Protein AF-A0A2T3J5L9-F1 (afdb_monomer_lite)

Foldseek 3Di:
DDCVVLQVLCVPPPWDWDWDDAPNFTWIWTWDDAPNDIWIWIFTDDPDDPAQGWIWTAQVPVLPDFFQWDQDPVGHRTTTGDLDPRPDDDDDVVCNNVSNVVNVVSRCVRVNCRRVPVVSRQQRLLVCLQVLQCRLQVVQADDDFQEEAEADPDQAKFKWWKWAACCCPDPDDLNNHIYTATPPDGDVLVCVLSVVVSTDTDPQEIEIRAEFEDARSDQHNDFLSNLVRVLVRLVRGDPVRNVCCVPPAQAFFGQKYKYWYWYQHPNGIDTWIKMWGDPGTDGDDNDSVSSVRIGIHIHHYDYRYDVVPQVVLQADCVQQVFEEEEADQAQVRLVVLQVCLSNNHQEYEYEAQDADAPVRCVRHPADPVRHRPGRQQRSQVVSSNVRSRHHYHGYNDHPVVCLDPVSLVVGQAYEYDDPDVVSVVVSVVSCVVSVPDRYD

InterPro domains:
  IPR000594 THIF-type NAD/FAD binding fold [PF00899] (318-435)
  IPR035985 Ubiquitin-activating enzyme-like [SSF69572] (319-435)
  IPR045886 ThiF/MoeB/HesA family [PTHR43267] (316-419)

Secondary structure (DSSP, 8-state):
--HHHHHHHHTTSSSEEEEEEETTEEEEEEEEEETTEEEEEEEE--SS-SSSPP-EEESGGGG-S-TTEEE-SSSTTEEEE--S-TTS----TTSHHHHHHHHHHHHHHHHHHHHH-HHHHHHHHHHTHHHHHHHHHGGGSPSS---EEE--S--SSEEEEEE--SSTTSSS-GGGSEEEEESSS--HHHHHHTTGGGSPB-TTEEEEEEEESS--S---SSHHHHHHHHHHHHHT--HHHHHHHHHHTTT--EEEEEEEEEEEETTEEEEEEEEEEEEEEE----SHHHHHTSEEEEE-EEE--HHHHHHHTT--GGGTT-EEEEE--SHHHHHHHHHHHHHT-SEEEEE--PBP-GGGGGGSSS-GGGTTSBHHHHHHHHHHHH-TT-EEEEE---GGGG--HHHHHT-SEEEE--S-HHHHHHHHHHHHHHT---B-

Structure (mmCIF, N/CA/C/O backbone):
data_AF-A0A2T3J5L9-F1
#
_entry.id   AF-A0A2T3J5L9-F1
#
loop_
_atom_site.group_PDB
_atom_site.id
_atom_site.type_symbol
_atom_site.label_atom_id
_atom_site.label_alt_id
_atom_site.label_comp_id
_atom_site.label_asym_id
_atom_site.label_entity_id
_atom_site.label_seq_id
_atom_site.pdbx_PDB_ins_code
_atom_site.Cartn_x
_atom_site.Cartn_y
_atom_site.Cartn_z
_atom_site.occupancy
_atom_site.B_iso_or_equiv
_atom_site.auth_seq_id
_atom_site.auth_comp_id
_atom_site.auth_asym_id
_atom_site.auth_atom_id
_atom_site.pdbx_PDB_model_num
ATOM 1 N N . MET A 1 1 ? -20.685 32.626 5.256 1.00 83.88 1 MET A N 1
ATOM 2 C CA . MET A 1 1 ? -21.836 31.882 4.705 1.00 83.88 1 MET A CA 1
ATOM 3 C C . MET A 1 1 ? -23.095 32.426 5.365 1.00 83.88 1 MET A C 1
ATOM 5 O O . MET A 1 1 ? -23.019 32.784 6.533 1.00 83.88 1 MET A O 1
ATOM 9 N N . ASP A 1 2 ? -24.212 32.543 4.645 1.00 85.19 2 ASP A N 1
ATOM 10 C CA . ASP A 1 2 ? -25.480 33.000 5.225 1.00 85.19 2 ASP A CA 1
ATOM 11 C C . ASP A 1 2 ? -26.336 31.815 5.701 1.00 85.19 2 ASP A C 1
ATOM 13 O O . ASP A 1 2 ? -27.059 31.199 4.918 1.00 85.19 2 ASP A O 1
ATOM 17 N N . TYR A 1 3 ? -26.255 31.503 6.996 1.00 91.75 3 TYR A N 1
ATOM 18 C CA . TYR A 1 3 ? -27.060 30.448 7.619 1.00 91.75 3 TYR A CA 1
ATOM 19 C C . TYR A 1 3 ? -28.544 30.815 7.751 1.00 91.75 3 TYR A C 1
ATOM 21 O O . TYR A 1 3 ? -29.353 29.914 7.965 1.00 91.75 3 TYR A O 1
ATOM 29 N N . ALA A 1 4 ? -28.927 32.092 7.615 1.00 90.44 4 ALA A N 1
ATOM 30 C CA . ALA A 1 4 ? -30.329 32.490 7.702 1.00 90.44 4 ALA A CA 1
ATOM 31 C C . ALA A 1 4 ? -31.132 31.915 6.528 1.00 90.44 4 ALA A C 1
ATOM 33 O O . ALA A 1 4 ? -32.174 31.309 6.754 1.00 90.44 4 ALA A O 1
ATOM 34 N N . SER A 1 5 ? -30.593 32.001 5.305 1.00 89.75 5 SER A N 1
ATOM 35 C CA . SER A 1 5 ? -31.200 31.377 4.117 1.00 89.75 5 SER A CA 1
ATOM 36 C C . SER A 1 5 ? -31.343 29.853 4.240 1.00 89.75 5 SER A C 1
ATOM 38 O O . SER A 1 5 ? -32.357 29.285 3.837 1.00 89.75 5 SER A O 1
ATOM 40 N N . VAL A 1 6 ? -30.356 29.184 4.850 1.00 92.00 6 VAL A N 1
ATOM 41 C CA . VAL A 1 6 ? -30.406 27.738 5.110 1.00 92.00 6 VAL A CA 1
ATOM 42 C C . VAL A 1 6 ? -31.524 27.420 6.103 1.00 92.00 6 VAL A C 1
ATOM 44 O O . VAL A 1 6 ? -32.336 26.543 5.838 1.00 92.00 6 VAL A O 1
ATOM 47 N N . LEU A 1 7 ? -31.604 28.141 7.223 1.00 93.50 7 LEU A N 1
ATOM 48 C CA . LEU A 1 7 ? -32.652 27.943 8.228 1.00 93.50 7 LEU A CA 1
ATOM 49 C C . LEU A 1 7 ? -34.055 28.211 7.670 1.00 93.50 7 LEU A C 1
ATOM 51 O O . LEU A 1 7 ? -34.966 27.437 7.947 1.00 93.50 7 LEU A O 1
AT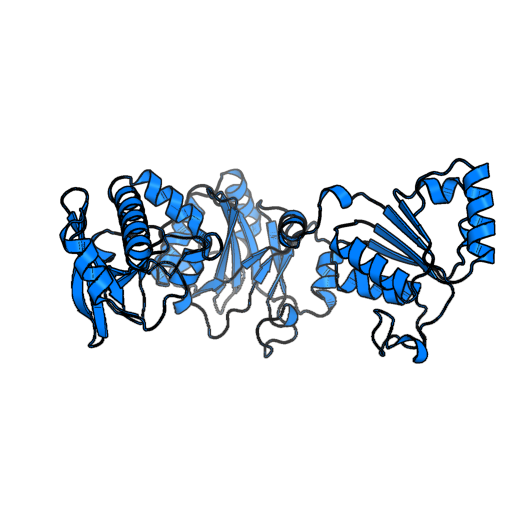OM 55 N N . GLU A 1 8 ? -34.219 29.262 6.864 1.00 93.31 8 GLU A N 1
ATOM 56 C CA . GLU A 1 8 ? -35.488 29.593 6.205 1.00 93.31 8 GLU A CA 1
ATOM 57 C C . GLU A 1 8 ? -35.947 28.465 5.273 1.00 93.31 8 GLU A C 1
ATOM 59 O O . GLU A 1 8 ? -37.110 28.072 5.318 1.00 93.31 8 GLU A O 1
ATOM 64 N N . TYR A 1 9 ? -35.027 27.868 4.507 1.00 93.56 9 TYR A N 1
ATOM 65 C CA . TYR A 1 9 ? -35.326 26.716 3.650 1.00 93.56 9 TYR A CA 1
ATOM 66 C C . TYR A 1 9 ? -35.864 25.506 4.431 1.00 93.56 9 TYR A C 1
ATOM 68 O O . TYR A 1 9 ? -36.747 24.798 3.948 1.00 93.56 9 TYR A O 1
ATOM 76 N N . PHE A 1 10 ? -35.357 25.258 5.644 1.00 94.31 10 PHE A N 1
ATOM 77 C CA . PHE A 1 10 ? -35.778 24.109 6.451 1.00 94.31 10 PHE A CA 1
ATOM 78 C C . PHE A 1 10 ? -37.103 24.305 7.201 1.00 94.31 10 PHE A C 1
ATOM 80 O O . PHE A 1 10 ? -37.620 23.323 7.729 1.00 94.31 10 PHE A O 1
ATOM 87 N N . LEU A 1 11 ? -37.700 25.505 7.206 1.00 91.25 11 LEU A N 1
ATOM 88 C CA . LEU A 1 11 ? -39.019 25.731 7.821 1.00 91.25 11 LEU A CA 1
ATOM 89 C C . LEU A 1 11 ? -40.131 24.888 7.170 1.00 91.25 11 LEU A C 1
ATOM 91 O O . LEU A 1 11 ? -41.049 24.460 7.865 1.00 91.25 11 LEU A O 1
ATOM 95 N N . ASP A 1 12 ? -40.008 24.613 5.867 1.00 87.69 12 ASP A N 1
ATOM 96 C CA . ASP A 1 12 ? -40.956 23.810 5.081 1.00 87.69 12 ASP A CA 1
ATOM 97 C C . ASP A 1 12 ? -40.430 22.387 4.771 1.00 87.69 12 ASP A C 1
ATOM 99 O O . ASP A 1 12 ? -40.983 21.673 3.931 1.00 87.69 12 ASP A O 1
ATOM 103 N N . SER A 1 13 ? -39.340 21.962 5.421 1.00 87.69 13 SER A N 1
ATOM 104 C CA . SER A 1 13 ? -38.671 20.677 5.171 1.00 87.69 13 SER A CA 1
ATOM 105 C C . SER A 1 13 ? -39.140 19.560 6.113 1.00 87.69 13 SER A C 1
ATOM 107 O O . SER A 1 13 ? -39.751 19.793 7.151 1.00 87.69 13 SER A O 1
ATOM 109 N N . GLU A 1 14 ? -38.806 18.311 5.769 1.00 88.56 14 GLU A N 1
ATOM 110 C CA . GLU A 1 14 ? -39.021 17.139 6.632 1.00 88.56 14 GLU A CA 1
ATOM 111 C C . GLU A 1 14 ? -38.043 17.067 7.821 1.00 88.56 14 GLU A C 1
ATOM 113 O O . GLU A 1 14 ? -38.248 16.275 8.742 1.00 88.56 14 GLU A O 1
ATOM 118 N N . PHE A 1 15 ? -36.971 17.867 7.804 1.00 91.88 15 PHE A N 1
ATOM 119 C CA . PHE A 1 15 ? -35.951 17.888 8.849 1.00 91.88 15 PHE A CA 1
ATOM 120 C C . PHE A 1 15 ? -36.113 19.098 9.765 1.00 91.88 15 PHE A C 1
ATOM 122 O O . PHE A 1 15 ? -36.095 20.239 9.312 1.00 91.88 15 PHE A O 1
ATOM 129 N N . GLU A 1 16 ? -36.175 18.848 11.072 1.00 90.69 16 GLU A N 1
ATOM 130 C CA . GLU A 1 16 ? -36.183 19.903 12.082 1.00 90.69 16 GLU A CA 1
ATOM 131 C C . GLU A 1 16 ? -34.751 20.404 12.318 1.00 90.69 16 GLU A C 1
ATOM 133 O O . GLU A 1 16 ? -33.977 19.782 13.052 1.00 90.69 16 GLU A O 1
ATOM 138 N N . VAL A 1 17 ? -34.391 21.510 11.658 1.00 94.69 17 VAL A N 1
ATOM 139 C CA . VAL A 1 17 ? -33.078 22.162 11.777 1.00 94.69 17 VAL A CA 1
ATOM 140 C C . VAL A 1 17 ? -33.200 23.415 12.637 1.00 94.69 17 VAL A C 1
ATOM 142 O O . VAL A 1 17 ? -34.004 24.296 12.341 1.00 94.69 17 VAL A O 1
ATOM 145 N N . GLN A 1 18 ? -32.392 23.518 13.693 1.00 94.50 18 GLN A N 1
ATOM 146 C CA . GLN A 1 18 ? -32.439 24.647 14.625 1.00 94.50 18 GLN A CA 1
ATOM 147 C C . GLN A 1 18 ? -31.041 25.209 14.912 1.00 94.50 18 GLN A C 1
ATOM 149 O O . GLN A 1 18 ? -30.070 24.451 14.949 1.00 94.50 18 GLN A O 1
ATOM 154 N N . PRO A 1 19 ? -30.907 26.523 15.171 1.00 95.00 19 PRO A N 1
ATOM 155 C CA . PRO A 1 19 ? -29.691 27.072 15.755 1.00 95.00 19 PRO A CA 1
ATOM 156 C C . PRO A 1 19 ? -29.427 26.449 17.128 1.00 95.00 19 PRO A C 1
ATOM 158 O O . PRO A 1 19 ? -30.327 26.323 17.959 1.00 95.00 19 PRO A O 1
ATOM 161 N N . SER A 1 20 ? -28.178 26.097 17.394 1.00 94.50 20 SER A N 1
ATOM 162 C CA . SER A 1 20 ? -27.731 25.589 18.686 1.00 94.50 20 SER A CA 1
ATOM 163 C C . SER A 1 20 ? -26.332 26.097 19.017 1.00 94.50 20 SER A C 1
ATOM 165 O O . SER A 1 20 ? -25.650 26.695 18.187 1.00 94.50 20 SER A O 1
ATOM 167 N N . SER A 1 21 ? -25.859 25.816 20.227 1.00 92.38 21 SER A N 1
ATOM 168 C CA . SER A 1 21 ? -24.467 26.052 20.602 1.00 92.38 21 SER A CA 1
ATOM 169 C C . SER A 1 21 ? -23.828 24.788 21.163 1.00 92.38 21 SER A C 1
ATOM 171 O O . SER A 1 21 ? -24.473 23.980 21.842 1.00 92.38 21 SER A O 1
ATOM 173 N N . TYR A 1 22 ? -22.542 24.607 20.870 1.00 92.06 22 TYR A N 1
ATOM 174 C CA . TYR A 1 22 ? -21.739 23.523 21.422 1.00 92.06 22 TYR A CA 1
ATOM 175 C C . TYR A 1 22 ? -20.357 24.035 21.800 1.00 92.06 22 TYR A C 1
ATOM 177 O O . TYR A 1 22 ? -19.616 24.489 20.934 1.00 92.06 22 TYR A O 1
ATOM 185 N N . SER A 1 23 ? -19.996 23.949 23.084 1.00 87.88 23 SER A N 1
ATOM 186 C CA . SER A 1 23 ? -18.708 24.456 23.591 1.00 87.88 23 SER A CA 1
ATOM 187 C C . SER A 1 23 ? -18.417 25.898 23.144 1.00 87.88 23 SER A C 1
ATOM 189 O O . SER A 1 23 ? -17.334 26.180 22.639 1.00 87.88 23 SER A O 1
ATOM 191 N N . ASP A 1 24 ? -19.408 26.782 23.298 1.00 89.19 24 ASP A N 1
ATOM 192 C CA . ASP A 1 24 ? -19.365 28.206 22.920 1.00 89.19 24 ASP A CA 1
ATOM 193 C C . ASP A 1 24 ? -19.169 28.489 21.417 1.00 89.19 24 ASP A C 1
ATOM 195 O O . ASP A 1 24 ? -18.899 29.624 21.030 1.00 89.19 24 ASP A O 1
ATOM 199 N N . LEU A 1 25 ? -19.333 27.476 20.561 1.00 92.31 25 LEU A N 1
ATOM 200 C CA . LEU A 1 25 ? -19.354 27.624 19.108 1.00 92.31 25 LEU A CA 1
ATOM 201 C C . LEU A 1 25 ? -20.786 27.580 18.579 1.00 92.31 25 LEU A C 1
ATOM 203 O O . LEU A 1 25 ? -21.610 26.786 19.049 1.00 92.31 25 LEU A O 1
ATOM 207 N N . ASP A 1 26 ? -21.047 28.394 17.558 1.00 95.12 26 ASP A N 1
ATOM 208 C CA . ASP A 1 26 ? -22.311 28.387 16.832 1.00 95.12 26 ASP A CA 1
ATOM 209 C C . ASP A 1 26 ? -22.451 27.092 16.029 1.00 95.12 26 ASP A C 1
ATOM 211 O O . ASP A 1 26 ? -21.538 26.646 15.324 1.00 95.12 26 ASP A O 1
ATOM 215 N N . THR A 1 27 ? -23.614 26.463 16.159 1.00 95.81 27 THR A N 1
ATOM 216 C CA . THR A 1 27 ? -23.913 25.179 15.529 1.00 95.81 27 THR A CA 1
ATOM 217 C C . THR A 1 27 ? -25.337 25.155 14.988 1.00 95.81 27 THR A C 1
ATOM 219 O O . THR A 1 27 ? -26.189 25.942 15.396 1.00 95.81 27 THR A O 1
ATOM 222 N N . LEU A 1 28 ? -25.608 24.211 14.095 1.00 96.38 28 LEU A N 1
ATOM 223 C CA . LEU A 1 28 ? -26.959 23.778 13.764 1.00 96.38 28 LEU A CA 1
ATOM 224 C C . LEU A 1 28 ? -27.203 22.394 14.358 1.00 96.38 28 LEU A C 1
ATOM 226 O O . LEU A 1 28 ? -26.352 21.509 14.225 1.00 96.38 28 LEU A O 1
ATOM 230 N N . SER A 1 29 ? -28.368 22.190 14.962 1.00 95.75 29 SER A N 1
ATOM 231 C CA . SER A 1 29 ? -28.833 20.886 15.415 1.00 95.75 29 SER A CA 1
ATOM 232 C C . SER A 1 29 ? -29.902 20.340 14.476 1.00 95.75 29 SER A C 1
ATOM 234 O O . SER A 1 29 ? -30.712 21.088 13.931 1.00 95.75 29 SER A O 1
ATOM 236 N N . VAL A 1 30 ? -29.892 19.022 14.284 1.00 96.44 30 VAL A N 1
ATOM 237 C CA . VAL A 1 30 ? -30.948 18.299 13.566 1.00 96.44 30 VAL A CA 1
ATOM 238 C C . VAL A 1 30 ? -31.367 17.102 14.399 1.00 96.44 30 VAL A C 1
ATOM 240 O O . VAL A 1 30 ? -30.524 16.276 14.757 1.00 96.44 30 VAL A O 1
ATOM 243 N N . CYS A 1 31 ? -32.655 16.997 14.711 1.00 94.38 31 CYS A N 1
ATOM 244 C CA . CYS A 1 31 ? -33.208 15.894 15.494 1.00 94.38 31 CYS A CA 1
ATOM 245 C C . CYS A 1 31 ? -34.077 15.002 14.610 1.00 94.38 31 CYS A C 1
ATOM 247 O O . CYS A 1 31 ? -34.958 15.482 13.903 1.00 94.38 31 CYS A O 1
ATOM 249 N N . VAL A 1 32 ? -33.825 13.693 14.642 1.00 94.06 32 VAL A N 1
ATOM 250 C CA . VAL A 1 32 ? -34.579 12.703 13.865 1.00 94.06 32 VAL A CA 1
ATOM 251 C C . VAL A 1 32 ? -34.820 11.466 14.719 1.00 94.06 32 VAL A C 1
ATOM 253 O O . VAL A 1 32 ? -33.932 11.016 15.439 1.00 94.06 32 VAL A O 1
ATOM 256 N N . GLU A 1 33 ? -36.012 10.887 14.626 1.00 93.38 33 GLU A N 1
ATOM 257 C CA . GLU A 1 33 ? -36.315 9.603 15.256 1.00 93.38 33 GLU A CA 1
ATOM 258 C C . GLU A 1 33 ? -35.937 8.436 14.329 1.00 93.38 33 GLU A C 1
ATOM 260 O O . GLU A 1 33 ? -36.312 8.389 13.152 1.00 93.38 33 GLU A O 1
ATOM 265 N N . ILE A 1 34 ? -35.173 7.480 14.859 1.00 93.19 34 ILE A N 1
ATOM 266 C CA . ILE A 1 34 ? -34.762 6.254 14.173 1.00 93.19 34 ILE A CA 1
ATOM 267 C C . ILE A 1 34 ? -35.048 5.078 15.106 1.00 93.19 34 ILE A C 1
ATOM 269 O O . ILE A 1 34 ? -34.420 4.956 16.154 1.00 93.19 34 ILE A O 1
ATOM 273 N N . ASP A 1 35 ? -35.988 4.211 14.719 1.00 89.19 35 ASP A N 1
ATOM 274 C CA . ASP A 1 35 ? -36.347 2.990 15.464 1.00 89.19 35 ASP A CA 1
ATOM 275 C C . ASP A 1 35 ? -36.684 3.247 16.947 1.00 89.19 35 ASP A C 1
ATOM 277 O O . ASP A 1 35 ? -36.169 2.601 17.858 1.00 89.19 35 ASP A O 1
ATOM 281 N N . GLY A 1 36 ? -37.503 4.274 17.204 1.00 88.94 36 GLY A N 1
ATOM 282 C CA . GLY A 1 36 ? -37.898 4.671 18.560 1.00 88.94 36 GLY A CA 1
ATOM 283 C C . GLY A 1 36 ? -36.792 5.349 19.377 1.00 88.94 36 GLY A C 1
ATOM 284 O O . GLY A 1 36 ? -36.973 5.592 20.571 1.00 88.94 36 GLY A O 1
ATOM 285 N N . ARG A 1 37 ? -35.635 5.644 18.770 1.00 92.25 37 ARG A N 1
ATOM 286 C CA . ARG A 1 37 ? -34.513 6.343 19.409 1.00 92.25 37 ARG A CA 1
ATOM 287 C C . ARG A 1 37 ? -34.336 7.724 18.799 1.00 92.25 37 ARG A C 1
ATOM 289 O O . ARG A 1 37 ? -34.300 7.879 17.579 1.00 92.25 37 ARG A O 1
ATOM 296 N N . LEU A 1 38 ? -34.177 8.725 19.657 1.00 94.12 38 LEU A N 1
ATOM 297 C CA . LEU A 1 38 ? -33.891 10.088 19.230 1.00 94.12 38 LEU A CA 1
ATOM 298 C C . LEU A 1 38 ? -32.413 10.217 18.843 1.00 94.12 38 LEU A C 1
ATOM 300 O O . LEU A 1 38 ? -31.531 10.013 19.674 1.00 94.12 38 LEU A O 1
ATOM 304 N N . VAL A 1 39 ? -32.153 10.577 17.591 1.00 95.19 39 VAL A N 1
ATOM 305 C CA . VAL A 1 39 ? -30.819 10.842 17.049 1.00 95.19 39 VAL A CA 1
ATOM 306 C C . VAL A 1 39 ? -30.653 12.346 16.873 1.00 95.19 39 VAL A C 1
ATOM 308 O O . VAL A 1 39 ? -31.431 12.982 16.164 1.00 95.19 39 VAL A O 1
ATOM 311 N N . SER A 1 40 ? -29.623 12.914 17.501 1.00 95.69 40 SER A N 1
ATOM 312 C CA . SER A 1 40 ? -29.287 14.334 17.376 1.00 95.69 40 SER A CA 1
ATOM 313 C C . SER A 1 40 ? -27.975 14.510 16.622 1.00 95.69 40 SER A C 1
ATOM 315 O O . SER A 1 40 ? -26.932 13.998 17.035 1.00 95.69 40 SER A O 1
ATOM 317 N N . LEU A 1 41 ? -28.032 15.264 15.530 1.00 96.75 41 LEU A N 1
ATOM 318 C CA . LEU A 1 41 ? -26.894 15.653 14.712 1.00 96.75 41 LEU A CA 1
ATOM 319 C C . LEU A 1 41 ? -26.502 17.100 15.002 1.00 96.75 41 LEU A C 1
ATOM 321 O O . LEU A 1 41 ? -27.364 17.932 15.271 1.00 96.75 41 LEU A O 1
ATOM 325 N N . VAL A 1 42 ? -25.207 17.396 14.924 1.00 96.31 42 VAL A N 1
ATOM 326 C CA . VAL A 1 42 ? -24.649 18.733 15.161 1.00 96.31 42 VAL A CA 1
ATOM 327 C C . VAL A 1 42 ? -23.720 19.110 14.013 1.00 96.31 42 VAL A C 1
ATOM 329 O O . VAL A 1 42 ? -22.782 18.375 13.713 1.00 96.31 42 VAL A O 1
ATOM 332 N N . HIS A 1 43 ? -23.948 20.257 13.386 1.00 95.62 43 HIS A N 1
ATOM 333 C CA . HIS A 1 43 ? -23.038 20.869 12.420 1.00 95.62 43 HIS A CA 1
ATOM 334 C C . HIS A 1 43 ? -22.408 22.118 13.032 1.00 95.62 43 HIS A C 1
ATOM 336 O O . HIS A 1 43 ? -23.124 22.959 13.562 1.00 95.62 43 HIS A O 1
ATOM 342 N N . PHE A 1 44 ? -21.085 22.253 12.952 1.00 94.69 44 PHE A N 1
ATOM 343 C CA . PHE A 1 44 ? -20.393 23.473 13.375 1.00 94.69 44 PHE A CA 1
ATOM 344 C C . PHE A 1 44 ? -20.407 24.492 12.248 1.00 94.69 44 PHE A C 1
ATOM 346 O O . PHE A 1 44 ? -19.963 24.176 11.143 1.00 94.69 44 PHE A O 1
ATOM 353 N N . CYS A 1 45 ? -20.888 25.698 12.540 1.00 94.56 45 CYS A N 1
ATOM 354 C CA . CYS A 1 45 ? -20.977 26.754 11.549 1.00 94.56 45 CYS A CA 1
ATOM 355 C C . CYS A 1 45 ? -19.575 27.170 11.076 1.00 94.56 45 CYS A C 1
ATOM 357 O O . CYS A 1 45 ? -18.677 27.444 11.869 1.00 94.56 45 CYS A O 1
ATOM 359 N N . VAL A 1 46 ? -19.402 27.212 9.759 1.00 93.31 46 VAL A N 1
ATOM 360 C CA . VAL A 1 46 ? -18.197 27.667 9.055 1.00 93.31 46 VAL A CA 1
ATOM 361 C C . VAL A 1 46 ? -18.476 28.890 8.185 1.00 93.31 46 VAL A C 1
ATOM 363 O O . VAL A 1 46 ? -19.585 29.061 7.669 1.00 93.31 46 VAL A O 1
ATOM 366 N N . ASP A 1 47 ? -17.440 29.697 7.957 1.00 90.44 47 ASP A N 1
ATOM 367 C CA . ASP A 1 47 ? -17.514 30.886 7.103 1.00 90.44 47 ASP A CA 1
ATOM 368 C C . ASP A 1 47 ? -17.684 30.542 5.616 1.00 90.44 47 ASP A C 1
ATOM 370 O O . ASP A 1 47 ? -18.344 31.281 4.881 1.00 90.44 47 ASP A O 1
ATOM 374 N N . GLU A 1 48 ? -17.144 29.405 5.176 1.00 89.62 48 GLU A N 1
ATOM 375 C CA . GLU A 1 48 ? -17.164 28.949 3.786 1.00 89.62 48 GLU A CA 1
ATOM 376 C C . GLU A 1 48 ? -17.277 27.419 3.717 1.00 89.62 48 GLU A C 1
ATOM 378 O O . GLU A 1 48 ? -16.601 26.697 4.454 1.00 89.62 48 GLU A O 1
ATOM 383 N N . LEU A 1 49 ? -18.124 26.911 2.815 1.00 87.00 49 LEU A N 1
ATOM 384 C CA . LEU A 1 49 ? -18.211 25.478 2.540 1.00 87.00 49 LEU A CA 1
ATOM 385 C C . LEU A 1 49 ? -17.111 25.062 1.564 1.00 87.00 49 LEU A C 1
ATOM 387 O O . LEU A 1 49 ? -17.064 25.530 0.433 1.00 87.00 49 LEU A O 1
ATOM 391 N N . GLN A 1 50 ? -16.266 24.127 1.992 1.00 86.31 50 GLN A N 1
ATOM 392 C CA . GLN A 1 50 ? -15.226 23.514 1.151 1.00 86.31 50 GLN A CA 1
ATOM 393 C C . GLN A 1 50 ? -15.547 22.056 0.794 1.00 86.31 50 GLN A C 1
ATOM 395 O O . GLN A 1 50 ? -14.863 21.424 -0.005 1.00 86.31 50 GLN A O 1
ATOM 400 N N . GLN A 1 51 ? -16.598 21.517 1.403 1.00 86.94 51 GLN A N 1
ATOM 401 C CA . GLN A 1 51 ? -17.085 20.158 1.233 1.00 86.94 51 GLN A CA 1
ATOM 402 C C . GLN A 1 51 ? -18.572 20.118 1.589 1.00 86.94 51 GLN A C 1
ATOM 404 O O . GLN A 1 51 ? -19.122 21.090 2.113 1.00 86.94 51 GLN A O 1
ATOM 409 N N . LEU A 1 52 ? -19.221 18.984 1.324 1.00 89.56 52 LEU A N 1
ATOM 410 C CA . LEU A 1 52 ? -20.589 18.751 1.781 1.00 89.56 52 LEU A CA 1
ATOM 411 C C . LEU A 1 52 ? -20.682 18.997 3.309 1.00 89.56 52 LEU A C 1
ATOM 413 O O . LEU A 1 52 ? -19.789 18.531 4.026 1.00 89.56 52 LEU A O 1
ATOM 417 N N . PRO A 1 53 ? -21.711 19.704 3.821 1.00 91.50 53 PRO A N 1
ATOM 418 C CA . PRO A 1 53 ? -21.814 20.038 5.243 1.00 91.50 53 PRO A CA 1
ATOM 419 C C . PRO A 1 53 ? -21.653 18.815 6.148 1.00 91.50 53 PRO A C 1
ATOM 421 O O . PRO A 1 53 ? -22.395 17.848 6.027 1.00 91.50 53 PRO A O 1
ATOM 424 N N . HIS A 1 54 ? -20.674 18.820 7.045 1.00 92.38 54 HIS A N 1
ATOM 425 C CA . HIS A 1 54 ? -20.382 17.664 7.895 1.00 92.38 54 HIS A CA 1
ATOM 426 C C . HIS A 1 54 ? -21.187 17.719 9.199 1.00 92.38 54 HIS A C 1
ATOM 428 O O . HIS A 1 54 ? -21.223 18.768 9.847 1.00 92.38 54 HIS A O 1
ATOM 434 N N . PHE A 1 55 ? -21.781 16.592 9.600 1.00 94.69 55 PHE A N 1
ATOM 435 C CA . PHE A 1 55 ? -22.545 16.467 10.839 1.00 94.69 55 PHE A CA 1
ATOM 436 C C . PHE A 1 55 ? -21.897 15.469 11.800 1.00 94.69 55 PHE A C 1
ATOM 438 O O . PHE A 1 55 ? -21.376 14.424 11.413 1.00 94.69 55 PHE A O 1
ATOM 445 N N . PHE A 1 56 ? -21.965 15.791 13.085 1.00 95.25 56 PHE A N 1
ATOM 446 C CA . PHE A 1 56 ? -21.527 14.949 14.187 1.00 95.25 56 PHE A CA 1
ATOM 447 C C . PHE A 1 56 ? -22.735 14.309 14.874 1.00 95.25 56 PHE A C 1
ATOM 449 O O . PHE A 1 56 ? -23.734 14.981 15.107 1.00 95.25 56 PHE A O 1
ATOM 456 N N . LEU A 1 57 ? -22.630 13.037 15.254 1.00 95.75 57 LEU A N 1
ATOM 457 C CA . LEU A 1 57 ? -23.594 12.353 16.112 1.00 95.75 57 LEU A CA 1
ATOM 458 C C . LEU A 1 57 ? -23.368 12.754 17.572 1.00 95.75 57 LEU A C 1
ATOM 460 O O . LEU A 1 57 ? -22.256 12.607 18.082 1.00 95.75 57 LEU A O 1
ATOM 464 N N . LYS A 1 58 ? -24.412 13.210 18.261 1.00 94.25 58 LYS A N 1
ATOM 465 C CA . LYS A 1 58 ? -24.377 13.449 19.707 1.00 94.25 58 LYS A CA 1
ATOM 466 C C . LYS A 1 58 ? -24.565 12.142 20.479 1.00 94.25 58 LYS A C 1
ATOM 468 O O . LYS A 1 58 ? -25.423 11.341 20.128 1.00 94.25 58 LYS A O 1
ATOM 473 N N . ASP A 1 59 ? -23.765 11.956 21.528 1.00 91.19 59 ASP A N 1
ATOM 474 C CA . ASP A 1 59 ? -23.737 10.760 22.381 1.00 91.19 59 ASP A CA 1
ATOM 475 C C . ASP A 1 59 ? -23.723 9.428 21.596 1.00 91.19 59 ASP A C 1
ATOM 477 O O . ASP A 1 59 ? -24.606 8.580 21.762 1.00 91.19 59 ASP A O 1
ATOM 481 N N . PRO A 1 60 ? -22.716 9.209 20.724 1.00 91.62 60 PRO A N 1
ATOM 482 C CA . PRO A 1 60 ? -22.650 8.014 19.883 1.00 91.62 60 PRO A CA 1
ATOM 483 C C . PRO A 1 60 ? -22.596 6.709 20.694 1.00 91.62 60 PRO A C 1
ATOM 485 O O . PRO A 1 60 ? -23.013 5.665 20.202 1.00 91.62 60 PRO A O 1
ATOM 488 N N . VAL A 1 61 ? -22.116 6.759 21.943 1.00 87.94 61 VAL A N 1
ATOM 489 C CA . VAL A 1 61 ? -21.948 5.586 22.818 1.00 87.94 61 VAL A CA 1
ATOM 490 C C . VAL A 1 61 ? -23.295 4.947 23.166 1.00 87.94 61 VAL A C 1
ATOM 492 O O . VAL A 1 61 ? -23.375 3.723 23.283 1.00 87.94 61 VAL A O 1
ATOM 495 N N . SER A 1 62 ? -24.361 5.746 23.276 1.00 91.00 62 SER A N 1
ATOM 496 C CA . SER A 1 62 ? -25.720 5.258 23.550 1.00 91.00 62 SER A CA 1
ATOM 497 C C . SER A 1 62 ? -26.277 4.329 22.459 1.00 91.00 62 SER A C 1
ATOM 499 O O . SER A 1 62 ? -27.176 3.529 22.723 1.00 91.00 62 SER A O 1
ATOM 501 N N . PHE A 1 63 ? -25.707 4.373 21.250 1.00 90.88 63 PHE A N 1
ATOM 502 C CA . PHE A 1 63 ? -26.101 3.542 20.109 1.00 90.88 63 PHE A CA 1
ATOM 503 C C . PHE A 1 63 ? -25.214 2.300 19.922 1.00 90.88 63 PHE A C 1
ATOM 505 O O . PHE A 1 63 ? -25.434 1.525 18.993 1.00 90.88 63 PHE A O 1
ATOM 512 N N . GLY A 1 64 ? -24.236 2.077 20.805 1.00 88.75 64 GLY A N 1
ATOM 513 C CA . GLY A 1 64 ? -23.223 1.037 20.636 1.00 88.75 64 GLY A CA 1
ATOM 514 C C . GLY A 1 64 ? -22.128 1.442 19.644 1.00 88.75 64 GLY A C 1
ATOM 515 O O . GLY A 1 64 ? -21.858 2.622 19.435 1.00 88.75 64 GLY A O 1
ATOM 516 N N . VAL A 1 65 ? -21.447 0.457 19.052 1.00 90.00 65 VAL A N 1
ATOM 517 C CA . VAL A 1 65 ? -20.366 0.710 18.086 1.00 90.00 65 VAL A CA 1
ATOM 518 C C . VAL A 1 65 ? -20.947 0.738 16.677 1.00 90.00 65 VAL A C 1
ATOM 520 O O . VAL A 1 65 ? -21.325 -0.300 16.134 1.00 90.00 65 VAL A O 1
ATOM 523 N N . LEU A 1 66 ? -21.014 1.933 16.096 1.00 92.06 66 LEU A N 1
ATOM 524 C CA . LEU A 1 66 ? -21.498 2.162 14.738 1.00 92.06 66 LEU A CA 1
ATOM 525 C C . LEU A 1 66 ? -20.320 2.318 13.771 1.00 92.06 66 LEU A C 1
ATOM 527 O O . LEU A 1 66 ? -19.364 3.040 14.062 1.00 92.06 66 LEU A O 1
ATOM 531 N N . ALA A 1 67 ? -20.389 1.672 12.606 1.00 90.00 67 ALA A N 1
ATOM 532 C CA . ALA A 1 67 ? -19.448 1.933 11.520 1.00 90.00 67 ALA A CA 1
ATOM 533 C C . ALA A 1 67 ? -19.520 3.404 11.084 1.00 90.00 67 ALA A C 1
ATOM 535 O O . ALA A 1 67 ? -20.538 4.064 11.272 1.00 90.00 67 ALA A O 1
ATOM 536 N N . HIS A 1 68 ? -18.443 3.929 10.494 1.00 90.56 68 HIS A N 1
ATOM 537 C CA . HIS A 1 68 ? -18.354 5.321 10.017 1.00 90.56 68 HIS A CA 1
ATOM 538 C C . HIS A 1 68 ? -18.520 6.415 11.086 1.00 90.56 68 HIS A C 1
ATOM 540 O O . HIS A 1 68 ? -18.432 7.591 10.744 1.00 90.56 68 HIS A O 1
ATOM 546 N N . VAL A 1 69 ? -18.711 6.068 12.363 1.00 90.88 69 VAL A N 1
ATOM 547 C CA . VAL A 1 69 ? -18.807 7.026 13.471 1.00 90.88 69 VAL A CA 1
ATOM 548 C C . VAL A 1 69 ? -17.533 6.967 14.308 1.00 90.88 69 VAL A C 1
ATOM 550 O O . VAL A 1 69 ? -17.267 5.989 15.003 1.00 90.88 69 VAL A O 1
ATOM 553 N N . LEU A 1 70 ? -16.740 8.037 14.268 1.00 85.25 70 LEU A N 1
ATOM 554 C CA . LEU A 1 70 ? -15.484 8.146 15.008 1.00 85.25 70 LEU A CA 1
ATOM 555 C C . LEU A 1 70 ? -15.613 9.175 16.128 1.00 85.25 70 LEU A C 1
ATOM 557 O O . LEU A 1 70 ? -15.801 1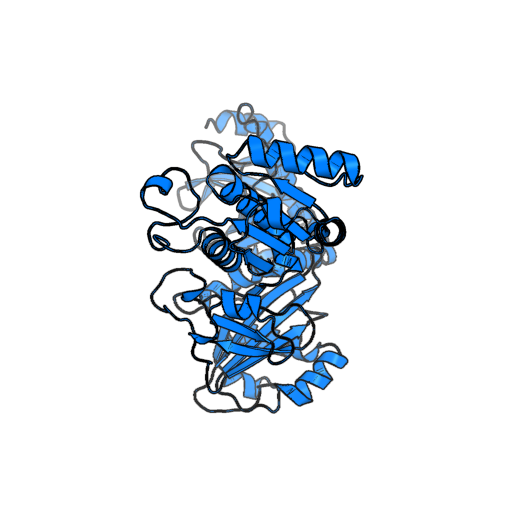0.365 15.880 1.00 85.25 70 LEU A O 1
ATOM 561 N N . THR A 1 71 ? -15.470 8.737 17.378 1.00 80.38 71 THR A N 1
ATOM 562 C CA . THR A 1 71 ? -15.456 9.642 18.536 1.00 80.38 71 THR A CA 1
ATOM 563 C C . THR A 1 71 ? -14.287 10.617 18.434 1.00 80.38 71 THR A C 1
ATOM 565 O O . THR A 1 71 ? -13.134 10.197 18.298 1.00 80.38 71 THR A O 1
ATOM 568 N N . THR A 1 72 ? -14.568 11.915 18.516 1.00 69.81 72 THR A N 1
ATOM 569 C CA . THR A 1 72 ? -13.538 12.957 18.436 1.00 69.81 72 THR A CA 1
ATOM 570 C C . THR A 1 72 ? -13.038 13.342 19.826 1.00 69.81 72 THR A C 1
ATOM 572 O O . THR A 1 72 ? -13.810 13.460 20.774 1.00 69.81 72 THR A O 1
ATOM 575 N N . GLN A 1 73 ? -11.725 13.556 19.955 1.00 68.75 73 GLN A N 1
ATOM 576 C CA . GLN A 1 73 ? -11.136 14.102 21.184 1.00 68.75 73 GLN A CA 1
ATOM 577 C C . GLN A 1 73 ? -11.350 15.616 21.306 1.00 68.75 73 GLN A C 1
ATOM 579 O O . GLN A 1 73 ? -11.297 16.146 22.411 1.00 68.75 73 GLN A O 1
ATOM 584 N N . ASN A 1 74 ? -11.599 16.302 20.187 1.00 74.31 74 ASN A N 1
ATOM 585 C CA . ASN A 1 74 ? -11.730 17.759 20.154 1.00 74.31 74 ASN A CA 1
ATOM 586 C C . ASN A 1 74 ? -13.075 18.221 20.726 1.00 74.31 74 ASN A C 1
ATOM 588 O O . ASN A 1 74 ? -13.149 19.284 21.330 1.00 74.31 74 ASN A O 1
ATOM 592 N N . PHE A 1 75 ? -14.123 17.411 20.553 1.00 81.19 75 PHE A N 1
ATOM 593 C CA . PHE A 1 75 ? -15.477 17.714 21.007 1.00 81.19 75 PHE A CA 1
ATOM 594 C C . PHE A 1 75 ? -16.024 16.514 21.784 1.00 81.19 75 PHE A C 1
ATOM 596 O O . PHE A 1 75 ? -16.607 15.592 21.214 1.00 81.19 75 PHE A O 1
ATOM 603 N N . GLY A 1 76 ? -15.779 16.492 23.096 1.00 83.62 76 GLY A N 1
ATOM 604 C CA . GLY A 1 76 ? -16.189 15.373 23.948 1.00 83.62 76 GLY A CA 1
ATOM 605 C C . GLY A 1 76 ? -17.694 15.143 23.866 1.00 83.62 76 GLY A C 1
ATOM 606 O O . GLY A 1 76 ? -18.435 16.108 23.940 1.00 83.62 76 GLY A O 1
ATOM 607 N N . GLY A 1 77 ? -18.142 13.897 23.697 1.00 87.56 77 GLY A N 1
ATOM 608 C CA . GLY A 1 77 ? -19.564 13.557 23.539 1.00 87.56 77 GLY A CA 1
ATOM 609 C C . GLY A 1 77 ? -20.092 13.596 22.099 1.00 87.56 77 GLY A C 1
ATOM 610 O O . GLY A 1 77 ? -21.257 13.266 21.889 1.00 87.56 77 GLY A O 1
ATOM 611 N N . LEU A 1 78 ? -19.257 13.945 21.111 1.00 92.44 78 LEU A N 1
ATOM 612 C CA . LEU A 1 78 ? -19.605 13.906 19.688 1.00 92.44 78 LEU A CA 1
ATOM 613 C C . LEU A 1 78 ? -18.829 12.815 18.926 1.00 92.44 78 LEU A C 1
ATOM 615 O O . LEU A 1 78 ? -17.658 12.531 19.202 1.00 92.44 78 LEU A O 1
ATOM 619 N N . GLY A 1 79 ? -19.481 12.220 17.928 1.00 91.69 79 GLY A N 1
ATOM 620 C CA . GLY A 1 79 ? -18.892 11.303 16.952 1.00 91.69 79 GLY A CA 1
ATOM 621 C C . GLY A 1 79 ? -18.931 11.896 15.547 1.00 91.69 79 GLY A C 1
ATOM 622 O O . GLY A 1 79 ? -19.997 12.234 15.054 1.00 91.69 79 GLY A O 1
ATOM 623 N N . SER A 1 80 ? -17.781 12.031 14.891 1.00 91.31 80 SER A N 1
ATOM 624 C CA . SER A 1 80 ? -17.684 12.437 13.483 1.00 91.31 80 SER A CA 1
ATOM 625 C C . SER A 1 80 ? -18.263 11.341 12.595 1.00 91.31 80 SER A C 1
ATOM 627 O O . SER A 1 80 ? -17.889 10.182 12.775 1.00 91.31 80 SER A O 1
ATOM 629 N N . ILE A 1 81 ? -19.135 11.683 11.646 1.00 91.62 81 ILE A N 1
ATOM 630 C CA . ILE A 1 81 ? -19.773 10.703 10.761 1.00 91.62 81 ILE A CA 1
ATOM 631 C C . ILE A 1 81 ? -19.165 10.811 9.359 1.00 91.62 81 ILE A C 1
ATOM 633 O O . ILE A 1 81 ? -19.225 11.853 8.710 1.00 91.62 81 ILE A O 1
ATOM 637 N N . CYS A 1 82 ? -18.617 9.711 8.856 1.00 88.19 82 CYS A N 1
ATOM 638 C CA . CYS A 1 82 ? -18.115 9.630 7.491 1.00 88.19 82 CYS A CA 1
ATOM 639 C C . CYS A 1 82 ? -19.227 9.165 6.538 1.00 88.19 82 CYS A C 1
ATOM 641 O O . CYS A 1 82 ? -19.495 7.976 6.412 1.00 88.19 82 CYS A O 1
ATOM 643 N N . VAL A 1 83 ? -19.892 10.099 5.855 1.00 82.69 83 VAL A N 1
ATOM 644 C CA . VAL A 1 83 ? -20.923 9.769 4.844 1.00 82.69 83 VAL A CA 1
ATOM 645 C C . VAL A 1 83 ? -20.398 9.717 3.410 1.00 82.69 83 VAL A C 1
ATOM 647 O O . VAL A 1 83 ? -21.112 9.274 2.513 1.00 82.69 83 VAL A O 1
ATOM 650 N N . ASN A 1 84 ? -19.165 10.172 3.174 1.00 66.12 84 ASN A N 1
ATOM 651 C CA . ASN A 1 84 ? -18.583 10.295 1.841 1.00 66.12 84 ASN A CA 1
ATOM 652 C C . ASN A 1 84 ? -17.172 9.701 1.805 1.00 66.12 84 ASN A C 1
ATOM 654 O O . ASN A 1 84 ? -16.374 9.928 2.709 1.00 66.12 84 ASN A O 1
ATOM 658 N N . HIS A 1 85 ? -16.816 9.062 0.690 1.00 56.06 85 HIS A N 1
ATOM 659 C CA . HIS A 1 85 ? -15.413 8.998 0.291 1.00 56.06 85 HIS A CA 1
ATOM 660 C C . HIS A 1 85 ? -15.051 10.404 -0.209 1.00 56.06 85 HIS A C 1
ATOM 662 O O . HIS A 1 85 ? -15.671 10.881 -1.162 1.00 56.06 85 HIS A O 1
ATOM 668 N N . LEU A 1 86 ? -14.120 11.077 0.471 1.00 50.75 86 LEU A N 1
ATOM 669 C CA . LEU A 1 86 ? -13.876 12.530 0.405 1.00 50.75 86 LEU A CA 1
ATOM 670 C C . LEU A 1 86 ? -13.672 13.130 -1.008 1.00 50.75 86 LEU A C 1
ATOM 672 O O . LEU A 1 86 ? -13.810 14.336 -1.162 1.00 50.75 86 LEU A O 1
ATOM 676 N N . ASP A 1 87 ? -13.465 12.318 -2.050 1.00 45.88 87 ASP A N 1
ATOM 677 C CA . ASP A 1 87 ? -13.094 12.777 -3.398 1.00 45.88 87 ASP A CA 1
ATOM 678 C C . ASP A 1 87 ? -14.162 12.563 -4.495 1.00 45.88 87 ASP A C 1
ATOM 680 O O . ASP A 1 87 ? -13.856 12.664 -5.681 1.00 45.88 87 ASP A O 1
ATOM 684 N N . SER A 1 88 ? -15.411 12.217 -4.153 1.00 57.47 88 SER A N 1
ATOM 685 C CA . SER A 1 88 ? -16.357 11.678 -5.161 1.00 57.47 88 SER A CA 1
ATOM 686 C C . SER A 1 88 ? -17.457 12.626 -5.647 1.00 57.47 88 SER A C 1
ATOM 688 O O . SER A 1 88 ? -18.260 12.223 -6.489 1.00 57.47 88 SER A O 1
ATOM 690 N N . VAL A 1 89 ? -17.558 13.853 -5.125 1.00 66.75 89 VAL A N 1
ATOM 691 C CA . VAL A 1 89 ? -18.668 14.760 -5.469 1.00 66.75 89 VAL A CA 1
ATOM 692 C C . VAL A 1 89 ? -18.196 16.184 -5.749 1.00 66.75 89 VAL A C 1
ATOM 694 O O . VAL A 1 89 ? -17.462 16.775 -4.966 1.00 66.75 89 VAL A O 1
ATOM 697 N N . SER A 1 90 ? -18.663 16.749 -6.864 1.00 77.44 90 SER A N 1
ATOM 698 C CA . SER A 1 90 ? -18.604 18.188 -7.124 1.00 77.44 90 SER A CA 1
ATOM 699 C C . SER A 1 90 ? -19.853 18.817 -6.510 1.00 77.44 90 SER A C 1
ATOM 701 O O . SER A 1 90 ? -20.970 18.479 -6.904 1.00 77.44 90 SER A O 1
ATOM 703 N N . VAL A 1 91 ? -19.674 19.663 -5.495 1.00 79.81 91 VAL A N 1
ATOM 704 C CA . VAL A 1 91 ? -20.779 20.303 -4.771 1.00 79.81 91 VAL A CA 1
ATOM 705 C C . VAL A 1 91 ? -20.958 21.721 -5.300 1.00 79.81 91 VAL A C 1
ATOM 707 O O . VAL A 1 91 ? -19.998 22.486 -5.357 1.00 79.81 91 VAL A O 1
ATOM 710 N N . ASN A 1 92 ? -22.185 22.075 -5.688 1.00 82.06 92 ASN A N 1
ATOM 711 C CA . ASN A 1 92 ? -22.517 23.449 -6.042 1.00 82.06 92 ASN A CA 1
ATOM 712 C C . ASN A 1 92 ? -22.834 24.249 -4.769 1.00 82.06 92 ASN A C 1
ATOM 714 O O . ASN A 1 92 ? -23.913 24.101 -4.198 1.00 82.06 92 ASN A O 1
ATOM 718 N N . PHE A 1 93 ? -21.907 25.105 -4.343 1.00 83.69 93 PHE A N 1
ATOM 719 C CA . PHE A 1 93 ? -22.080 25.947 -3.157 1.00 83.69 93 PHE A CA 1
ATOM 720 C C . PHE A 1 93 ? -22.878 27.237 -3.412 1.00 83.69 93 PHE A C 1
ATOM 722 O O . PHE A 1 93 ? -23.117 27.981 -2.467 1.00 83.69 93 PHE A O 1
ATOM 729 N N . GLU A 1 94 ? -23.342 27.492 -4.643 1.00 86.50 94 GLU A N 1
ATOM 730 C CA . GLU A 1 94 ? -24.281 28.591 -4.936 1.00 86.50 94 GLU A CA 1
ATOM 731 C C . GLU A 1 94 ? -25.674 28.348 -4.332 1.00 86.50 94 GLU A C 1
ATOM 733 O O . GLU A 1 94 ? -26.458 29.282 -4.197 1.00 86.50 94 GLU A O 1
ATOM 738 N N . ARG A 1 95 ? -25.980 27.094 -3.970 1.00 89.62 95 ARG A N 1
ATOM 739 C CA . ARG A 1 95 ? -27.225 26.673 -3.311 1.00 89.62 95 ARG A CA 1
ATOM 740 C C . ARG A 1 95 ? -26.923 25.893 -2.027 1.00 89.62 95 ARG A C 1
ATOM 742 O O . ARG A 1 95 ? -27.085 24.665 -2.005 1.00 89.62 95 ARG A O 1
ATOM 749 N N . PRO A 1 96 ? -26.400 26.559 -0.980 1.00 90.62 96 PRO A N 1
ATOM 750 C CA . PRO A 1 96 ? -25.969 25.893 0.247 1.00 90.62 96 PRO A CA 1
ATOM 751 C C . PRO A 1 96 ? -27.099 25.094 0.906 1.00 90.62 96 PRO A C 1
ATOM 753 O O . PRO A 1 96 ? -26.846 24.006 1.414 1.00 90.62 96 PRO A O 1
ATOM 756 N N . GLU A 1 97 ? -28.343 25.563 0.833 1.00 92.31 97 GLU A N 1
ATOM 757 C CA . GLU A 1 97 ? -29.521 24.911 1.404 1.00 92.31 97 GLU A CA 1
ATOM 758 C C . GLU A 1 97 ? -29.721 23.477 0.884 1.00 92.31 97 GLU A C 1
ATOM 760 O O . GLU A 1 97 ? -29.925 22.548 1.669 1.00 92.31 97 GLU A O 1
ATOM 765 N N . LEU A 1 98 ? -29.524 23.260 -0.421 1.00 91.38 98 LEU A N 1
ATOM 766 C CA . LEU A 1 98 ? -29.600 21.929 -1.028 1.00 91.38 98 LEU A CA 1
ATOM 767 C C . LEU A 1 98 ? -28.418 21.041 -0.630 1.00 91.38 98 LEU A C 1
ATOM 769 O O . LEU A 1 98 ? -28.570 19.828 -0.483 1.00 91.38 98 LEU A O 1
ATOM 773 N N . ALA A 1 99 ? -27.233 21.631 -0.448 1.00 91.00 99 ALA A N 1
ATOM 774 C CA . ALA A 1 99 ? -26.065 20.900 0.031 1.00 91.00 99 ALA A CA 1
ATOM 775 C C . ALA A 1 99 ? -26.271 20.411 1.475 1.00 91.00 99 ALA A C 1
ATOM 777 O O . ALA A 1 99 ? -25.891 19.284 1.801 1.00 91.00 99 ALA A O 1
ATOM 778 N N . PHE A 1 100 ? -26.898 21.230 2.327 1.00 93.50 100 PHE A N 1
ATOM 779 C CA . PHE A 1 100 ? -27.296 20.839 3.679 1.00 93.50 100 PHE A CA 1
ATOM 780 C C . PHE A 1 100 ? -28.342 19.730 3.661 1.00 93.50 100 PHE A C 1
ATOM 782 O O . PHE A 1 100 ? -28.147 18.723 4.341 1.00 93.50 100 PHE A O 1
ATOM 789 N N . GLU A 1 101 ? -29.403 19.868 2.865 1.00 93.81 101 GLU A N 1
ATOM 790 C CA . GLU A 1 101 ? -30.471 18.865 2.801 1.00 93.81 101 GLU A CA 1
ATOM 791 C C . GLU A 1 101 ? -29.934 17.504 2.351 1.00 93.81 101 GLU A C 1
ATOM 793 O O . GLU A 1 101 ? -30.155 16.491 3.017 1.00 93.81 101 GLU A O 1
ATOM 798 N N . GLU A 1 102 ? -29.160 17.480 1.266 1.00 92.06 102 GLU A N 1
ATOM 799 C CA . GLU A 1 102 ? -28.543 16.254 0.765 1.00 92.06 102 GLU A CA 1
ATOM 800 C C . GLU A 1 102 ? -27.585 15.649 1.798 1.00 92.06 102 GLU A C 1
ATOM 802 O O . GLU A 1 102 ? -27.548 14.429 1.982 1.00 92.06 102 GLU A O 1
ATOM 807 N N . SER A 1 103 ? -26.833 16.485 2.520 1.00 93.00 103 SER A N 1
ATOM 808 C CA . SER A 1 103 ? -25.965 15.994 3.583 1.00 93.00 103 SER A CA 1
ATOM 809 C C . SER A 1 103 ? -26.749 15.349 4.719 1.00 93.00 103 SER A C 1
ATOM 811 O O . SER A 1 103 ? -26.449 14.214 5.097 1.00 93.00 103 SER A O 1
ATOM 813 N N . ILE A 1 104 ? -27.776 16.022 5.244 1.00 94.88 104 ILE A N 1
ATOM 814 C CA . ILE A 1 104 ? -28.630 15.491 6.313 1.00 94.88 104 ILE A CA 1
ATOM 815 C C . ILE A 1 104 ? -29.257 14.170 5.857 1.00 94.88 104 ILE A C 1
ATOM 817 O O . ILE A 1 104 ? -29.162 13.166 6.566 1.00 94.88 104 ILE A O 1
ATOM 821 N N . ARG A 1 105 ? -29.798 14.123 4.632 1.00 94.31 105 ARG A N 1
ATOM 822 C CA . ARG A 1 105 ? -30.398 12.919 4.039 1.00 94.31 105 ARG A CA 1
ATOM 823 C C . ARG A 1 105 ? -29.407 11.750 4.003 1.00 94.31 105 ARG A C 1
ATOM 825 O O . ARG A 1 105 ? -29.777 10.629 4.358 1.00 94.31 105 ARG A O 1
ATOM 832 N N . ARG A 1 106 ? -28.138 11.987 3.643 1.00 93.69 106 ARG A N 1
ATOM 833 C CA . ARG A 1 106 ? -27.076 10.960 3.668 1.00 93.69 106 ARG A CA 1
ATOM 834 C C . ARG A 1 106 ? -26.741 10.487 5.079 1.00 93.69 106 ARG A C 1
ATOM 836 O O . ARG A 1 106 ? -26.676 9.277 5.296 1.00 93.69 106 ARG A O 1
ATOM 843 N N . HIS A 1 107 ? -26.568 11.408 6.027 1.00 95.00 107 HIS A N 1
ATOM 844 C CA . HIS A 1 107 ? -26.267 11.081 7.425 1.00 95.00 107 HIS A CA 1
ATOM 845 C C . HIS A 1 107 ? -27.389 10.254 8.053 1.00 95.00 107 HIS A C 1
ATOM 847 O O . HIS A 1 107 ? -27.135 9.185 8.606 1.00 95.00 107 HIS A O 1
ATOM 853 N N . VAL A 1 108 ? -28.638 10.695 7.896 1.00 95.06 108 VAL A N 1
ATOM 854 C CA . VAL A 1 108 ? -29.819 10.002 8.423 1.00 95.06 108 VAL A CA 1
ATOM 855 C C . VAL A 1 108 ? -29.982 8.628 7.778 1.00 95.06 108 VAL A C 1
ATOM 857 O O . VAL A 1 108 ? -30.226 7.653 8.484 1.00 95.06 108 VAL A O 1
ATOM 860 N N . LYS A 1 109 ? -29.809 8.508 6.455 1.00 94.75 109 LYS A N 1
ATOM 861 C CA . LYS A 1 109 ? -29.895 7.217 5.754 1.00 94.75 109 LYS A CA 1
ATOM 862 C C . LYS A 1 109 ? -28.831 6.227 6.235 1.00 94.75 109 LYS A C 1
ATOM 864 O O . LYS A 1 109 ? -29.146 5.053 6.449 1.00 94.75 109 LYS A O 1
ATOM 869 N N . LEU A 1 110 ? -27.591 6.690 6.401 1.00 94.69 110 LEU A N 1
ATOM 870 C CA . LEU A 1 110 ? -26.495 5.870 6.910 1.00 94.69 110 LEU A CA 1
ATOM 871 C C . LEU A 1 110 ? -26.791 5.410 8.340 1.00 94.69 110 LEU A C 1
ATOM 873 O O . LEU A 1 110 ? -26.836 4.210 8.587 1.00 94.69 110 LEU A O 1
ATOM 877 N N . LEU A 1 111 ? -27.070 6.344 9.254 1.00 95.44 111 LEU A N 1
ATOM 878 C CA . LEU A 1 111 ? -27.353 6.026 10.656 1.00 95.44 111 LEU A CA 1
ATOM 879 C C . LEU A 1 111 ? -28.567 5.117 10.812 1.00 95.44 111 LEU A C 1
ATOM 881 O O . LEU A 1 111 ? -28.512 4.182 11.601 1.00 95.44 111 LEU A O 1
ATOM 885 N N . ARG A 1 112 ? -29.629 5.329 10.025 1.00 96.00 112 ARG A N 1
ATOM 886 C CA . ARG A 1 112 ? -30.787 4.430 10.006 1.00 96.00 112 ARG A CA 1
ATOM 887 C C . ARG A 1 112 ? -30.350 3.005 9.707 1.00 96.00 112 ARG A C 1
ATOM 889 O O . ARG A 1 112 ? -30.637 2.122 10.499 1.00 96.00 112 ARG A O 1
ATOM 896 N N . SER A 1 113 ? -29.588 2.812 8.633 1.00 95.44 113 SER A N 1
ATOM 897 C CA . SER A 1 113 ? -29.092 1.488 8.241 1.00 95.44 113 SER A CA 1
ATOM 898 C C . SER A 1 113 ? -28.207 0.866 9.329 1.00 95.44 113 SER A C 1
ATOM 900 O O . SER A 1 113 ? -28.378 -0.298 9.660 1.00 95.44 113 SER A O 1
ATOM 902 N N . LEU A 1 114 ? -27.302 1.643 9.933 1.00 94.75 114 LEU A N 1
ATOM 903 C CA . LEU A 1 114 ? -26.390 1.147 10.971 1.00 94.75 114 LEU A CA 1
ATOM 904 C C . LEU A 1 114 ? -27.092 0.809 12.298 1.00 94.75 114 LEU A C 1
ATOM 906 O O . LEU A 1 114 ? -26.656 -0.100 12.999 1.00 94.75 114 LEU A O 1
ATOM 910 N N . ILE A 1 115 ? -28.148 1.542 12.660 1.00 94.62 115 ILE A N 1
ATOM 911 C CA . ILE A 1 115 ? -28.882 1.349 13.919 1.00 94.62 115 ILE A CA 1
ATOM 912 C C . ILE A 1 115 ? -29.889 0.199 13.796 1.00 94.62 115 ILE A C 1
ATOM 914 O O . ILE A 1 115 ? -30.029 -0.578 14.739 1.00 94.62 115 ILE A O 1
ATOM 918 N N . THR A 1 116 ? -30.587 0.083 12.660 1.00 94.81 116 THR A N 1
ATOM 919 C CA . THR A 1 116 ? -31.671 -0.902 12.489 1.00 94.81 116 THR A CA 1
ATOM 920 C C . THR A 1 116 ? -31.205 -2.254 11.968 1.00 94.81 116 THR A C 1
ATOM 922 O O . THR A 1 116 ? -31.883 -3.253 12.189 1.00 94.81 116 THR A O 1
ATOM 925 N N . ASP A 1 117 ? -30.083 -2.300 11.247 1.00 95.00 117 ASP A N 1
ATOM 926 C CA . ASP A 1 117 ? -29.553 -3.520 10.640 1.00 95.00 117 ASP A CA 1
ATOM 927 C C . ASP A 1 117 ? -28.165 -3.842 11.212 1.00 95.00 117 ASP A C 1
ATOM 929 O O . ASP A 1 117 ? -27.135 -3.273 10.832 1.00 95.00 117 ASP A O 1
ATOM 933 N N . SER A 1 118 ? -28.141 -4.789 12.154 1.00 91.94 118 SER A N 1
ATOM 934 C CA . SER A 1 118 ? -26.906 -5.227 12.804 1.00 91.94 118 SER A CA 1
ATOM 935 C C . SER A 1 118 ? -25.940 -5.924 11.846 1.00 91.94 118 SER A C 1
ATOM 937 O O . SER A 1 118 ? -24.729 -5.805 12.029 1.00 91.94 118 SER A O 1
ATOM 939 N N . GLU A 1 119 ? -26.445 -6.642 10.835 1.00 93.38 119 GLU A N 1
ATOM 940 C CA . GLU A 1 119 ? -25.593 -7.325 9.853 1.00 93.38 119 GLU A CA 1
ATOM 941 C C . GLU A 1 119 ? -24.918 -6.305 8.934 1.00 93.38 119 GLU A C 1
ATOM 943 O O . GLU A 1 119 ? -23.709 -6.388 8.690 1.00 93.38 119 GLU A O 1
ATOM 948 N N . PHE A 1 120 ? -25.669 -5.290 8.493 1.00 93.75 120 PHE A N 1
ATOM 949 C CA . PHE A 1 120 ? -25.123 -4.171 7.732 1.00 93.75 120 PHE A CA 1
ATOM 950 C C . PHE A 1 120 ? -24.044 -3.426 8.526 1.00 93.75 120 PHE A C 1
ATOM 952 O O . PHE A 1 120 ? -22.936 -3.229 8.018 1.00 93.75 120 PHE A O 1
ATOM 959 N N . ASN A 1 121 ? -24.316 -3.079 9.789 1.00 94.38 121 ASN A N 1
ATOM 960 C CA . ASN A 1 121 ? -23.330 -2.423 10.650 1.00 94.38 121 ASN A CA 1
ATOM 961 C C . ASN A 1 121 ? -22.061 -3.275 10.821 1.00 94.38 121 ASN A C 1
ATOM 963 O O . ASN A 1 121 ? -20.948 -2.769 10.687 1.00 94.38 121 ASN A O 1
ATOM 967 N N . GLN A 1 122 ? -22.205 -4.585 11.046 1.00 92.19 122 GLN A N 1
ATOM 968 C CA . GLN A 1 122 ? -21.066 -5.496 11.177 1.00 92.19 122 GLN A CA 1
ATOM 969 C C . GLN A 1 122 ? -20.232 -5.571 9.887 1.00 92.19 122 GLN A C 1
ATOM 971 O O . GLN A 1 122 ? -18.999 -5.543 9.939 1.00 92.19 122 GLN A O 1
ATOM 976 N N . SER A 1 123 ? -20.891 -5.634 8.729 1.00 91.94 123 SER A N 1
ATOM 977 C CA . SER A 1 123 ? -20.237 -5.616 7.418 1.00 91.94 123 SER A CA 1
ATOM 978 C C . SER A 1 123 ? -19.459 -4.316 7.188 1.00 91.94 123 SER A C 1
ATOM 980 O O . SER A 1 123 ? -18.311 -4.352 6.739 1.00 91.94 123 SER A O 1
ATOM 982 N N . GLU A 1 124 ? -20.033 -3.164 7.534 1.00 93.00 124 GLU A N 1
ATOM 983 C CA . GLU A 1 124 ? -19.359 -1.869 7.389 1.00 93.00 124 GLU A CA 1
ATOM 984 C C . GLU A 1 124 ? -18.214 -1.682 8.396 1.00 93.00 124 GLU A C 1
ATOM 986 O O . GLU A 1 124 ? -17.157 -1.166 8.029 1.00 93.00 124 GLU A O 1
ATOM 991 N N . LEU A 1 125 ? -18.336 -2.195 9.626 1.00 92.62 125 LEU A N 1
ATOM 992 C CA . LEU A 1 125 ? -17.217 -2.232 10.577 1.00 92.62 125 LEU A CA 1
ATOM 993 C C . LEU A 1 125 ? -16.041 -3.062 10.038 1.00 92.62 125 LEU A C 1
ATOM 995 O O . LEU A 1 125 ? -14.884 -2.680 10.224 1.00 92.62 125 LEU A O 1
ATOM 999 N N . LEU A 1 126 ? -16.319 -4.170 9.339 1.00 92.12 126 LEU A N 1
ATOM 1000 C CA . LEU A 1 126 ? -15.293 -4.955 8.643 1.00 92.12 126 LEU A CA 1
ATOM 1001 C C . LEU A 1 126 ? -14.717 -4.209 7.433 1.00 92.12 126 LEU A C 1
ATOM 1003 O O . LEU A 1 126 ? -13.515 -4.298 7.181 1.00 92.12 126 LEU A O 1
ATOM 1007 N N . ARG A 1 127 ? -15.540 -3.469 6.681 1.00 90.69 127 ARG A N 1
ATOM 1008 C CA . ARG A 1 127 ? -15.087 -2.658 5.539 1.00 90.69 127 ARG A CA 1
ATOM 1009 C C . ARG A 1 127 ? -14.071 -1.601 5.975 1.00 90.69 127 ARG A C 1
ATOM 1011 O O . ARG A 1 127 ? -13.036 -1.471 5.321 1.00 90.69 127 ARG A O 1
ATOM 1018 N N . GLU A 1 128 ? -14.341 -0.938 7.098 1.00 88.94 128 GLU A N 1
ATOM 1019 C CA . GLU A 1 128 ? -13.509 0.112 7.701 1.00 88.94 128 GLU A CA 1
ATOM 1020 C C . GLU A 1 128 ? -12.502 -0.416 8.735 1.00 88.94 128 GLU A C 1
ATOM 1022 O O . GLU A 1 128 ? -11.889 0.355 9.477 1.00 88.94 128 GLU A O 1
ATOM 1027 N N . PHE A 1 129 ? -12.289 -1.735 8.796 1.00 91.00 129 PHE A N 1
ATOM 1028 C CA . PHE A 1 129 ? -11.522 -2.365 9.871 1.00 91.00 129 PHE A CA 1
ATOM 1029 C C . PHE A 1 129 ? -10.115 -1.777 10.035 1.00 91.00 129 PHE A C 1
ATOM 1031 O O . PHE A 1 129 ? -9.691 -1.488 11.152 1.00 91.00 129 PHE A O 1
ATOM 1038 N N . SER A 1 130 ? -9.382 -1.562 8.937 1.00 88.62 130 SER A N 1
ATOM 1039 C CA . SER A 1 130 ? -8.041 -0.966 8.997 1.00 88.62 130 SER A CA 1
ATOM 1040 C C . SER A 1 130 ? -8.070 0.461 9.554 1.00 88.62 130 SER A C 1
ATOM 1042 O O . SER A 1 130 ? -7.253 0.789 10.411 1.00 88.62 130 SER A O 1
ATOM 1044 N N . THR A 1 131 ? -9.021 1.294 9.123 1.00 86.00 131 THR A N 1
ATOM 1045 C CA . THR A 1 131 ? -9.202 2.667 9.623 1.00 86.00 131 THR A CA 1
ATOM 1046 C C . THR A 1 131 ? -9.508 2.661 11.120 1.00 86.00 131 THR A C 1
ATOM 1048 O O . THR A 1 131 ? -8.841 3.343 11.903 1.00 86.00 131 THR A O 1
ATOM 1051 N N . ASN A 1 132 ? -10.463 1.825 11.532 1.00 88.00 132 ASN A N 1
ATOM 1052 C CA . ASN A 1 132 ? -10.868 1.669 12.926 1.00 88.00 132 ASN A CA 1
ATOM 1053 C C . ASN A 1 132 ? -9.723 1.135 13.789 1.00 88.00 132 ASN A C 1
ATOM 1055 O O . ASN A 1 132 ? -9.528 1.605 14.909 1.00 88.00 132 ASN A O 1
ATOM 1059 N N . TRP A 1 133 ? -8.909 0.215 13.261 1.00 89.88 133 TRP A N 1
ATOM 1060 C CA . TRP A 1 133 ? -7.734 -0.303 13.956 1.00 89.88 133 TRP A CA 1
ATOM 1061 C C . TRP A 1 133 ? -6.782 0.821 14.319 1.00 89.88 133 TRP A C 1
ATOM 1063 O O . TRP A 1 133 ? -6.382 0.949 15.476 1.00 89.88 133 TRP A O 1
ATOM 1073 N N . TYR A 1 134 ? -6.442 1.670 13.355 1.00 84.94 134 TYR A N 1
ATOM 1074 C CA . TYR A 1 134 ? -5.512 2.762 13.599 1.00 84.94 134 TYR A CA 1
ATOM 1075 C C . TYR A 1 134 ? -6.094 3.815 14.530 1.00 84.94 134 TYR A C 1
ATOM 1077 O O . TYR A 1 134 ? -5.407 4.224 15.463 1.00 84.94 134 TYR A O 1
ATOM 1085 N N . THR A 1 135 ? -7.353 4.205 14.342 1.00 84.44 135 THR A N 1
ATOM 1086 C CA . THR A 1 135 ? -7.997 5.208 15.196 1.00 84.44 135 THR A CA 1
ATOM 1087 C C . THR A 1 135 ? -8.113 4.730 16.642 1.00 84.44 135 THR A C 1
ATOM 1089 O O . THR A 1 135 ? -7.696 5.441 17.559 1.00 84.44 135 THR A O 1
ATOM 1092 N N . ASN A 1 136 ? -8.590 3.502 16.859 1.00 85.94 136 ASN A N 1
ATOM 1093 C CA . ASN A 1 136 ? -8.862 2.988 18.201 1.00 85.94 136 ASN A CA 1
ATOM 1094 C C . ASN A 1 136 ? -7.587 2.649 18.969 1.00 85.94 136 ASN A C 1
ATOM 1096 O O . ASN A 1 136 ? -7.549 2.789 20.190 1.00 85.94 136 ASN A O 1
ATOM 1100 N N . THR A 1 137 ? -6.532 2.235 18.265 1.00 86.56 137 THR A N 1
ATOM 1101 C CA . THR A 1 137 ? -5.296 1.766 18.900 1.00 86.56 137 THR A CA 1
ATOM 1102 C C . THR A 1 137 ? -4.187 2.827 18.939 1.00 86.56 137 THR A C 1
ATOM 1104 O O . THR A 1 137 ? -3.169 2.622 19.602 1.00 86.56 137 THR A O 1
ATOM 1107 N N . LYS A 1 138 ? -4.391 4.007 18.329 1.00 83.31 138 LYS A N 1
ATOM 1108 C CA . LYS A 1 138 ? -3.420 5.122 18.293 1.00 83.31 138 LYS A CA 1
ATOM 1109 C C . LYS A 1 138 ? -2.872 5.495 19.671 1.00 83.31 138 LYS A C 1
ATOM 1111 O O . LYS A 1 138 ? -1.673 5.721 19.809 1.00 83.31 138 LYS A O 1
ATOM 1116 N N . GLY A 1 139 ? -3.730 5.532 20.693 1.00 83.69 139 GLY A N 1
ATOM 1117 C CA . GLY A 1 139 ? -3.342 5.871 22.070 1.00 83.69 139 GLY A CA 1
ATOM 1118 C C . GLY A 1 139 ? -2.404 4.853 22.732 1.00 83.69 139 GLY A C 1
ATOM 1119 O O . GLY A 1 139 ? -1.738 5.178 23.710 1.00 83.69 139 GLY A O 1
ATOM 1120 N N . MET A 1 140 ? -2.320 3.635 22.188 1.00 86.56 140 MET A N 1
ATOM 1121 C CA . MET A 1 140 ? -1.455 2.558 22.679 1.00 86.56 140 MET A CA 1
ATOM 1122 C C . MET A 1 140 ? -0.101 2.500 21.959 1.00 86.56 140 MET A C 1
ATOM 1124 O O . MET A 1 140 ? 0.762 1.704 22.330 1.00 86.56 140 MET A O 1
ATOM 1128 N N . MET A 1 141 ? 0.089 3.304 20.911 1.00 79.44 141 MET A N 1
ATOM 1129 C CA . MET A 1 141 ? 1.322 3.326 20.130 1.00 79.44 141 MET A CA 1
ATOM 1130 C C . MET A 1 141 ? 2.399 4.154 20.838 1.00 79.44 141 MET A C 1
ATOM 1132 O O . MET A 1 141 ? 2.130 5.225 21.383 1.00 79.44 141 MET A O 1
ATOM 1136 N N . SER A 1 142 ? 3.652 3.691 20.801 1.00 69.69 142 SER A N 1
ATOM 1137 C CA . SER A 1 142 ? 4.796 4.503 21.231 1.00 69.69 142 SER A CA 1
ATOM 1138 C C . SER A 1 142 ? 4.927 5.770 20.374 1.00 69.69 142 SER A C 1
ATOM 1140 O O . SER A 1 142 ? 4.544 5.761 19.203 1.00 69.69 142 SER A O 1
ATOM 1142 N N . LYS A 1 143 ? 5.524 6.844 20.922 1.00 60.88 143 LYS A N 1
ATOM 1143 C CA . LYS A 1 143 ? 5.878 8.047 20.143 1.00 60.88 143 LYS A CA 1
ATOM 1144 C C . LYS A 1 143 ? 6.656 7.615 18.887 1.00 60.88 143 LYS A C 1
ATOM 1146 O O . LYS A 1 143 ? 7.700 6.977 19.005 1.00 60.88 143 LYS A O 1
ATOM 1151 N N . SER A 1 144 ? 6.084 7.942 17.726 1.00 54.47 144 SER A N 1
ATOM 1152 C CA . SER A 1 144 ? 6.365 7.397 16.388 1.00 54.47 144 SER A CA 1
ATOM 1153 C C . SER A 1 144 ? 5.887 5.949 16.172 1.00 54.47 144 SER A C 1
ATOM 1155 O O . SER A 1 144 ? 6.506 5.012 16.686 1.00 54.47 144 SER A O 1
ATOM 1157 N N . PRO A 1 145 ? 4.872 5.712 15.312 1.00 54.09 145 PRO A N 1
ATOM 1158 C CA . PRO A 1 145 ? 4.806 4.453 14.591 1.00 54.09 145 PRO A CA 1
ATOM 1159 C C . PRO A 1 145 ? 6.087 4.318 13.772 1.00 54.09 145 PRO A C 1
ATOM 1161 O O . PRO A 1 145 ? 6.418 5.188 12.968 1.00 54.09 145 PRO A O 1
ATOM 1164 N N . LYS A 1 146 ? 6.801 3.213 13.948 1.00 72.25 146 LYS A N 1
ATOM 1165 C CA . LYS A 1 146 ? 7.705 2.728 12.910 1.00 72.25 146 LYS A CA 1
ATOM 1166 C C . LYS A 1 146 ? 6.879 1.737 12.113 1.00 72.25 146 LYS A C 1
ATOM 1168 O O . LYS A 1 146 ? 6.657 0.628 12.593 1.00 72.25 146 LYS A O 1
ATOM 1173 N N . THR A 1 147 ? 6.360 2.171 10.966 1.00 87.00 147 THR A N 1
ATOM 1174 C CA . THR A 1 147 ? 5.660 1.303 10.011 1.00 87.00 147 THR A CA 1
ATOM 1175 C C . THR A 1 147 ? 6.416 -0.015 9.860 1.00 87.00 147 THR A C 1
ATOM 1177 O O . THR A 1 147 ? 7.648 -0.034 9.812 1.00 87.00 147 THR A O 1
ATOM 1180 N N . LEU A 1 148 ? 5.688 -1.124 9.822 1.00 92.44 148 LEU A N 1
ATOM 1181 C CA . LEU A 1 148 ? 6.215 -2.424 9.451 1.00 92.44 148 LEU A CA 1
ATOM 1182 C C . LEU A 1 148 ? 5.835 -2.693 7.998 1.00 92.44 148 LEU A C 1
ATOM 1184 O O . LEU A 1 148 ? 4.684 -3.008 7.699 1.00 92.44 148 LEU A O 1
ATOM 1188 N N . TYR A 1 149 ? 6.813 -2.607 7.102 1.00 94.06 149 TYR A N 1
ATOM 1189 C CA . TYR A 1 149 ? 6.619 -3.028 5.719 1.00 94.06 149 TYR A CA 1
ATOM 1190 C C . TYR A 1 149 ? 6.640 -4.553 5.640 1.00 94.06 149 TYR A C 1
ATOM 1192 O O . TYR A 1 149 ? 7.676 -5.164 5.899 1.00 94.06 149 TYR A O 1
ATOM 1200 N N . CYS A 1 150 ? 5.517 -5.177 5.295 1.00 94.31 150 CYS A N 1
ATOM 1201 C CA . CYS A 1 150 ? 5.411 -6.621 5.107 1.00 94.31 150 CYS A CA 1
ATOM 1202 C C . CYS A 1 150 ? 5.545 -6.964 3.623 1.00 94.31 150 CYS A C 1
ATOM 1204 O O . CYS A 1 150 ? 4.676 -6.636 2.825 1.00 94.31 150 CYS A O 1
ATOM 1206 N N . THR A 1 151 ? 6.632 -7.632 3.246 1.00 92.81 151 THR A N 1
ATOM 1207 C CA . THR A 1 151 ? 6.994 -7.847 1.829 1.00 92.81 151 THR A CA 1
ATOM 1208 C C . THR A 1 151 ? 6.438 -9.137 1.214 1.00 92.81 151 THR A C 1
ATOM 1210 O O . THR A 1 151 ? 6.805 -9.516 0.103 1.00 92.81 151 THR A O 1
ATOM 1213 N N . SER A 1 152 ? 5.576 -9.852 1.939 1.00 86.69 152 SER A N 1
ATOM 1214 C CA . SER A 1 152 ? 5.048 -11.139 1.486 1.00 86.69 152 SER A CA 1
ATOM 1215 C C . SER A 1 152 ? 4.104 -10.992 0.292 1.00 86.69 152 SER A C 1
ATOM 1217 O O . SER A 1 152 ? 3.175 -10.180 0.310 1.00 86.69 152 SER A O 1
ATOM 1219 N N . CYS A 1 153 ? 4.296 -11.841 -0.718 1.00 78.12 153 CYS A N 1
ATOM 1220 C CA . CYS A 1 153 ? 3.351 -12.035 -1.820 1.00 78.12 153 CYS A CA 1
ATOM 1221 C C . CYS A 1 153 ? 2.195 -12.979 -1.458 1.00 78.12 153 CYS A C 1
ATOM 1223 O O . CYS A 1 153 ? 1.195 -13.029 -2.161 1.00 78.12 153 CYS A O 1
ATOM 1225 N N . VAL A 1 154 ? 2.296 -13.716 -0.350 1.00 80.31 154 VAL A N 1
ATOM 1226 C CA . VAL A 1 154 ? 1.238 -14.620 0.112 1.00 80.31 154 VAL A CA 1
ATOM 1227 C C . VAL A 1 154 ? 0.549 -14.068 1.352 1.00 80.31 154 VAL A C 1
ATOM 1229 O O . VAL A 1 154 ? 1.171 -13.457 2.221 1.00 80.31 154 VAL A O 1
ATOM 1232 N N . ALA A 1 155 ? -0.753 -14.329 1.447 1.00 81.69 155 ALA A N 1
ATOM 1233 C CA . ALA A 1 155 ? -1.565 -13.974 2.610 1.00 81.69 155 ALA A CA 1
ATOM 1234 C C . ALA A 1 155 ? -1.765 -15.132 3.599 1.00 81.69 155 ALA A C 1
ATOM 1236 O O . ALA A 1 155 ? -2.449 -14.969 4.606 1.00 81.69 155 ALA A O 1
ATOM 1237 N N . ASN A 1 156 ? -1.197 -16.301 3.315 1.00 87.81 156 ASN A N 1
ATOM 1238 C CA . ASN A 1 156 ? -1.307 -17.466 4.184 1.00 87.81 156 ASN A CA 1
ATOM 1239 C C . ASN A 1 156 ? -0.331 -17.369 5.364 1.00 87.81 156 ASN A C 1
ATOM 1241 O O . ASN A 1 156 ? 0.432 -16.412 5.480 1.00 87.81 156 ASN A O 1
ATOM 1245 N N . PHE A 1 157 ? -0.352 -18.377 6.239 1.00 93.00 157 PHE A N 1
ATOM 1246 C CA . PHE A 1 157 ? 0.645 -18.487 7.298 1.00 93.00 157 PHE A CA 1
ATOM 1247 C C . PHE A 1 157 ? 2.065 -18.493 6.717 1.00 93.00 157 PHE A C 1
ATOM 1249 O O . PHE A 1 157 ? 2.422 -19.386 5.939 1.00 93.00 157 PHE A O 1
ATOM 1256 N N . THR A 1 158 ? 2.872 -17.523 7.140 1.00 93.00 158 THR A N 1
ATOM 1257 C CA . THR A 1 158 ? 4.252 -17.332 6.682 1.00 93.00 158 THR A CA 1
ATOM 1258 C C . THR A 1 158 ? 5.080 -16.784 7.829 1.00 93.00 158 THR A C 1
ATOM 1260 O O . THR A 1 158 ? 4.703 -15.776 8.421 1.00 93.00 158 THR A O 1
ATOM 1263 N N . GLN A 1 159 ? 6.203 -17.426 8.147 1.00 94.31 159 GLN A N 1
ATOM 1264 C CA . GLN A 1 159 ? 7.166 -16.885 9.103 1.00 94.31 159 GLN A CA 1
ATOM 1265 C C . GLN A 1 159 ? 7.925 -15.705 8.491 1.00 94.31 159 GLN A C 1
ATOM 1267 O O . GLN A 1 159 ? 8.234 -15.693 7.297 1.00 94.31 159 GLN A O 1
ATOM 1272 N N . LEU A 1 160 ? 8.214 -14.711 9.324 1.00 94.62 160 LEU A N 1
ATOM 1273 C CA . LEU A 1 160 ? 8.823 -13.454 8.919 1.00 94.62 160 LEU A CA 1
ATOM 1274 C C . LEU A 1 160 ? 10.077 -13.174 9.744 1.00 94.62 160 LEU A C 1
ATOM 1276 O O . LEU A 1 160 ? 10.039 -13.194 10.978 1.00 94.62 160 LEU A O 1
ATOM 1280 N N . ASP A 1 161 ? 11.140 -12.791 9.050 1.00 94.19 161 ASP A N 1
ATOM 1281 C CA . ASP A 1 161 ? 12.293 -12.134 9.641 1.00 94.19 161 ASP A CA 1
ATOM 1282 C C . ASP A 1 161 ? 12.042 -10.634 9.743 1.00 94.19 161 ASP A C 1
ATOM 1284 O O . ASP A 1 161 ? 11.650 -9.976 8.776 1.00 94.19 161 ASP A O 1
ATOM 1288 N N . ILE A 1 162 ? 12.283 -10.079 10.929 1.00 94.94 162 ILE A N 1
ATOM 1289 C CA . ILE A 1 162 ? 12.072 -8.660 11.213 1.00 94.94 162 ILE A CA 1
ATOM 1290 C C . ILE A 1 162 ? 13.410 -7.930 11.161 1.00 94.94 162 ILE A C 1
ATOM 1292 O O . ILE A 1 162 ? 14.359 -8.303 11.847 1.00 94.94 162 ILE A O 1
ATOM 1296 N N . TYR A 1 163 ? 13.482 -6.853 10.388 1.00 94.62 163 TYR A N 1
ATOM 1297 C CA . TYR A 1 163 ? 14.668 -6.022 10.212 1.00 94.62 163 TYR A CA 1
ATOM 1298 C C . TYR A 1 163 ? 14.444 -4.623 10.769 1.00 94.62 163 TYR A C 1
ATOM 1300 O O . TYR A 1 163 ? 13.403 -4.001 10.544 1.00 94.62 163 TYR A O 1
ATOM 1308 N N . LYS A 1 164 ? 15.450 -4.116 11.485 1.00 92.75 164 LYS A N 1
ATOM 1309 C CA . LYS A 1 164 ? 15.430 -2.784 12.091 1.00 92.75 164 LYS A CA 1
ATOM 1310 C C . LYS A 1 164 ? 15.487 -1.667 11.033 1.00 92.75 164 LYS A C 1
ATOM 1312 O O . LYS A 1 164 ? 15.990 -1.885 9.924 1.00 92.75 164 LYS A O 1
ATOM 1317 N N . PRO A 1 165 ? 15.028 -0.454 11.386 1.00 90.69 165 PRO A N 1
ATOM 1318 C CA . PRO A 1 165 ? 15.338 0.764 10.641 1.00 90.69 165 PRO A CA 1
ATOM 1319 C C . PRO A 1 165 ? 16.845 0.993 10.480 1.00 90.69 165 PRO A C 1
ATOM 1321 O O . PRO A 1 165 ? 17.617 0.687 11.387 1.00 90.69 165 PRO A O 1
ATOM 1324 N N . ILE A 1 166 ? 17.238 1.593 9.355 1.00 89.25 166 ILE A N 1
ATOM 1325 C CA . ILE A 1 166 ? 18.604 2.079 9.095 1.00 89.25 166 ILE A CA 1
ATOM 1326 C C . ILE A 1 166 ? 18.788 3.481 9.693 1.00 89.25 166 ILE A C 1
ATOM 1328 O O . ILE A 1 166 ? 19.829 3.782 10.266 1.00 89.25 166 ILE A O 1
ATOM 1332 N N . SER A 1 167 ? 17.764 4.331 9.582 1.00 82.62 167 SER A N 1
ATOM 1333 C CA . SER A 1 167 ? 17.778 5.727 10.036 1.00 82.62 167 SER A CA 1
ATOM 1334 C C . SER A 1 167 ? 16.631 5.968 11.026 1.00 82.62 167 SER A C 1
ATOM 1336 O O . SER A 1 167 ? 15.610 6.546 10.648 1.00 82.62 167 SER A O 1
ATOM 1338 N N . PRO A 1 168 ? 16.737 5.473 12.273 1.00 71.38 168 PRO A N 1
ATOM 1339 C CA . PRO A 1 168 ? 15.632 5.470 13.234 1.00 71.38 168 PRO A CA 1
ATOM 1340 C C . PRO A 1 168 ? 15.167 6.868 13.664 1.00 71.38 168 PRO A C 1
ATOM 1342 O O . PRO A 1 168 ? 14.045 6.971 14.155 1.00 71.38 168 PRO A O 1
ATOM 1345 N N . ASP A 1 169 ? 16.001 7.893 13.466 1.00 71.81 169 ASP A N 1
ATOM 1346 C CA . ASP A 1 169 ? 15.729 9.293 13.822 1.00 71.81 169 ASP A CA 1
ATOM 1347 C C . ASP A 1 169 ? 15.120 10.103 12.659 1.00 71.81 169 ASP A C 1
ATOM 1349 O O . ASP A 1 169 ? 14.777 11.271 12.812 1.00 71.81 169 ASP A O 1
ATOM 1353 N N . SER A 1 170 ? 14.982 9.491 11.477 1.00 72.81 170 SER A N 1
ATOM 1354 C CA . SER A 1 170 ? 14.329 10.102 10.315 1.00 72.81 170 SER A CA 1
ATOM 1355 C C . SER A 1 170 ? 12.807 9.967 10.418 1.00 72.81 170 SER A C 1
ATOM 1357 O O . SER A 1 170 ? 12.286 8.964 10.906 1.00 72.81 170 SER A O 1
ATOM 1359 N N . VAL A 1 171 ? 12.077 10.968 9.924 1.00 67.69 171 VAL A N 1
ATOM 1360 C CA . VAL A 1 171 ? 10.611 10.952 9.893 1.00 67.69 171 VAL A CA 1
ATOM 1361 C C . VAL A 1 171 ? 10.122 10.191 8.654 1.00 67.69 171 VAL A C 1
ATOM 1363 O O . VAL A 1 171 ? 10.546 10.488 7.541 1.00 67.69 171 VAL A O 1
ATOM 1366 N N . MET A 1 172 ? 9.226 9.217 8.865 1.00 63.00 172 MET A N 1
ATOM 1367 C CA . MET A 1 172 ? 8.341 8.605 7.854 1.00 63.00 172 MET A CA 1
ATOM 1368 C C . MET A 1 172 ? 9.002 8.259 6.507 1.00 63.00 172 MET A C 1
ATOM 1370 O O . MET A 1 172 ? 8.535 8.653 5.442 1.00 63.00 172 MET A O 1
ATOM 1374 N N . SER A 1 173 ? 10.080 7.475 6.543 1.00 78.44 173 SER A N 1
ATOM 1375 C CA . SER A 1 173 ? 10.684 6.886 5.344 1.00 78.44 173 SER A CA 1
ATOM 1376 C C . SER A 1 173 ? 10.770 5.365 5.452 1.00 78.44 173 SER A C 1
ATOM 1378 O O . SER A 1 173 ? 10.758 4.797 6.550 1.00 78.44 173 SER A O 1
ATOM 1380 N N . ILE A 1 174 ? 10.924 4.684 4.312 1.00 85.44 174 ILE A N 1
ATOM 1381 C CA . ILE A 1 174 ? 11.220 3.243 4.277 1.00 85.44 174 ILE A CA 1
ATOM 1382 C C . ILE A 1 174 ? 12.443 2.926 5.157 1.00 85.44 174 ILE A C 1
ATOM 1384 O O . ILE A 1 174 ? 12.434 1.960 5.920 1.00 85.44 174 ILE A O 1
ATOM 1388 N N . SER A 1 175 ? 13.482 3.765 5.118 1.00 87.75 175 SER A N 1
ATOM 1389 C CA . SER A 1 175 ? 14.704 3.607 5.921 1.00 87.75 175 SER A CA 1
ATOM 1390 C C . SER A 1 175 ? 14.479 3.787 7.428 1.00 87.75 175 SER A C 1
ATOM 1392 O O . SER A 1 175 ? 15.199 3.178 8.221 1.00 87.75 175 SER A O 1
ATOM 1394 N N . ALA A 1 176 ? 13.482 4.580 7.831 1.00 86.94 176 ALA A N 1
ATOM 1395 C CA . ALA A 1 176 ? 13.085 4.790 9.228 1.00 86.94 176 ALA A CA 1
ATOM 1396 C C . ALA A 1 176 ? 12.140 3.703 9.780 1.00 86.94 176 ALA A C 1
ATOM 1398 O O . ALA A 1 176 ? 11.841 3.677 10.975 1.00 86.94 176 ALA A O 1
ATOM 1399 N N . SER A 1 177 ? 11.697 2.786 8.922 1.00 89.94 177 SER A N 1
ATOM 1400 C CA . SER A 1 177 ? 10.661 1.796 9.218 1.00 89.94 177 SER A CA 1
ATOM 1401 C C . SER A 1 177 ? 11.241 0.403 9.460 1.00 89.94 177 SER A C 1
ATOM 1403 O O . SER A 1 177 ? 12.349 0.095 9.009 1.00 89.94 177 SER A O 1
ATOM 1405 N N . PHE A 1 178 ? 10.501 -0.450 10.172 1.00 92.88 178 PHE A N 1
ATOM 1406 C CA . PHE A 1 178 ? 10.817 -1.876 10.235 1.00 92.88 178 PHE A CA 1
ATOM 1407 C C . PHE A 1 178 ? 10.429 -2.549 8.915 1.00 92.88 178 PHE A C 1
ATOM 1409 O O . PHE A 1 178 ? 9.537 -2.095 8.195 1.00 92.88 178 PHE A O 1
ATOM 1416 N N . THR A 1 179 ? 11.082 -3.663 8.605 1.00 94.50 179 THR A N 1
ATOM 1417 C CA . THR A 1 179 ? 10.752 -4.468 7.425 1.00 94.50 179 THR A CA 1
ATOM 1418 C C . THR A 1 179 ? 10.613 -5.924 7.827 1.00 94.50 179 THR A C 1
ATOM 1420 O O . THR A 1 179 ? 11.501 -6.467 8.476 1.00 94.50 179 THR A O 1
ATOM 1423 N N . ALA A 1 180 ? 9.505 -6.547 7.445 1.00 94.88 180 ALA A N 1
ATOM 1424 C CA . ALA A 1 180 ? 9.267 -7.970 7.580 1.00 94.88 180 ALA A CA 1
ATOM 1425 C C . ALA A 1 180 ? 9.460 -8.663 6.226 1.00 94.88 180 ALA A C 1
ATOM 1427 O O . ALA A 1 180 ? 8.767 -8.355 5.246 1.00 94.88 180 ALA A O 1
ATOM 1428 N N . LEU A 1 181 ? 10.400 -9.603 6.181 1.00 93.75 181 LEU A N 1
ATOM 1429 C CA . LEU A 1 181 ? 10.717 -10.406 5.004 1.00 93.75 181 LEU A CA 1
ATOM 1430 C C . LEU A 1 181 ? 10.288 -11.860 5.246 1.00 93.75 181 LEU A C 1
ATOM 1432 O O . LEU A 1 181 ? 10.586 -12.379 6.321 1.00 93.75 181 LEU A O 1
ATOM 1436 N N . PRO A 1 182 ? 9.607 -12.532 4.301 1.00 92.19 182 PRO A N 1
ATOM 1437 C CA . PRO A 1 182 ? 9.381 -13.970 4.389 1.00 92.19 182 PRO A CA 1
ATOM 1438 C C . PRO A 1 182 ? 10.690 -14.730 4.606 1.00 92.19 182 PRO A C 1
ATOM 1440 O O . PRO A 1 182 ? 11.668 -14.486 3.895 1.00 92.19 182 PRO A O 1
ATOM 1443 N N . TYR A 1 183 ? 10.688 -15.647 5.577 1.00 83.88 183 TYR A N 1
ATOM 1444 C CA . TYR A 1 183 ? 11.831 -16.526 5.841 1.00 83.88 183 TYR A CA 1
ATOM 1445 C C . TYR A 1 183 ? 12.156 -17.391 4.609 1.00 83.88 183 TYR A C 1
ATOM 1447 O O . TYR A 1 183 ? 13.312 -17.532 4.218 1.00 83.88 183 TYR A O 1
ATOM 1455 N N . GLU A 1 184 ? 11.115 -17.886 3.934 1.00 80.75 184 GLU A N 1
ATOM 1456 C CA . GLU A 1 184 ? 11.200 -18.624 2.673 1.00 80.75 184 GLU A CA 1
ATOM 1457 C C . GLU A 1 184 ? 10.516 -17.860 1.535 1.00 80.75 184 GLU A C 1
ATOM 1459 O O . GLU A 1 184 ? 9.510 -17.179 1.741 1.00 80.75 184 GLU A O 1
ATOM 1464 N N . GLY A 1 185 ? 11.041 -18.000 0.313 1.00 75.56 185 GLY A N 1
ATOM 1465 C CA . GLY A 1 185 ? 10.416 -17.438 -0.889 1.00 75.56 185 GLY A CA 1
ATOM 1466 C C . GLY A 1 185 ? 10.497 -15.911 -0.999 1.00 75.56 185 GLY A C 1
ATOM 1467 O O . GLY A 1 185 ? 9.611 -15.301 -1.594 1.00 75.56 185 GLY A O 1
ATOM 1468 N N . ASN A 1 186 ? 11.528 -15.280 -0.424 1.00 79.81 186 ASN A N 1
ATOM 1469 C CA . ASN A 1 186 ? 11.696 -13.831 -0.529 1.00 79.81 186 ASN A CA 1
ATOM 1470 C C . ASN A 1 186 ? 12.022 -13.366 -1.964 1.00 79.81 186 ASN A C 1
ATOM 1472 O O . ASN A 1 186 ? 12.716 -14.035 -2.730 1.00 79.81 186 ASN A O 1
ATOM 1476 N N . ASP A 1 187 ? 11.514 -12.187 -2.330 1.00 85.69 187 ASP A N 1
ATOM 1477 C CA . ASP A 1 187 ? 11.838 -11.537 -3.602 1.00 85.69 187 ASP A CA 1
ATOM 1478 C C . ASP A 1 187 ? 13.126 -10.719 -3.439 1.00 85.69 187 ASP A C 1
ATOM 1480 O O . ASP A 1 187 ? 13.166 -9.722 -2.711 1.00 85.69 187 ASP A O 1
ATOM 1484 N N . GLN A 1 188 ? 14.191 -11.129 -4.134 1.00 87.25 188 GLN A N 1
ATOM 1485 C CA . GLN A 1 188 ? 15.492 -10.457 -4.075 1.00 87.25 188 GLN A CA 1
ATOM 1486 C C . GLN A 1 188 ? 15.434 -8.998 -4.539 1.00 87.25 188 GLN A C 1
ATOM 1488 O O . GLN A 1 188 ? 16.170 -8.160 -4.010 1.00 87.25 188 GLN A O 1
ATOM 1493 N N . ASN A 1 189 ? 14.564 -8.661 -5.495 1.00 87.06 189 ASN A N 1
ATOM 1494 C CA . ASN A 1 189 ? 14.449 -7.283 -5.959 1.00 87.06 189 ASN A CA 1
ATOM 1495 C C . ASN A 1 189 ? 13.811 -6.402 -4.884 1.00 87.06 189 ASN A C 1
ATOM 1497 O O . ASN A 1 189 ? 14.277 -5.288 -4.638 1.00 87.06 189 ASN A O 1
ATOM 1501 N N . VAL A 1 190 ? 12.808 -6.935 -4.181 1.00 90.00 190 VAL A N 1
ATOM 1502 C CA . VAL A 1 190 ? 12.193 -6.269 -3.026 1.00 90.00 190 VAL A CA 1
ATOM 1503 C C . VAL A 1 190 ? 13.198 -6.157 -1.877 1.00 90.00 190 VAL A C 1
ATOM 1505 O O . VAL A 1 190 ? 13.355 -5.080 -1.303 1.00 90.00 190 VAL A O 1
ATOM 1508 N N . ALA A 1 191 ? 13.961 -7.213 -1.585 1.00 91.00 191 ALA A N 1
ATOM 1509 C CA . ALA A 1 191 ? 15.010 -7.172 -0.565 1.00 91.00 191 ALA A CA 1
ATOM 1510 C C . ALA A 1 191 ? 16.084 -6.109 -0.874 1.00 91.00 191 ALA A C 1
ATOM 1512 O O . ALA A 1 191 ? 16.534 -5.387 0.023 1.00 91.00 191 ALA A O 1
ATOM 1513 N N . ARG A 1 192 ? 16.462 -5.956 -2.150 1.00 90.81 192 ARG A N 1
ATOM 1514 C CA . ARG A 1 192 ? 17.352 -4.884 -2.613 1.00 90.81 192 ARG A CA 1
ATOM 1515 C C . ARG A 1 192 ? 16.719 -3.505 -2.432 1.00 90.81 192 ARG A C 1
ATOM 1517 O O . ARG A 1 192 ? 17.386 -2.615 -1.908 1.00 90.81 192 ARG A O 1
ATOM 1524 N N . PHE A 1 193 ? 15.453 -3.332 -2.815 1.00 92.00 193 PHE A N 1
ATOM 1525 C CA . PHE A 1 193 ? 14.721 -2.068 -2.675 1.00 92.00 193 PHE A CA 1
ATOM 1526 C C . PHE A 1 193 ? 14.658 -1.600 -1.212 1.00 92.00 193 PHE A C 1
ATOM 1528 O O . PHE A 1 193 ? 14.979 -0.453 -0.906 1.00 92.00 193 PHE A O 1
ATOM 1535 N N . PHE A 1 194 ? 14.368 -2.515 -0.282 1.00 91.94 194 PHE A N 1
ATOM 1536 C CA . PHE A 1 194 ? 14.387 -2.235 1.159 1.00 91.94 194 PHE A CA 1
ATOM 1537 C C . PHE A 1 194 ? 15.791 -2.162 1.773 1.00 91.94 194 PHE A C 1
ATOM 1539 O O . PHE A 1 194 ? 15.910 -1.879 2.969 1.00 91.94 194 PHE A O 1
ATOM 1546 N N . LYS A 1 195 ? 16.848 -2.398 0.984 1.00 92.19 195 LYS A N 1
ATOM 1547 C CA . LYS A 1 195 ? 18.251 -2.443 1.422 1.00 92.19 195 LYS A CA 1
ATOM 1548 C C . LYS A 1 195 ? 18.459 -3.397 2.602 1.00 92.19 195 LYS A C 1
ATOM 1550 O O . LYS A 1 195 ? 19.133 -3.054 3.570 1.00 92.19 195 LYS A O 1
ATOM 1555 N N . ILE A 1 196 ? 17.878 -4.598 2.530 1.00 92.00 196 ILE A N 1
ATOM 1556 C CA . ILE A 1 196 ? 17.927 -5.592 3.616 1.00 92.00 196 ILE A CA 1
ATOM 1557 C C . ILE A 1 196 ? 19.369 -5.901 4.048 1.00 92.00 196 ILE A C 1
ATOM 1559 O O . ILE A 1 196 ? 19.634 -5.979 5.243 1.00 92.00 196 ILE A O 1
ATOM 1563 N N . GLY A 1 197 ? 20.322 -5.969 3.110 1.00 90.88 197 GLY A N 1
ATOM 1564 C CA . GLY A 1 197 ? 21.744 -6.188 3.422 1.00 90.88 197 GLY A CA 1
ATOM 1565 C C . GLY A 1 197 ? 22.398 -5.085 4.270 1.00 90.88 197 GLY A C 1
ATOM 1566 O O . GLY A 1 197 ? 23.432 -5.319 4.886 1.00 90.88 197 GLY A O 1
ATOM 1567 N N . SER A 1 198 ? 21.795 -3.896 4.338 1.00 91.88 198 SER A N 1
ATOM 1568 C CA . SER A 1 198 ? 22.236 -2.786 5.193 1.00 91.88 198 SER A CA 1
ATOM 1569 C C . SER A 1 198 ? 21.462 -2.702 6.513 1.00 91.88 198 SER A C 1
ATOM 1571 O O . SER A 1 198 ? 21.711 -1.799 7.310 1.00 91.88 198 SER A O 1
ATOM 1573 N N . ARG A 1 199 ? 20.507 -3.608 6.758 1.00 92.62 199 ARG A N 1
ATOM 1574 C CA . ARG A 1 199 ? 19.690 -3.637 7.975 1.00 92.62 199 ARG A CA 1
ATOM 1575 C C . ARG A 1 199 ? 20.173 -4.711 8.931 1.00 92.62 199 ARG A C 1
ATOM 1577 O O . ARG A 1 199 ? 20.531 -5.816 8.540 1.00 92.62 199 ARG A O 1
ATOM 1584 N N . GLN A 1 200 ? 20.090 -4.411 10.221 1.00 93.00 200 GLN A N 1
ATOM 1585 C CA . GLN A 1 200 ? 20.278 -5.421 11.254 1.00 93.00 200 GLN A CA 1
ATOM 1586 C C . GLN A 1 200 ? 18.966 -6.171 11.488 1.00 93.00 200 GLN A C 1
ATOM 1588 O O . GLN A 1 200 ? 17.938 -5.552 11.773 1.00 93.00 200 GLN A O 1
ATOM 1593 N N . GLN A 1 201 ? 19.009 -7.500 11.417 1.00 93.62 201 GLN A N 1
ATOM 1594 C CA . GLN A 1 201 ? 17.893 -8.340 11.847 1.00 93.62 201 GLN A CA 1
ATOM 1595 C C . GLN A 1 201 ? 17.632 -8.130 13.347 1.00 93.62 201 GLN A C 1
ATOM 1597 O O . GLN A 1 201 ? 18.560 -7.997 14.157 1.00 93.62 201 GLN A O 1
ATOM 1602 N N . GLN A 1 202 ? 16.360 -8.077 13.727 1.00 91.94 202 GLN A N 1
ATOM 1603 C CA . GLN A 1 202 ? 15.929 -7.973 15.110 1.00 91.94 202 GLN A CA 1
ATOM 1604 C C . GLN A 1 202 ? 16.156 -9.314 15.806 1.00 91.94 202 GLN A C 1
ATOM 1606 O O . GLN A 1 202 ? 15.378 -10.257 15.674 1.00 91.94 202 GLN A O 1
ATOM 1611 N N . LYS A 1 203 ? 17.260 -9.394 16.552 1.00 88.25 203 LYS A N 1
ATOM 1612 C CA . LYS A 1 203 ? 17.601 -10.579 17.341 1.00 88.25 203 LYS A CA 1
ATOM 1613 C C . LYS A 1 203 ? 16.509 -10.860 18.372 1.00 88.25 203 LYS A C 1
ATOM 1615 O O . LYS A 1 203 ? 15.936 -9.936 18.943 1.00 88.25 203 LYS A O 1
ATOM 1620 N N . ASP A 1 204 ? 16.285 -12.141 18.646 1.00 92.38 204 ASP A N 1
ATOM 1621 C CA . ASP A 1 204 ? 15.309 -12.628 19.627 1.00 92.38 204 ASP A CA 1
ATOM 1622 C C . ASP A 1 204 ? 13.844 -12.250 19.333 1.00 92.38 204 ASP A C 1
ATOM 1624 O O . ASP A 1 204 ? 13.015 -12.317 20.244 1.00 92.38 204 ASP A O 1
ATOM 1628 N N . ALA A 1 205 ? 13.514 -11.885 18.091 1.00 94.88 205 ALA A N 1
ATOM 1629 C CA . ALA A 1 205 ? 12.143 -11.703 17.627 1.00 94.88 205 ALA A CA 1
ATOM 1630 C C . ALA A 1 205 ? 11.696 -12.864 16.732 1.00 94.88 205 ALA A C 1
ATOM 1632 O O . ALA A 1 205 ? 12.509 -13.462 16.030 1.00 94.88 205 ALA A O 1
ATOM 1633 N N . ALA A 1 206 ? 10.397 -13.148 16.739 1.00 95.75 206 ALA A N 1
ATOM 1634 C CA . ALA A 1 206 ? 9.753 -14.042 15.786 1.00 95.75 206 ALA A CA 1
ATOM 1635 C C . ALA A 1 206 ? 8.576 -13.317 15.130 1.00 95.75 206 ALA A C 1
ATOM 1637 O O . ALA A 1 206 ? 7.726 -12.757 15.824 1.00 95.75 206 ALA A O 1
ATOM 1638 N N . GLY A 1 207 ? 8.540 -13.297 13.800 1.00 95.56 207 GLY A N 1
ATOM 1639 C CA . GLY A 1 207 ? 7.459 -12.686 13.039 1.00 95.56 207 GLY A CA 1
ATOM 1640 C C . GLY A 1 207 ? 6.616 -13.723 12.306 1.00 95.56 207 GLY A C 1
ATOM 1641 O O . GLY A 1 207 ? 7.117 -14.783 11.929 1.00 95.56 207 GLY A O 1
ATOM 1642 N N . CYS A 1 208 ? 5.345 -13.417 12.059 1.00 95.75 208 CYS A N 1
ATOM 1643 C CA . CYS A 1 208 ? 4.522 -14.217 11.157 1.00 95.75 208 CYS A CA 1
ATOM 1644 C C . CYS A 1 208 ? 3.342 -13.445 10.565 1.00 95.75 208 CYS A C 1
ATOM 1646 O O . CYS A 1 208 ? 2.851 -12.484 11.157 1.00 95.75 208 CYS A O 1
ATOM 1648 N N . ILE A 1 209 ? 2.834 -13.945 9.443 1.00 95.56 209 ILE A N 1
ATOM 1649 C CA . ILE A 1 209 ? 1.509 -13.620 8.917 1.00 95.56 209 ILE A CA 1
ATOM 1650 C C . ILE A 1 209 ? 0.497 -14.622 9.472 1.00 95.56 209 ILE A C 1
ATOM 1652 O O . ILE A 1 209 ? 0.727 -15.829 9.398 1.00 95.56 209 ILE A O 1
ATOM 1656 N N . LEU A 1 210 ? -0.627 -14.137 9.998 1.00 94.56 210 LEU A N 1
ATOM 1657 C CA . LEU A 1 210 ? -1.751 -14.952 10.455 1.00 94.56 210 LEU A CA 1
ATOM 1658 C C . LEU A 1 210 ? -3.032 -14.544 9.710 1.00 94.56 210 LEU A C 1
ATOM 1660 O O . LEU A 1 210 ? -3.576 -13.471 9.986 1.00 94.56 210 LEU A O 1
ATOM 1664 N N . PRO A 1 211 ? -3.534 -15.377 8.780 1.00 93.56 211 PRO A N 1
ATOM 1665 C CA . PRO A 1 211 ? -4.844 -15.165 8.181 1.00 93.56 211 PRO A CA 1
ATOM 1666 C C . PRO A 1 211 ? -5.951 -15.504 9.186 1.00 93.56 211 PRO A C 1
ATOM 1668 O O . PRO A 1 211 ? -6.055 -16.636 9.667 1.00 93.56 211 PRO A O 1
ATOM 1671 N N . LEU A 1 212 ? -6.781 -14.511 9.482 1.00 91.94 212 LEU A N 1
ATOM 1672 C CA . LEU A 1 212 ? -7.973 -14.603 10.311 1.00 91.94 212 LEU A CA 1
ATOM 1673 C C . LEU A 1 212 ? -9.204 -14.766 9.410 1.00 91.94 212 LEU A C 1
ATOM 1675 O O . LEU A 1 212 ? -9.257 -14.218 8.309 1.00 91.94 212 LEU A O 1
ATOM 1679 N N . GLN A 1 213 ? -10.194 -15.525 9.879 1.00 83.44 213 GLN A N 1
ATOM 1680 C CA . GLN A 1 213 ? -11.424 -15.791 9.124 1.00 83.44 213 GLN A CA 1
ATOM 1681 C C . GLN A 1 213 ? -12.652 -15.164 9.781 1.00 83.44 213 GLN A C 1
ATOM 1683 O O . GLN A 1 213 ? -13.430 -14.503 9.106 1.00 83.44 213 GLN A O 1
ATOM 1688 N N . SER A 1 214 ? -12.808 -15.352 11.092 1.00 80.81 214 SER A N 1
ATOM 1689 C CA . SER A 1 214 ? -13.907 -14.781 11.866 1.00 80.81 214 SER A CA 1
ATOM 1690 C C . SER A 1 214 ? -13.327 -13.984 13.020 1.00 80.81 214 SER A C 1
ATOM 1692 O O . SER A 1 214 ? -12.716 -14.558 13.922 1.00 80.81 214 SER A O 1
ATOM 1694 N N . ILE A 1 215 ? -13.526 -12.672 12.992 1.00 86.31 215 ILE A N 1
ATOM 1695 C CA . ILE A 1 215 ? -13.064 -11.757 14.033 1.00 86.31 215 ILE A CA 1
ATOM 1696 C C . ILE A 1 215 ? -14.229 -10.944 14.580 1.00 86.31 215 ILE A C 1
ATOM 1698 O O . ILE A 1 215 ? -15.228 -10.743 13.893 1.00 86.31 215 ILE A O 1
ATOM 1702 N N . ASP A 1 216 ? -14.079 -10.474 15.811 1.00 88.38 216 ASP A N 1
ATOM 1703 C CA . ASP A 1 216 ? -14.887 -9.369 16.306 1.00 88.38 216 ASP A CA 1
ATOM 1704 C C . ASP A 1 216 ? -14.411 -8.076 15.615 1.00 88.38 216 ASP A C 1
ATOM 1706 O O . ASP A 1 216 ? -13.237 -7.714 15.763 1.00 88.38 216 ASP A O 1
ATOM 1710 N N . PRO A 1 217 ? -15.256 -7.400 14.818 1.00 88.50 217 PRO A N 1
ATOM 1711 C CA . PRO A 1 217 ? -14.859 -6.174 14.138 1.00 88.50 217 PRO A CA 1
ATOM 1712 C C . PRO A 1 217 ? -14.772 -4.969 15.085 1.00 88.50 217 PRO A C 1
ATOM 1714 O O . PRO A 1 217 ? -14.261 -3.923 14.684 1.00 88.50 217 PRO A O 1
ATOM 1717 N N . VAL A 1 218 ? -15.237 -5.096 16.333 1.00 89.00 218 VAL A N 1
ATOM 1718 C CA . VAL A 1 218 ? -15.107 -4.058 17.356 1.00 89.00 218 VAL A CA 1
ATOM 1719 C C . VAL A 1 218 ? -13.708 -4.109 17.962 1.00 89.00 218 VAL A C 1
ATOM 1721 O O . VAL A 1 218 ? -13.324 -5.054 18.652 1.00 89.00 218 VAL A O 1
ATOM 1724 N N . ILE A 1 219 ? -12.926 -3.060 17.711 1.00 90.06 219 ILE A N 1
ATOM 1725 C CA . ILE A 1 219 ? -11.520 -2.999 18.118 1.00 90.06 219 ILE A CA 1
ATOM 1726 C C . ILE A 1 219 ? -11.403 -2.271 19.461 1.00 90.06 219 ILE A C 1
ATOM 1728 O O . ILE A 1 219 ? -11.770 -1.095 19.537 1.00 90.06 219 ILE A O 1
ATOM 1732 N N . PRO A 1 220 ? -10.855 -2.914 20.511 1.00 89.81 220 PRO A N 1
ATOM 1733 C CA . PRO A 1 220 ? -10.709 -2.290 21.821 1.00 89.81 220 PRO A CA 1
ATOM 1734 C C . PRO A 1 220 ? -9.739 -1.101 21.825 1.00 89.81 220 PRO A C 1
ATOM 1736 O O . PRO A 1 220 ? -8.713 -1.113 21.148 1.00 89.81 220 PRO A O 1
ATOM 1739 N N . HIS A 1 221 ? -10.011 -0.116 22.685 1.00 87.88 221 HIS A N 1
ATOM 1740 C CA . HIS A 1 221 ? -9.195 1.101 22.833 1.00 87.88 221 HIS A CA 1
ATOM 1741 C C . HIS A 1 221 ? -8.074 0.997 23.885 1.00 87.88 221 HIS A C 1
ATOM 1743 O O . HIS A 1 221 ? -7.354 1.964 24.131 1.00 87.88 221 HIS A O 1
ATOM 1749 N N . ASN A 1 222 ? -7.946 -0.147 24.566 1.00 90.75 222 ASN A N 1
ATOM 1750 C CA . ASN A 1 222 ? -6.988 -0.342 25.656 1.00 90.75 222 ASN A CA 1
ATOM 1751 C C . ASN A 1 222 ? -6.246 -1.683 25.550 1.00 90.75 222 ASN A C 1
ATOM 1753 O O . ASN A 1 222 ? -6.680 -2.612 24.867 1.00 90.75 222 ASN A O 1
ATOM 1757 N N . ALA A 1 223 ? -5.122 -1.782 26.264 1.00 92.19 223 ALA A N 1
ATOM 1758 C CA . ALA A 1 223 ? -4.206 -2.918 26.189 1.00 92.19 223 ALA A CA 1
ATOM 1759 C C . ALA A 1 223 ? -4.819 -4.254 26.615 1.00 92.19 223 ALA A C 1
ATOM 1761 O O . ALA A 1 223 ? -4.591 -5.263 25.949 1.00 92.19 223 ALA A O 1
ATOM 1762 N N . ASP A 1 224 ? -5.597 -4.282 27.693 1.00 93.94 224 ASP A N 1
ATOM 1763 C CA . ASP A 1 224 ? -6.172 -5.531 28.198 1.00 93.94 224 ASP A CA 1
ATOM 1764 C C . ASP A 1 224 ? -7.323 -6.028 27.315 1.00 93.94 224 ASP A C 1
ATOM 1766 O O . ASP A 1 224 ? -7.429 -7.228 27.041 1.00 93.94 224 ASP A O 1
ATOM 1770 N N . GLY A 1 225 ? -8.120 -5.101 26.778 1.00 94.50 225 GLY A N 1
ATOM 1771 C CA . GLY A 1 225 ? -9.102 -5.386 25.740 1.00 94.50 225 GLY A CA 1
ATOM 1772 C C . GLY A 1 225 ? -8.439 -5.974 24.496 1.00 94.50 225 GLY A C 1
ATOM 1773 O O . GLY A 1 225 ? -8.840 -7.042 24.043 1.00 94.50 225 GLY A O 1
ATOM 1774 N N . LEU A 1 226 ? -7.368 -5.349 23.992 1.00 94.62 226 LEU A N 1
ATOM 1775 C CA . LEU A 1 226 ? -6.664 -5.824 22.796 1.00 94.62 226 LEU A CA 1
ATOM 1776 C C . LEU A 1 226 ? -6.028 -7.211 22.995 1.00 94.62 226 LEU A C 1
ATOM 1778 O O . LEU A 1 226 ? -6.038 -8.031 22.079 1.00 94.62 226 LEU A O 1
ATOM 1782 N N . LYS A 1 227 ? -5.512 -7.511 24.196 1.00 96.31 227 LYS A N 1
ATOM 1783 C CA . LYS A 1 227 ? -5.030 -8.859 24.554 1.00 96.31 227 LYS A CA 1
ATOM 1784 C C . LYS A 1 227 ? -6.147 -9.895 24.479 1.00 96.31 227 LYS A C 1
ATOM 1786 O O . LYS A 1 227 ? -5.929 -10.986 23.957 1.00 96.31 227 LYS A O 1
ATOM 1791 N N . THR A 1 228 ? -7.321 -9.559 25.011 1.00 95.94 228 THR A N 1
ATOM 1792 C CA . THR A 1 228 ? -8.493 -10.446 25.018 1.00 95.94 228 THR A CA 1
ATOM 1793 C C . THR A 1 228 ? -8.996 -10.683 23.597 1.00 95.94 228 THR A C 1
ATOM 1795 O O . THR A 1 228 ? -9.174 -11.831 23.199 1.00 95.94 228 THR A O 1
ATOM 1798 N N . TRP A 1 229 ? -9.111 -9.611 22.811 1.00 95.31 229 TRP A N 1
ATOM 1799 C CA . TRP A 1 229 ? -9.471 -9.657 21.395 1.00 95.31 229 TRP A CA 1
ATOM 1800 C C . TRP A 1 229 ? -8.505 -10.531 20.585 1.00 95.31 229 TRP A C 1
ATOM 1802 O O . TRP A 1 229 ? -8.932 -11.405 19.836 1.00 95.31 229 TRP A O 1
ATOM 1812 N N . LEU A 1 230 ? -7.190 -10.369 20.788 1.00 95.56 230 LEU A N 1
ATOM 1813 C CA . LEU A 1 230 ? -6.186 -11.180 20.098 1.00 95.56 230 LEU A CA 1
ATOM 1814 C C . LEU A 1 230 ? -6.305 -12.664 20.467 1.00 95.56 230 LEU A C 1
ATOM 1816 O O . LEU A 1 230 ? -6.204 -13.518 19.593 1.00 95.56 230 LEU A O 1
ATOM 1820 N N . LEU A 1 231 ? -6.505 -12.986 21.748 1.00 95.44 231 LEU A N 1
ATOM 1821 C CA . LEU A 1 231 ? -6.673 -14.374 22.186 1.00 95.44 231 LEU A CA 1
ATOM 1822 C C . LEU A 1 231 ? -7.907 -15.026 21.554 1.00 95.44 231 LEU A C 1
ATOM 1824 O O . LEU A 1 231 ? -7.810 -16.164 21.096 1.00 95.44 231 LEU A O 1
ATOM 1828 N N . ASP A 1 232 ? -9.031 -14.312 21.487 1.00 94.81 232 ASP A N 1
ATOM 1829 C CA . ASP A 1 232 ? -10.245 -14.787 20.817 1.00 94.81 232 ASP A CA 1
ATOM 1830 C C . ASP A 1 232 ? -10.013 -15.003 19.310 1.00 94.81 232 ASP A C 1
ATOM 1832 O O . ASP A 1 232 ? -10.297 -16.081 18.781 1.00 94.81 232 ASP A O 1
ATOM 1836 N N . ALA A 1 233 ? -9.369 -14.046 18.634 1.00 93.75 233 ALA A N 1
ATOM 1837 C CA . ALA A 1 233 ? -8.999 -14.175 17.225 1.00 93.75 233 ALA A CA 1
ATOM 1838 C C . ALA A 1 233 ? -8.094 -15.396 16.960 1.00 93.75 233 ALA A C 1
ATOM 1840 O O . ALA A 1 233 ? -8.273 -16.111 15.973 1.00 93.75 233 ALA A O 1
ATOM 1841 N N . LEU A 1 234 ? -7.143 -15.677 17.859 1.00 93.00 234 LEU A N 1
ATOM 1842 C CA . LEU A 1 234 ? -6.253 -16.838 17.760 1.00 93.00 234 LEU A CA 1
ATOM 1843 C C . LEU A 1 234 ? -6.985 -18.171 17.974 1.00 93.00 234 LEU A C 1
ATOM 1845 O O . LEU A 1 234 ? -6.642 -19.175 17.344 1.00 93.00 234 LEU A O 1
ATOM 1849 N N . GLN A 1 235 ? -7.999 -18.209 18.842 1.00 91.50 235 GLN A N 1
ATOM 1850 C CA . GLN A 1 235 ? -8.810 -19.412 19.054 1.00 91.50 235 GLN A CA 1
ATOM 1851 C C . GLN A 1 235 ? -9.619 -19.785 17.808 1.00 91.50 235 GLN A C 1
ATOM 1853 O O . GLN A 1 235 ? -9.794 -20.976 17.538 1.00 91.50 235 GLN A O 1
ATOM 1858 N N . ARG A 1 236 ? -10.036 -18.778 17.032 1.00 91.44 236 ARG A N 1
ATOM 1859 C CA . ARG A 1 236 ? -10.828 -18.899 15.797 1.00 91.44 236 ARG A CA 1
ATOM 1860 C C . ARG A 1 236 ? -9.983 -19.040 14.525 1.00 91.44 236 ARG A C 1
ATOM 1862 O O . ARG A 1 236 ? -10.508 -18.899 13.420 1.00 91.44 236 ARG A O 1
ATOM 1869 N N . LEU A 1 237 ? -8.679 -19.308 14.645 1.00 92.06 237 LEU A N 1
ATOM 1870 C CA . LEU A 1 237 ? -7.824 -19.539 13.478 1.00 92.06 237 LEU A CA 1
ATOM 1871 C C . LEU A 1 237 ? -8.322 -20.731 12.641 1.00 92.06 237 LEU A C 1
ATOM 1873 O O . LEU A 1 237 ? -8.679 -21.768 13.211 1.00 92.06 237 LEU A O 1
ATOM 1877 N N . PRO A 1 238 ? -8.255 -20.648 11.297 1.00 91.81 238 PRO A N 1
ATOM 1878 C CA . PRO A 1 238 ? -8.544 -21.786 10.429 1.00 91.81 238 PRO A CA 1
ATOM 1879 C C . PRO A 1 238 ? -7.688 -23.000 10.800 1.00 91.81 238 PRO A C 1
ATOM 1881 O O . PRO A 1 238 ? -6.501 -22.850 11.097 1.00 91.81 238 PRO A O 1
ATOM 1884 N N . HIS A 1 239 ? -8.250 -24.211 10.721 1.00 90.62 239 HIS A N 1
ATOM 1885 C CA . HIS A 1 239 ? -7.577 -25.442 11.162 1.00 90.62 239 HIS A CA 1
ATOM 1886 C C . HIS A 1 239 ? -6.167 -25.615 10.563 1.00 90.62 239 HIS A C 1
ATOM 1888 O O . HIS A 1 239 ? -5.217 -25.924 11.283 1.00 90.62 239 HIS A O 1
ATOM 1894 N N . GLY A 1 240 ? -6.002 -25.356 9.259 1.00 90.81 240 GLY A N 1
ATOM 1895 C CA . GLY A 1 240 ? -4.697 -25.429 8.589 1.00 90.81 240 GLY A CA 1
ATOM 1896 C C . GLY A 1 240 ? -3.688 -24.402 9.114 1.00 90.81 240 GLY A C 1
ATOM 1897 O O . GLY A 1 240 ? -2.542 -24.748 9.398 1.00 90.81 240 GLY A O 1
ATOM 1898 N N . THR A 1 241 ? -4.123 -23.155 9.310 1.00 92.31 241 THR A N 1
ATOM 1899 C CA . THR A 1 241 ? -3.304 -22.073 9.880 1.00 92.31 241 THR A CA 1
ATOM 1900 C C . THR A 1 241 ? -2.899 -22.383 11.314 1.00 92.31 241 THR A C 1
ATOM 1902 O O . THR A 1 241 ? -1.729 -22.248 11.662 1.00 92.31 241 THR A O 1
ATOM 1905 N N . LYS A 1 242 ? -3.849 -22.843 12.133 1.00 92.88 242 LYS A N 1
ATOM 1906 C CA . LYS A 1 242 ? -3.621 -23.202 13.533 1.00 92.88 242 LYS A CA 1
ATOM 1907 C C . LYS A 1 242 ? -2.615 -24.342 13.659 1.00 92.88 242 LYS A C 1
ATOM 1909 O O . LYS A 1 242 ? -1.636 -24.201 14.378 1.00 92.88 242 LYS A O 1
ATOM 1914 N N . SER A 1 243 ? -2.785 -25.409 12.874 1.00 93.62 243 SER A N 1
ATOM 1915 C CA . SER A 1 243 ? -1.865 -26.553 12.871 1.00 93.62 243 SER A CA 1
ATOM 1916 C C . SER A 1 243 ? -0.424 -26.152 12.539 1.00 93.62 243 SER A C 1
ATOM 1918 O O . SER A 1 243 ? 0.516 -26.667 13.145 1.00 93.62 243 SER A O 1
ATOM 1920 N N . ARG A 1 244 ? -0.235 -25.215 11.600 1.00 93.56 244 ARG A N 1
ATOM 1921 C CA . ARG A 1 244 ? 1.092 -24.667 11.290 1.00 93.56 244 ARG A CA 1
ATOM 1922 C C . ARG A 1 244 ? 1.613 -23.764 12.400 1.00 93.56 244 ARG A C 1
ATOM 1924 O O . ARG A 1 244 ? 2.742 -23.954 12.831 1.00 93.56 244 ARG A O 1
ATOM 1931 N N . ALA A 1 245 ? 0.800 -22.844 12.918 1.00 93.12 245 ALA A N 1
ATOM 1932 C CA . ALA A 1 245 ? 1.197 -21.956 14.010 1.00 93.12 245 ALA A CA 1
ATOM 1933 C C . ALA A 1 245 ? 1.607 -22.728 15.281 1.00 93.12 245 ALA A C 1
ATOM 1935 O O . ALA A 1 245 ? 2.621 -22.390 15.894 1.00 93.12 245 ALA A O 1
ATOM 1936 N N . ASP A 1 246 ? 0.893 -23.806 15.620 1.00 93.69 246 ASP A N 1
ATOM 1937 C CA . ASP A 1 246 ? 1.201 -24.699 16.746 1.00 93.69 246 ASP A CA 1
ATOM 1938 C C . ASP A 1 246 ? 2.573 -25.377 16.610 1.00 93.69 246 ASP A C 1
ATOM 1940 O O . ASP A 1 246 ? 3.240 -25.630 17.612 1.00 93.69 246 ASP A O 1
ATOM 1944 N N . LYS A 1 247 ? 3.012 -25.661 15.378 1.00 93.12 247 LYS A N 1
ATOM 1945 C CA . LYS A 1 247 ? 4.300 -26.312 15.093 1.00 93.12 247 LYS A CA 1
ATOM 1946 C C . LYS A 1 247 ? 5.436 -25.313 14.904 1.00 93.12 247 LYS A C 1
ATOM 1948 O O . LYS A 1 247 ? 6.537 -25.530 15.400 1.00 93.12 247 LYS A O 1
ATOM 1953 N N . GLU A 1 248 ? 5.172 -24.244 14.163 1.00 93.12 248 GLU A N 1
ATOM 1954 C CA . GLU A 1 248 ? 6.190 -23.355 13.605 1.00 93.12 248 GLU A CA 1
ATOM 1955 C C . GLU A 1 248 ? 6.341 -22.057 14.412 1.00 93.12 248 GLU A C 1
ATOM 1957 O O . GLU A 1 248 ? 7.431 -21.504 14.447 1.00 93.12 248 GLU A O 1
ATOM 1962 N N . LEU A 1 249 ? 5.299 -21.546 15.080 1.00 93.06 249 LEU A N 1
ATOM 1963 C CA . LEU A 1 249 ? 5.349 -20.244 15.765 1.00 93.06 249 LEU A CA 1
ATOM 1964 C C . LEU A 1 249 ? 5.310 -20.369 17.287 1.00 93.06 249 LEU A C 1
ATOM 1966 O O . LEU A 1 249 ? 6.195 -19.866 17.978 1.00 93.06 249 LEU A O 1
ATOM 1970 N N . PHE A 1 250 ? 4.271 -21.003 17.827 1.00 93.44 250 PHE A N 1
ATOM 1971 C CA . PHE A 1 250 ? 3.999 -20.977 19.263 1.00 93.44 250 PHE A CA 1
ATOM 1972 C C . PHE A 1 250 ? 5.084 -21.624 20.145 1.00 93.44 250 PHE A C 1
ATOM 1974 O O . PHE A 1 250 ? 5.293 -21.127 21.259 1.00 93.44 250 PHE A O 1
ATOM 1981 N N . PRO A 1 251 ? 5.830 -22.651 19.681 1.00 95.19 251 PRO A N 1
ATOM 1982 C CA . PRO A 1 251 ? 6.961 -23.203 20.426 1.00 95.19 251 PRO A CA 1
ATOM 1983 C C . PRO A 1 251 ? 8.194 -22.289 20.476 1.00 95.19 251 PRO A C 1
ATOM 1985 O O . PRO A 1 251 ? 9.051 -22.475 21.347 1.00 95.19 251 PRO A O 1
ATOM 1988 N N . ILE A 1 252 ? 8.317 -21.314 19.563 1.00 94.81 252 ILE A N 1
ATOM 1989 C CA . ILE A 1 252 ? 9.488 -20.433 19.497 1.00 94.81 252 ILE A CA 1
ATOM 1990 C C . ILE A 1 252 ? 9.601 -19.638 20.798 1.00 94.81 252 ILE A C 1
ATOM 1992 O O . ILE A 1 252 ? 8.631 -19.069 21.288 1.00 94.81 252 ILE A O 1
ATOM 1996 N N . ARG A 1 253 ? 10.811 -19.563 21.361 1.00 97.12 253 ARG A N 1
ATOM 1997 C CA . ARG A 1 253 ? 11.101 -18.725 22.530 1.00 97.12 253 ARG A CA 1
ATOM 1998 C C . ARG A 1 253 ? 11.736 -17.410 22.096 1.00 97.12 253 ARG A C 1
ATOM 2000 O O . ARG A 1 253 ? 12.933 -17.362 21.819 1.00 97.12 253 ARG A O 1
ATOM 2007 N N . ALA A 1 254 ? 10.950 -16.342 22.118 1.00 96.94 254 ALA A N 1
ATOM 2008 C CA . ALA A 1 254 ? 11.357 -15.005 21.698 1.00 96.94 254 ALA A CA 1
ATOM 2009 C C . ALA A 1 254 ? 11.136 -13.979 22.820 1.00 96.94 254 ALA A C 1
ATOM 2011 O O . ALA A 1 254 ? 10.417 -14.238 23.788 1.00 96.94 254 ALA A O 1
ATOM 2012 N N . LYS A 1 255 ? 11.807 -12.831 22.718 1.00 97.31 255 LYS A N 1
ATOM 2013 C CA . LYS A 1 255 ? 11.506 -11.630 23.514 1.00 97.31 255 LYS A CA 1
ATOM 2014 C C . LYS A 1 255 ? 10.420 -10.786 22.855 1.00 97.31 255 LYS A C 1
ATOM 2016 O O . LYS A 1 255 ? 9.715 -10.057 23.543 1.00 97.31 255 LYS A O 1
ATOM 2021 N N . GLU A 1 256 ? 10.289 -10.887 21.534 1.00 96.56 256 GLU A N 1
ATOM 2022 C CA . GLU A 1 256 ? 9.282 -10.166 20.764 1.00 96.56 256 GLU A CA 1
ATOM 2023 C C . GLU A 1 256 ? 8.563 -11.097 19.786 1.00 96.56 256 GLU A C 1
ATOM 2025 O O . GLU A 1 256 ? 9.204 -11.891 19.098 1.00 96.56 256 GLU A O 1
ATOM 2030 N N . PHE A 1 257 ? 7.245 -10.953 19.678 1.00 97.38 257 PHE A N 1
ATOM 2031 C CA . PHE A 1 257 ? 6.460 -11.545 18.598 1.00 97.38 257 PHE A CA 1
ATOM 2032 C C . PHE A 1 257 ? 5.826 -10.447 17.756 1.00 97.38 257 PHE A C 1
ATOM 2034 O O . PHE A 1 257 ? 5.188 -9.549 18.301 1.00 97.38 257 PHE A O 1
ATOM 2041 N N . TRP A 1 258 ? 5.995 -10.529 16.441 1.00 96.81 258 TRP A N 1
ATOM 2042 C CA . TRP A 1 258 ? 5.456 -9.575 15.475 1.00 96.81 258 TRP A CA 1
ATOM 2043 C C . TRP A 1 258 ? 4.418 -10.277 14.603 1.00 96.81 258 TRP A C 1
ATOM 2045 O O . TRP A 1 258 ? 4.752 -11.082 13.735 1.00 96.81 258 TRP A O 1
ATOM 2055 N N . LEU A 1 259 ? 3.148 -9.992 14.854 1.00 96.38 259 LEU A N 1
ATOM 2056 C CA . LEU A 1 259 ? 2.025 -10.609 14.168 1.00 96.38 259 LEU A CA 1
ATOM 2057 C C . LEU A 1 259 ? 1.500 -9.650 13.110 1.00 96.38 259 LEU A C 1
ATOM 2059 O O . LEU A 1 259 ? 1.032 -8.562 13.437 1.00 96.38 259 LEU A O 1
ATOM 2063 N N . VAL A 1 260 ? 1.554 -10.069 11.853 1.00 96.12 260 VAL A N 1
ATOM 2064 C CA . VAL A 1 260 ? 0.832 -9.433 10.755 1.00 96.12 260 VAL A CA 1
ATOM 2065 C C . VAL A 1 260 ? -0.468 -10.199 10.560 1.00 96.12 260 VAL A C 1
ATOM 2067 O O . VAL A 1 260 ? -0.474 -11.325 10.070 1.00 96.12 260 VAL A O 1
ATOM 2070 N N . LEU A 1 261 ? -1.576 -9.607 10.977 1.00 94.88 261 LEU A N 1
ATOM 2071 C CA . LEU A 1 261 ? -2.899 -10.203 10.868 1.00 94.88 261 LEU A CA 1
ATOM 2072 C C . LEU A 1 261 ? -3.532 -9.743 9.559 1.00 94.88 261 LEU A C 1
ATOM 2074 O O . LEU A 1 261 ? -3.497 -8.551 9.244 1.00 94.88 261 LEU A O 1
ATOM 2078 N N . ASN A 1 262 ? -4.124 -10.668 8.809 1.00 93.44 262 ASN A N 1
ATOM 2079 C CA . ASN A 1 262 ? -4.936 -10.310 7.651 1.00 93.44 262 ASN A CA 1
ATOM 2080 C C . ASN A 1 262 ? -6.289 -10.998 7.683 1.00 93.44 262 ASN A C 1
ATOM 2082 O O . ASN A 1 262 ? -6.424 -12.070 8.260 1.00 93.44 262 ASN A O 1
ATOM 2086 N N . MET A 1 263 ? -7.285 -10.370 7.073 1.00 92.06 263 MET A N 1
ATOM 2087 C CA . MET A 1 263 ? -8.651 -10.884 7.036 1.00 92.06 263 MET A CA 1
ATOM 2088 C C . MET A 1 263 ? -9.371 -10.395 5.789 1.00 92.06 263 MET A C 1
ATOM 2090 O O . MET A 1 263 ? -9.092 -9.301 5.293 1.00 92.06 263 MET A O 1
ATOM 2094 N N . ALA A 1 264 ? -10.296 -11.208 5.288 1.00 90.25 264 ALA A N 1
ATOM 2095 C CA . ALA A 1 264 ? -11.187 -10.790 4.217 1.00 90.25 264 ALA A CA 1
ATOM 2096 C C . ALA A 1 264 ? -12.165 -9.728 4.736 1.00 90.25 264 ALA A C 1
ATOM 2098 O O . ALA A 1 264 ? -12.722 -9.865 5.823 1.00 90.25 264 ALA A O 1
ATOM 2099 N N . THR A 1 265 ? -12.369 -8.683 3.945 1.00 90.19 265 THR A N 1
ATOM 2100 C CA . THR A 1 265 ? -13.340 -7.616 4.195 1.00 90.19 265 THR A CA 1
ATOM 2101 C C . THR A 1 265 ? -14.199 -7.423 2.944 1.00 90.19 265 THR A C 1
ATOM 2103 O O . THR A 1 265 ? -13.775 -7.806 1.849 1.00 90.19 265 THR A O 1
ATOM 2106 N N . PRO A 1 266 ? -15.379 -6.785 3.041 1.00 87.44 266 PRO A N 1
ATOM 2107 C CA . PRO A 1 266 ? -16.174 -6.442 1.857 1.00 87.44 266 PRO A CA 1
ATOM 2108 C C . PRO A 1 266 ? -15.419 -5.580 0.828 1.00 87.44 266 PRO A C 1
ATOM 2110 O O . PRO A 1 266 ? -15.728 -5.612 -0.360 1.00 87.44 266 PRO A O 1
ATOM 2113 N N . SER A 1 267 ? -14.415 -4.816 1.273 1.00 82.31 267 SER A N 1
ATOM 2114 C CA . SER A 1 267 ? -13.525 -3.978 0.454 1.00 82.31 267 SER A CA 1
ATOM 2115 C C . SER A 1 267 ? -12.262 -4.701 -0.048 1.00 82.31 267 SER A C 1
ATOM 2117 O O . SER A 1 267 ? -11.420 -4.084 -0.701 1.00 82.31 267 SER A O 1
ATOM 2119 N N . GLY A 1 268 ? -12.102 -5.996 0.243 1.00 86.75 268 GLY A N 1
ATOM 2120 C CA . GLY A 1 268 ? -10.944 -6.795 -0.145 1.00 86.75 268 GLY A CA 1
ATOM 2121 C C . GLY A 1 268 ? -10.283 -7.468 1.053 1.00 86.75 268 GLY A C 1
ATOM 2122 O O . GLY A 1 268 ? -10.771 -8.476 1.561 1.00 86.75 268 GLY A O 1
ATOM 2123 N N . LYS A 1 269 ? -9.112 -6.975 1.462 1.00 88.00 269 LYS A N 1
ATOM 2124 C CA . LYS A 1 269 ? -8.337 -7.569 2.557 1.00 88.00 269 LYS A CA 1
ATOM 2125 C C . LYS A 1 269 ? -7.745 -6.486 3.446 1.00 88.00 269 LYS A C 1
ATOM 2127 O O . LYS A 1 269 ? -6.995 -5.640 2.960 1.00 88.00 269 LYS A O 1
ATOM 2132 N N . ALA A 1 270 ? -8.044 -6.555 4.738 1.00 90.06 270 ALA A N 1
ATOM 2133 C CA . ALA A 1 270 ? -7.435 -5.700 5.748 1.00 90.06 270 ALA A CA 1
ATOM 2134 C C . ALA A 1 270 ? -6.155 -6.339 6.290 1.00 90.06 270 ALA A C 1
ATOM 2136 O O . ALA A 1 270 ? -6.064 -7.562 6.417 1.00 90.06 270 ALA A O 1
ATOM 2137 N N . TRP A 1 271 ? -5.181 -5.491 6.617 1.00 92.25 271 TRP A N 1
ATOM 2138 C CA . TRP A 1 271 ? -3.897 -5.880 7.193 1.00 92.25 271 TRP A CA 1
ATOM 2139 C C . TRP A 1 271 ? -3.597 -4.999 8.396 1.00 92.25 271 TRP A C 1
ATOM 2141 O O . TRP A 1 271 ? -3.642 -3.774 8.292 1.00 92.25 271 TRP A O 1
ATOM 2151 N N . VAL A 1 272 ? -3.308 -5.626 9.533 1.00 93.06 272 VAL A N 1
ATOM 2152 C CA . VAL A 1 272 ? -3.007 -4.936 10.791 1.00 93.06 272 VAL A CA 1
ATOM 2153 C C . VAL A 1 272 ? -1.876 -5.641 11.529 1.00 93.06 272 VAL A C 1
ATOM 2155 O O . VAL A 1 272 ? -1.622 -6.826 11.315 1.00 93.06 272 VAL A O 1
ATOM 2158 N N . GLY A 1 273 ? -1.164 -4.912 12.385 1.00 93.88 273 GLY A N 1
ATOM 2159 C CA . GLY A 1 273 ? -0.010 -5.436 13.107 1.00 93.88 273 GLY A CA 1
ATOM 2160 C C . GLY A 1 273 ? -0.198 -5.429 14.613 1.00 93.88 273 GLY A C 1
ATOM 2161 O O . GLY A 1 273 ? -0.690 -4.452 15.175 1.00 93.88 273 GLY A O 1
ATOM 2162 N N . VAL A 1 274 ? 0.285 -6.476 15.276 1.00 94.75 274 VAL A N 1
ATOM 2163 C CA . VAL A 1 274 ? 0.431 -6.526 16.733 1.00 94.75 274 VAL A CA 1
ATOM 2164 C C . VAL A 1 274 ? 1.844 -6.959 17.090 1.00 94.75 274 VAL A C 1
ATOM 2166 O O . VAL A 1 274 ? 2.330 -7.987 16.624 1.00 94.75 274 VAL A O 1
ATOM 2169 N N . LYS A 1 275 ? 2.486 -6.201 17.973 1.00 95.44 275 LYS A N 1
ATOM 2170 C CA . LYS A 1 275 ? 3.746 -6.556 18.608 1.00 95.44 275 LYS A CA 1
ATOM 2171 C C . LYS A 1 275 ? 3.489 -6.963 20.056 1.00 95.44 275 LYS A C 1
ATOM 2173 O O . LYS A 1 275 ? 2.900 -6.210 20.827 1.00 95.44 275 LYS A O 1
ATOM 2178 N N . LEU A 1 276 ? 3.977 -8.136 20.441 1.00 96.38 276 LEU A N 1
ATOM 2179 C CA . LEU A 1 276 ? 4.092 -8.553 21.836 1.00 96.38 276 LEU A CA 1
ATOM 2180 C C . LEU A 1 276 ? 5.557 -8.447 22.257 1.00 96.38 276 LEU A C 1
ATOM 2182 O O . LEU A 1 276 ? 6.426 -8.911 21.522 1.00 96.38 276 LEU A O 1
ATOM 2186 N N . SER A 1 277 ? 5.853 -7.862 23.419 1.00 95.62 277 SER A N 1
ATOM 2187 C CA . SER A 1 277 ? 7.227 -7.760 23.937 1.00 95.62 277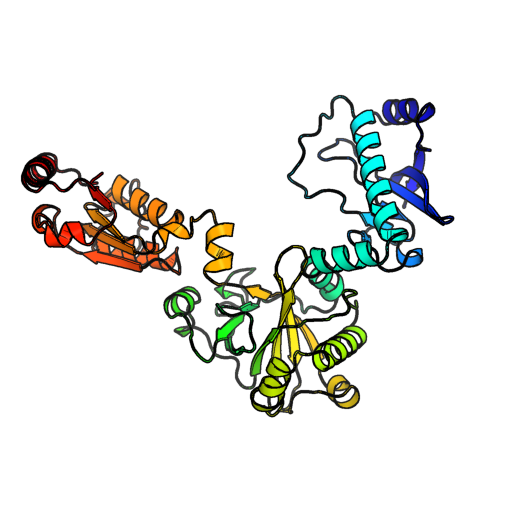 SER A CA 1
ATOM 2188 C C . SER A 1 277 ? 7.364 -8.096 25.426 1.00 95.62 277 SER A C 1
ATOM 2190 O O . SER A 1 277 ? 6.426 -7.928 26.212 1.00 95.62 277 SER A O 1
ATOM 2192 N N . LEU A 1 278 ? 8.541 -8.620 25.794 1.00 96.12 278 LEU A N 1
ATOM 2193 C CA . LEU A 1 278 ? 8.917 -9.023 27.152 1.00 96.12 278 LEU A CA 1
ATOM 2194 C C . LEU A 1 278 ? 10.454 -9.058 27.302 1.00 96.12 278 LEU A C 1
ATOM 2196 O O . LEU A 1 278 ? 11.172 -9.352 26.349 1.00 96.12 278 LEU A O 1
ATOM 2200 N N . ASP A 1 279 ? 10.984 -8.827 28.507 1.00 94.56 279 ASP A N 1
ATOM 2201 C CA . ASP A 1 279 ? 12.444 -8.725 28.721 1.00 94.56 279 ASP A CA 1
ATOM 2202 C C . ASP A 1 279 ? 13.198 -10.059 28.560 1.00 94.56 279 ASP A C 1
ATOM 2204 O O . ASP A 1 279 ? 14.395 -10.105 28.251 1.00 94.56 279 ASP A O 1
ATOM 2208 N N . LYS A 1 280 ? 12.499 -11.176 28.786 1.00 95.12 280 LYS A N 1
ATOM 2209 C CA . LYS A 1 280 ? 13.049 -12.538 28.777 1.00 95.12 280 LYS A CA 1
ATOM 2210 C C . LYS A 1 280 ? 12.374 -13.393 27.713 1.00 95.12 280 LYS A C 1
ATOM 2212 O O . LYS A 1 280 ? 11.162 -13.329 27.540 1.00 95.12 280 LYS A O 1
ATOM 2217 N N . LYS A 1 281 ? 13.153 -14.283 27.086 1.00 96.56 281 LYS A N 1
ATOM 2218 C CA . LYS A 1 281 ? 12.647 -15.231 26.084 1.00 96.56 281 LYS A CA 1
ATOM 2219 C C . LYS A 1 281 ? 11.597 -16.169 26.672 1.00 96.56 281 LYS A C 1
ATOM 2221 O O . LYS A 1 281 ? 11.905 -16.998 27.543 1.00 96.56 281 LYS A O 1
ATOM 2226 N N . ARG A 1 282 ? 10.385 -16.110 26.130 1.00 96.75 282 ARG A N 1
ATOM 2227 C CA . ARG A 1 282 ? 9.274 -17.003 26.475 1.00 96.75 282 ARG A CA 1
ATOM 2228 C C . ARG A 1 282 ? 8.585 -17.507 25.211 1.00 96.75 282 ARG A C 1
ATOM 2230 O O . ARG A 1 282 ? 8.721 -16.910 24.149 1.00 96.75 282 ARG A O 1
ATOM 2237 N N . ALA A 1 283 ? 7.900 -18.638 25.348 1.00 96.56 283 ALA A N 1
ATOM 2238 C CA . ALA A 1 283 ? 7.014 -19.146 24.308 1.00 96.56 283 ALA A CA 1
ATOM 2239 C C . ALA A 1 283 ? 5.813 -18.209 24.116 1.00 96.56 283 ALA A C 1
ATOM 2241 O O . ALA A 1 283 ? 5.508 -17.399 25.002 1.00 96.56 283 ALA A O 1
ATOM 2242 N N . PHE A 1 284 ? 5.132 -18.345 22.981 1.00 96.81 284 PHE A N 1
ATOM 2243 C CA . PHE A 1 284 ? 3.999 -17.494 22.636 1.00 96.81 284 PHE A CA 1
ATOM 2244 C C . PHE A 1 284 ? 2.858 -17.606 23.678 1.00 96.81 284 PHE A C 1
ATOM 2246 O O . PHE A 1 284 ? 2.512 -18.715 24.105 1.00 96.81 284 PHE A O 1
ATOM 2253 N N . PRO A 1 285 ? 2.267 -16.486 24.138 1.00 96.12 285 PRO A N 1
ATOM 2254 C CA . PRO A 1 285 ? 1.252 -16.504 25.191 1.00 96.12 285 PRO A CA 1
ATOM 2255 C C . PRO A 1 285 ? -0.149 -16.863 24.664 1.00 96.12 285 PRO A C 1
ATOM 2257 O O . PRO A 1 285 ? -0.913 -15.994 24.270 1.00 96.12 285 PRO A O 1
ATOM 2260 N N . LEU A 1 286 ? -0.523 -18.144 24.717 1.00 94.19 286 LEU A N 1
ATOM 2261 C CA . LEU A 1 286 ? -1.843 -18.624 24.257 1.00 94.19 286 LEU A CA 1
ATOM 2262 C C . LEU A 1 286 ? -2.970 -18.566 25.307 1.00 94.19 286 LEU A C 1
ATOM 2264 O O . LEU A 1 286 ? -4.108 -18.904 25.000 1.00 94.19 286 LEU A O 1
ATOM 2268 N N . THR A 1 287 ? -2.674 -18.182 26.551 1.00 95.38 287 THR A N 1
ATOM 2269 C CA . THR A 1 287 ? -3.669 -18.102 27.635 1.00 95.38 287 THR A CA 1
ATOM 2270 C C . THR A 1 287 ? -3.693 -16.712 28.246 1.00 95.38 287 THR A C 1
ATOM 2272 O O . THR A 1 287 ? -2.665 -16.031 28.272 1.00 95.38 287 THR A O 1
ATOM 2275 N N . SER A 1 288 ? -4.837 -16.307 28.801 1.00 95.06 288 SER A N 1
ATOM 2276 C CA . SER A 1 288 ? -5.011 -14.995 29.438 1.00 95.06 288 SER A CA 1
ATOM 2277 C C . SER A 1 288 ? -3.974 -14.736 30.535 1.00 95.06 288 SER A C 1
ATOM 2279 O O . SER A 1 288 ? -3.388 -13.658 30.584 1.00 95.06 288 SER A O 1
ATOM 2281 N N . GLU A 1 289 ? -3.667 -15.737 31.365 1.00 95.31 289 GLU A N 1
ATOM 2282 C CA . GLU A 1 289 ? -2.638 -15.637 32.411 1.00 95.31 289 GLU A CA 1
ATOM 2283 C C . GLU A 1 289 ? -1.243 -15.358 31.842 1.00 95.31 289 GLU A C 1
ATOM 2285 O O . GLU A 1 289 ? -0.527 -14.486 32.332 1.00 95.31 289 GLU A O 1
ATOM 2290 N N . LYS A 1 290 ? -0.859 -16.066 30.772 1.00 95.75 290 LYS A N 1
ATOM 2291 C CA . LYS A 1 290 ? 0.439 -15.861 30.119 1.00 95.75 290 LYS A CA 1
ATOM 2292 C C . LYS A 1 290 ? 0.479 -14.518 29.394 1.00 95.75 290 LYS A C 1
ATOM 2294 O O . LYS A 1 290 ? 1.493 -13.834 29.480 1.00 95.75 290 LYS A O 1
ATOM 2299 N N . MET A 1 291 ? -0.603 -14.134 28.717 1.00 96.25 291 MET A N 1
ATOM 2300 C CA . MET A 1 291 ? -0.718 -12.901 27.928 1.00 96.25 291 MET A CA 1
ATOM 2301 C C . MET A 1 291 ? -0.634 -11.641 28.794 1.00 96.25 291 MET A C 1
ATOM 2303 O O . MET A 1 291 ? -0.072 -10.636 28.364 1.00 96.25 291 MET A O 1
ATOM 2307 N N . ARG A 1 292 ? -1.110 -11.693 30.046 1.00 95.19 292 ARG A N 1
ATOM 2308 C CA . ARG A 1 292 ? -0.975 -10.580 31.003 1.00 95.19 292 ARG A CA 1
ATOM 2309 C C . ARG A 1 292 ? 0.474 -10.133 31.195 1.00 95.19 292 ARG A C 1
ATOM 2311 O O . ARG A 1 292 ? 0.704 -8.938 31.344 1.00 95.19 292 ARG A O 1
ATOM 2318 N N . LEU A 1 293 ? 1.430 -11.063 31.120 1.00 95.38 293 LEU A N 1
ATOM 2319 C CA . LEU A 1 293 ? 2.860 -10.786 31.289 1.00 95.38 293 LEU A CA 1
ATOM 2320 C C . LEU A 1 293 ? 3.488 -10.042 30.104 1.00 95.38 293 LEU A C 1
ATOM 2322 O O . LEU A 1 293 ? 4.572 -9.483 30.251 1.00 95.38 293 LEU A O 1
ATOM 2326 N N . TRP A 1 294 ? 2.853 -10.074 28.933 1.00 96.88 294 TRP A N 1
ATOM 2327 C CA . TRP A 1 294 ? 3.374 -9.447 27.723 1.00 96.88 294 TRP A CA 1
ATOM 2328 C C . TRP A 1 294 ? 2.850 -8.023 27.585 1.00 96.88 294 TRP A C 1
ATOM 2330 O O . TRP A 1 294 ? 1.668 -7.745 27.813 1.00 96.88 294 TRP A O 1
ATOM 2340 N N . LYS A 1 295 ? 3.725 -7.114 27.157 1.00 95.62 295 LYS A N 1
ATOM 2341 C CA . LYS A 1 295 ? 3.298 -5.814 26.645 1.00 95.62 295 LYS A CA 1
ATOM 2342 C C . LYS A 1 295 ? 2.744 -6.025 25.238 1.00 95.62 295 LYS A C 1
ATOM 2344 O O . LYS A 1 295 ? 3.401 -6.678 24.431 1.00 95.62 295 LYS A O 1
ATOM 2349 N N . ILE A 1 296 ? 1.561 -5.483 24.959 1.00 94.44 296 ILE A N 1
ATOM 2350 C CA . ILE A 1 296 ? 0.957 -5.484 23.623 1.00 94.44 296 ILE A CA 1
ATOM 2351 C C . ILE A 1 296 ? 1.027 -4.076 23.042 1.00 94.44 296 ILE A C 1
ATOM 2353 O O . ILE A 1 296 ? 0.702 -3.106 23.724 1.00 94.44 296 ILE A O 1
ATOM 2357 N N . GLU A 1 297 ? 1.465 -3.969 21.795 1.00 92.25 297 GLU A N 1
ATOM 2358 C C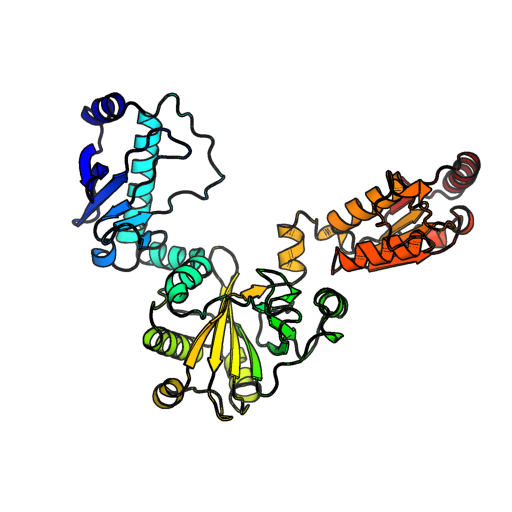A . GLU A 1 297 ? 1.546 -2.712 21.062 1.00 92.25 297 GLU A CA 1
ATOM 2359 C C . GLU A 1 297 ? 1.002 -2.927 19.642 1.00 92.25 297 GLU A C 1
ATOM 2361 O O . GLU A 1 297 ? 1.496 -3.800 18.924 1.00 92.25 297 GLU A O 1
ATOM 2366 N N . PRO A 1 298 ? -0.007 -2.166 19.198 1.00 91.44 298 PRO A N 1
ATOM 2367 C CA . PRO A 1 298 ? -0.423 -2.170 17.798 1.00 91.44 298 PRO A CA 1
ATOM 2368 C C . PRO A 1 298 ? 0.712 -1.632 16.909 1.00 91.44 298 PRO A C 1
ATOM 2370 O O . PRO A 1 298 ? 1.511 -0.788 17.315 1.00 91.44 298 PRO A O 1
ATOM 2373 N N . THR A 1 299 ? 0.800 -2.122 15.676 1.00 88.25 299 THR A N 1
ATOM 2374 C CA . THR A 1 299 ? 1.799 -1.706 14.682 1.00 88.25 299 THR A CA 1
ATOM 2375 C C . THR A 1 299 ? 1.111 -1.396 13.356 1.00 88.25 299 THR A C 1
ATOM 2377 O O . THR A 1 299 ? 0.252 -2.157 12.911 1.00 88.25 299 THR A O 1
ATOM 2380 N N . PHE A 1 300 ? 1.500 -0.290 12.714 1.00 87.81 300 PHE A N 1
ATOM 2381 C CA . PHE A 1 300 ? 1.051 0.032 11.359 1.00 87.81 300 PHE A CA 1
ATOM 2382 C C . PHE A 1 300 ? 1.712 -0.914 10.363 1.00 87.81 300 PHE A C 1
ATOM 2384 O O . PHE A 1 300 ? 2.941 -0.981 10.313 1.00 87.81 300 PHE A O 1
ATOM 2391 N N . VAL A 1 301 ? 0.907 -1.656 9.605 1.00 91.44 301 VAL A N 1
ATOM 2392 C CA . VAL A 1 301 ? 1.405 -2.600 8.605 1.00 91.44 301 VAL A CA 1
ATOM 2393 C C . VAL A 1 301 ? 1.102 -2.063 7.225 1.00 91.44 301 VAL A C 1
ATOM 2395 O O . VAL A 1 301 ? -0.050 -1.811 6.884 1.00 91.44 301 VAL A O 1
ATOM 2398 N N . GLU A 1 302 ? 2.148 -1.967 6.418 1.00 91.44 302 GLU A N 1
ATOM 2399 C CA . GLU A 1 302 ? 2.033 -1.662 5.003 1.00 91.44 302 GLU A CA 1
ATOM 2400 C C . GLU A 1 302 ? 2.493 -2.876 4.207 1.00 91.44 302 GLU A C 1
ATOM 2402 O O . GLU A 1 302 ? 3.643 -3.309 4.305 1.00 91.44 302 GLU A O 1
ATOM 2407 N N . VAL A 1 303 ? 1.580 -3.480 3.451 1.00 91.50 303 VAL A N 1
ATOM 2408 C CA . VAL A 1 303 ? 1.925 -4.636 2.625 1.00 91.50 303 VAL A CA 1
ATOM 2409 C C . VAL A 1 303 ? 2.576 -4.150 1.345 1.00 91.50 303 VAL A C 1
ATOM 2411 O O . VAL A 1 303 ? 1.971 -3.418 0.567 1.00 91.50 303 VAL A O 1
ATOM 2414 N N . PHE A 1 304 ? 3.802 -4.599 1.118 1.00 91.88 304 PHE A N 1
ATOM 2415 C CA . PHE A 1 304 ? 4.597 -4.252 -0.041 1.00 91.88 304 PHE A CA 1
ATOM 2416 C C . PHE A 1 304 ? 4.786 -5.481 -0.921 1.00 91.88 304 PHE A C 1
ATOM 2418 O O . PHE A 1 304 ? 5.769 -6.213 -0.812 1.00 91.88 304 PHE A O 1
ATOM 2425 N N . ASN A 1 305 ? 3.825 -5.717 -1.805 1.00 89.06 305 ASN A N 1
ATOM 2426 C CA . ASN A 1 305 ? 3.924 -6.761 -2.811 1.00 89.06 305 ASN A CA 1
ATOM 2427 C C . ASN A 1 305 ? 3.417 -6.264 -4.162 1.00 89.06 305 ASN A C 1
ATOM 2429 O O . ASN A 1 305 ? 2.734 -5.245 -4.267 1.00 89.06 305 ASN A O 1
ATOM 2433 N N . LYS A 1 306 ? 3.786 -6.999 -5.204 1.00 88.56 306 LYS A N 1
ATOM 2434 C CA . LYS A 1 306 ? 3.563 -6.603 -6.589 1.00 88.56 306 LYS A CA 1
ATOM 2435 C C . LYS A 1 306 ? 2.083 -6.427 -6.931 1.00 88.56 306 LYS A C 1
ATOM 2437 O O . LYS A 1 306 ? 1.713 -5.455 -7.583 1.00 88.56 306 LYS A O 1
ATOM 2442 N N . GLU A 1 307 ? 1.251 -7.356 -6.470 1.00 85.19 307 GLU A N 1
ATOM 2443 C CA . GLU A 1 307 ? -0.181 -7.435 -6.783 1.00 85.19 307 GLU A CA 1
ATOM 2444 C C . GLU A 1 307 ? -0.971 -6.255 -6.215 1.00 85.19 307 GLU A C 1
ATOM 2446 O O . GLU A 1 307 ? -1.867 -5.742 -6.879 1.00 85.19 307 GLU A O 1
ATOM 2451 N N . LEU A 1 308 ? -0.624 -5.796 -5.008 1.00 84.06 308 LEU A N 1
ATOM 2452 C CA . LEU A 1 308 ? -1.267 -4.638 -4.388 1.00 84.06 308 LEU A CA 1
ATOM 2453 C C . LEU A 1 308 ? -0.679 -3.320 -4.890 1.00 84.06 308 LEU A C 1
ATOM 2455 O O . LEU A 1 308 ? -1.413 -2.348 -5.067 1.00 84.06 308 LEU A O 1
ATOM 2459 N N . MET A 1 309 ? 0.635 -3.280 -5.116 1.00 87.50 309 MET A N 1
ATOM 2460 C CA . MET A 1 309 ? 1.333 -2.033 -5.414 1.00 87.50 309 MET A CA 1
ATOM 2461 C C . MET A 1 309 ? 1.177 -1.597 -6.868 1.00 87.50 309 MET A C 1
ATOM 2463 O O . MET A 1 309 ? 0.974 -0.406 -7.097 1.00 87.50 309 MET A O 1
ATOM 2467 N N . LEU A 1 310 ? 1.231 -2.505 -7.854 1.00 87.81 310 LEU A N 1
ATOM 2468 C CA . LEU A 1 310 ? 1.147 -2.099 -9.264 1.00 87.81 310 LEU A CA 1
ATOM 2469 C C . LEU A 1 310 ? -0.174 -1.371 -9.590 1.00 87.81 310 LEU A C 1
ATOM 2471 O O . LEU A 1 310 ? -0.093 -0.220 -10.026 1.00 87.81 310 LE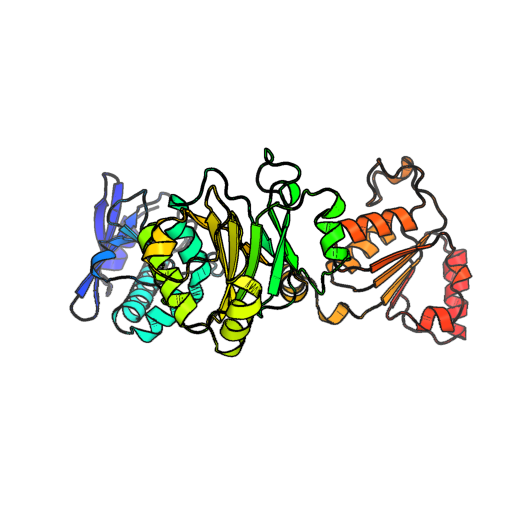U A O 1
ATOM 2475 N N . PRO A 1 311 ? -1.373 -1.937 -9.318 1.00 84.44 311 PRO A N 1
ATOM 2476 C CA . PRO A 1 311 ? -2.632 -1.283 -9.683 1.00 84.44 311 PRO A CA 1
ATOM 2477 C C . PRO A 1 311 ? -2.839 0.043 -8.947 1.00 84.44 311 PRO A C 1
ATOM 2479 O O . PRO A 1 311 ? -3.264 1.027 -9.544 1.00 84.44 311 PRO A O 1
ATOM 2482 N N . ARG A 1 312 ? -2.489 0.092 -7.653 1.00 85.00 312 ARG A N 1
ATOM 2483 C CA . ARG A 1 312 ? -2.617 1.302 -6.824 1.00 85.00 312 ARG A CA 1
ATOM 2484 C C . ARG A 1 312 ? -1.660 2.419 -7.235 1.00 85.00 312 ARG A C 1
ATOM 2486 O O . ARG A 1 312 ? -1.941 3.578 -6.959 1.00 85.00 312 ARG A O 1
ATOM 2493 N N . SER A 1 313 ? -0.560 2.082 -7.907 1.00 85.12 313 SER A N 1
ATOM 2494 C CA . SER A 1 313 ? 0.409 3.060 -8.419 1.00 85.12 313 SER A CA 1
ATOM 2495 C C . SER A 1 313 ? 0.106 3.510 -9.855 1.00 85.12 313 SER A C 1
ATOM 2497 O O . SER A 1 313 ? 0.904 4.241 -10.436 1.00 85.12 313 SER A O 1
ATOM 2499 N N . GLY A 1 314 ? -1.004 3.055 -10.451 1.00 87.06 314 GLY A N 1
ATOM 2500 C CA . GLY A 1 314 ? -1.365 3.351 -11.842 1.00 87.06 314 GLY A CA 1
ATOM 2501 C C . GLY A 1 314 ? -0.635 2.502 -12.891 1.00 87.06 314 GLY A C 1
ATOM 2502 O O . GLY A 1 314 ? -0.810 2.735 -14.086 1.00 87.06 314 GLY A O 1
ATOM 2503 N N . ALA A 1 315 ? 0.164 1.515 -12.474 1.00 92.25 315 ALA A N 1
ATOM 2504 C CA . ALA A 1 315 ? 0.805 0.575 -13.386 1.00 92.25 315 ALA A CA 1
ATOM 2505 C C . ALA A 1 315 ? -0.201 -0.482 -13.866 1.00 92.25 315 ALA A C 1
ATOM 2507 O O . ALA A 1 315 ? -1.087 -0.900 -13.120 1.00 92.25 315 ALA A O 1
ATOM 2508 N N . ASN A 1 316 ? -0.042 -0.954 -15.104 1.00 93.81 316 ASN A N 1
ATOM 2509 C CA . ASN A 1 316 ? -0.892 -1.980 -15.693 1.00 93.81 316 ASN A CA 1
ATOM 2510 C C . ASN A 1 316 ? -0.270 -3.376 -15.483 1.00 93.81 316 ASN A C 1
ATOM 2512 O O . ASN A 1 316 ? 0.713 -3.701 -16.152 1.00 93.81 316 ASN A O 1
ATOM 2516 N N . PRO A 1 317 ? -0.852 -4.248 -14.633 1.00 91.88 317 PRO A N 1
ATOM 2517 C CA . PRO A 1 317 ? -0.286 -5.571 -14.355 1.00 91.88 317 PRO A CA 1
ATOM 2518 C C . PRO A 1 317 ? -0.163 -6.477 -15.588 1.00 91.88 317 PRO A C 1
ATOM 2520 O O . PRO A 1 317 ? 0.665 -7.383 -15.600 1.00 91.88 317 PRO A O 1
ATOM 2523 N N . SER A 1 318 ? -0.947 -6.242 -16.647 1.00 94.19 318 SER A N 1
ATOM 2524 C CA . SER A 1 318 ? -0.862 -7.035 -17.885 1.00 94.19 318 SER A CA 1
ATOM 2525 C C . SER A 1 318 ? 0.439 -6.819 -18.669 1.00 94.19 318 SER A C 1
ATOM 2527 O O . SER A 1 318 ? 0.784 -7.640 -19.519 1.00 94.19 318 SER A O 1
ATOM 2529 N N . LEU A 1 319 ? 1.172 -5.737 -18.383 1.00 95.56 319 LEU A N 1
ATOM 2530 C CA . LEU A 1 319 ? 2.454 -5.416 -19.012 1.00 95.56 319 LEU A CA 1
ATOM 2531 C C . LEU A 1 319 ? 3.651 -6.078 -18.317 1.00 95.56 319 LEU A C 1
ATOM 2533 O O . LEU A 1 319 ? 4.772 -6.036 -18.824 1.00 95.56 319 LEU A O 1
ATOM 2537 N N . ASP A 1 320 ? 3.420 -6.749 -17.194 1.00 93.50 320 ASP A N 1
ATOM 2538 C CA . ASP A 1 320 ? 4.482 -7.305 -16.364 1.00 93.50 320 ASP A CA 1
ATOM 2539 C C . ASP A 1 320 ? 5.261 -8.454 -17.025 1.00 93.50 320 ASP A C 1
ATOM 2541 O O . ASP A 1 320 ? 6.414 -8.725 -16.705 1.00 93.50 320 ASP A O 1
ATOM 2545 N N . ASN A 1 321 ? 4.660 -9.153 -17.984 1.00 95.62 321 ASN A N 1
ATOM 2546 C CA . ASN A 1 321 ? 5.364 -10.188 -18.742 1.00 95.62 321 ASN A CA 1
ATOM 2547 C C . ASN A 1 321 ? 6.033 -9.651 -20.017 1.00 95.62 321 ASN A C 1
ATOM 2549 O O . ASN A 1 321 ? 6.661 -10.428 -20.740 1.00 95.62 321 ASN A O 1
ATOM 2553 N N . LYS A 1 322 ? 5.899 -8.348 -20.299 1.00 97.56 322 LYS A N 1
ATOM 2554 C CA . LYS A 1 322 ? 6.374 -7.726 -21.534 1.00 97.56 322 LYS A CA 1
ATOM 2555 C C . LYS A 1 322 ? 7.835 -7.319 -21.448 1.00 97.56 322 LYS A C 1
ATOM 2557 O O . LYS A 1 322 ? 8.324 -6.887 -20.402 1.00 97.56 322 LYS A O 1
ATOM 2562 N N . LYS A 1 323 ? 8.522 -7.454 -22.582 1.00 97.88 323 LYS A N 1
ATOM 2563 C CA . LYS A 1 323 ? 9.936 -7.118 -22.754 1.00 97.88 323 LYS A CA 1
ATOM 2564 C C . LYS A 1 323 ? 10.095 -6.032 -23.806 1.00 97.88 323 LYS A C 1
ATOM 2566 O O . LYS A 1 323 ? 9.656 -6.207 -24.943 1.00 97.88 323 LYS A O 1
ATOM 2571 N N . VAL A 1 324 ? 10.774 -4.951 -23.441 1.00 98.38 324 VAL A N 1
ATOM 2572 C CA . VAL A 1 324 ? 11.072 -3.834 -24.341 1.00 98.38 324 VAL A CA 1
ATOM 2573 C C . VAL A 1 324 ? 12.573 -3.732 -24.572 1.00 98.38 324 VAL A C 1
ATOM 2575 O O . VAL A 1 324 ? 13.348 -3.779 -23.621 1.00 98.38 324 VAL A O 1
ATOM 2578 N N . LEU A 1 325 ? 12.974 -3.572 -25.831 1.00 98.06 325 LEU A N 1
ATOM 2579 C CA . LEU A 1 325 ? 14.320 -3.140 -26.200 1.00 98.06 325 LEU A CA 1
ATOM 2580 C C . LEU A 1 325 ? 14.287 -1.633 -26.455 1.00 98.06 325 LEU A C 1
ATOM 2582 O O . LEU A 1 325 ? 13.556 -1.183 -27.333 1.00 98.06 325 LEU A O 1
ATOM 2586 N N . LEU A 1 326 ? 15.080 -0.857 -25.725 1.00 98.38 326 LEU A N 1
ATOM 2587 C CA . LEU A 1 326 ? 15.234 0.579 -25.934 1.00 98.38 326 LEU A CA 1
ATOM 2588 C C . LEU A 1 326 ? 16.643 0.871 -26.448 1.00 98.38 326 LEU A C 1
ATOM 2590 O O . LEU A 1 326 ? 17.618 0.694 -25.720 1.00 98.38 326 LEU A O 1
ATOM 2594 N N . THR A 1 327 ? 16.756 1.358 -27.681 1.00 97.56 327 THR A N 1
ATOM 2595 C CA . THR A 1 327 ? 18.036 1.785 -28.260 1.00 97.56 327 THR A CA 1
ATOM 2596 C C . THR A 1 327 ? 18.137 3.305 -28.257 1.00 97.56 327 THR A C 1
ATOM 2598 O O . THR A 1 327 ? 17.296 3.977 -28.851 1.00 97.56 327 THR A O 1
ATOM 2601 N N . GLY A 1 328 ? 19.179 3.837 -27.627 1.00 97.44 328 GLY A N 1
ATOM 2602 C CA . GLY A 1 328 ? 19.319 5.251 -27.302 1.00 97.44 328 GLY A CA 1
ATOM 2603 C C . GLY A 1 328 ? 18.614 5.578 -25.994 1.00 97.44 328 GLY A C 1
ATOM 2604 O O . GLY A 1 328 ? 17.390 5.550 -25.910 1.00 97.44 328 GLY A O 1
ATOM 2605 N N . CYS A 1 329 ? 19.385 5.926 -24.968 1.00 97.69 329 CYS A N 1
ATOM 2606 C CA . CYS A 1 329 ? 18.870 6.379 -23.681 1.00 97.69 329 CYS A CA 1
ATOM 2607 C C . CYS A 1 329 ? 19.401 7.769 -23.321 1.00 97.69 329 CYS A C 1
ATOM 2609 O O . CYS A 1 329 ? 19.651 8.053 -22.156 1.00 97.69 329 CYS A O 1
ATOM 2611 N N . GLY A 1 330 ? 19.563 8.639 -24.325 1.00 95.62 330 GLY A N 1
ATOM 2612 C CA . GLY A 1 330 ? 19.786 10.071 -24.128 1.00 95.62 330 GLY A CA 1
ATOM 2613 C C . GLY A 1 330 ? 18.542 10.779 -23.574 1.00 95.62 330 GLY A C 1
ATOM 2614 O O . GLY A 1 330 ? 17.740 10.193 -22.853 1.00 95.62 330 GLY A O 1
ATOM 2615 N N . SER A 1 331 ? 18.340 12.046 -23.933 1.00 95.75 331 SER A N 1
ATOM 2616 C CA . SER A 1 331 ? 17.261 12.873 -23.369 1.00 95.75 331 SER A CA 1
ATOM 2617 C C . SER A 1 331 ? 15.869 12.259 -23.469 1.00 95.75 331 SER A C 1
ATOM 2619 O O . SER A 1 331 ? 15.205 12.073 -22.460 1.00 95.75 331 SER A O 1
ATOM 2621 N N . VAL A 1 332 ? 15.445 11.892 -24.677 1.00 97.19 332 VAL A N 1
ATOM 2622 C CA . VAL A 1 332 ? 14.107 11.331 -24.905 1.00 97.19 332 VAL A CA 1
ATOM 2623 C C . VAL A 1 332 ? 14.043 9.872 -24.455 1.00 97.19 332 VAL A C 1
ATOM 2625 O O . VAL A 1 332 ? 13.106 9.470 -23.772 1.00 97.19 332 VAL A O 1
ATOM 2628 N N . GLY A 1 333 ? 15.057 9.074 -24.802 1.00 97.88 333 GLY A N 1
ATOM 2629 C CA . GLY A 1 333 ? 15.071 7.646 -24.493 1.00 97.88 333 GLY A CA 1
ATOM 2630 C C . GLY A 1 333 ? 15.038 7.349 -22.993 1.00 97.88 333 GLY A C 1
ATOM 2631 O O . GLY A 1 333 ? 14.309 6.459 -22.566 1.00 97.88 333 GLY A O 1
ATOM 2632 N N . SER A 1 334 ? 15.765 8.114 -22.173 1.00 97.75 334 SER A N 1
ATOM 2633 C CA . SER A 1 334 ? 15.752 7.928 -20.715 1.00 97.75 334 SER A CA 1
ATOM 2634 C C . SER A 1 334 ? 14.380 8.211 -20.085 1.00 97.75 334 SER A C 1
ATOM 2636 O O . SER A 1 334 ? 13.928 7.438 -19.238 1.00 97.75 334 SER A O 1
ATOM 2638 N N . GLU A 1 335 ? 13.664 9.232 -20.564 1.00 98.12 335 GLU A N 1
ATOM 2639 C CA . GLU A 1 335 ? 12.274 9.508 -20.174 1.00 98.12 335 GLU A CA 1
ATOM 2640 C C . GLU A 1 335 ? 11.320 8.394 -20.629 1.00 98.12 335 GLU A C 1
ATOM 2642 O O . GLU A 1 335 ? 10.473 7.945 -19.856 1.00 98.12 335 GLU A O 1
ATOM 2647 N N . ILE A 1 336 ? 11.482 7.876 -21.852 1.00 98.31 336 ILE A N 1
ATOM 2648 C CA . ILE A 1 336 ? 10.693 6.729 -22.327 1.00 98.31 336 ILE A CA 1
ATOM 2649 C C . ILE A 1 336 ? 10.922 5.512 -21.423 1.00 98.31 336 ILE A C 1
ATOM 2651 O O . ILE A 1 336 ? 9.955 4.881 -20.996 1.00 98.31 336 ILE A O 1
ATOM 2655 N N . ALA A 1 337 ? 12.177 5.201 -21.082 1.00 98.31 337 ALA A N 1
ATOM 2656 C CA . ALA A 1 337 ? 12.513 4.091 -20.191 1.00 98.31 337 ALA A CA 1
ATOM 2657 C C . ALA A 1 337 ? 11.803 4.228 -18.835 1.00 98.31 337 ALA A C 1
ATOM 2659 O O . ALA A 1 337 ? 11.244 3.264 -18.308 1.00 98.31 337 ALA A O 1
ATOM 2660 N N . HIS A 1 338 ? 11.777 5.450 -18.297 1.00 97.75 338 HIS A N 1
ATOM 2661 C CA . HIS A 1 338 ? 11.080 5.775 -17.059 1.00 97.75 338 HIS A CA 1
ATOM 2662 C C . HIS A 1 338 ? 9.573 5.555 -17.157 1.00 97.75 338 HIS A C 1
ATOM 2664 O O . HIS A 1 338 ? 8.998 4.875 -16.305 1.00 97.75 338 HIS A O 1
ATOM 2670 N N . LYS A 1 339 ? 8.938 6.075 -18.212 1.00 97.38 339 LYS A N 1
ATOM 2671 C CA . LYS A 1 339 ? 7.493 5.930 -18.433 1.00 97.38 339 LYS A CA 1
ATOM 2672 C C . LYS A 1 339 ? 7.087 4.478 -18.662 1.00 97.38 339 LYS A C 1
ATOM 2674 O O . LYS A 1 339 ? 6.056 4.065 -18.142 1.00 97.38 339 LYS A O 1
ATOM 2679 N N . LEU A 1 340 ? 7.903 3.689 -19.361 1.00 97.38 340 LEU A N 1
ATOM 2680 C CA . LEU A 1 340 ? 7.691 2.247 -19.512 1.00 97.38 340 LEU A CA 1
ATOM 2681 C C . LEU A 1 340 ? 7.759 1.522 -18.160 1.00 97.38 340 LEU A C 1
ATOM 2683 O O . LEU A 1 340 ? 6.897 0.694 -17.866 1.00 97.38 340 LEU A O 1
ATOM 2687 N N . GLY A 1 341 ? 8.735 1.869 -17.314 1.00 96.19 341 GLY A N 1
ATOM 2688 C CA . GLY A 1 341 ? 8.820 1.345 -15.950 1.00 96.19 341 GLY A CA 1
ATOM 2689 C C . GLY A 1 341 ? 7.601 1.714 -15.101 1.00 96.19 341 GLY A C 1
ATOM 2690 O O . GLY A 1 341 ? 7.004 0.844 -14.470 1.00 96.19 341 GLY A O 1
ATOM 2691 N N . ALA A 1 342 ? 7.171 2.977 -15.154 1.00 95.88 342 ALA A N 1
ATOM 2692 C CA . ALA A 1 342 ? 5.979 3.459 -14.454 1.00 95.88 342 ALA A CA 1
ATOM 2693 C C . ALA A 1 342 ? 4.683 2.799 -14.956 1.00 95.88 342 ALA A C 1
ATOM 2695 O O . ALA A 1 342 ? 3.776 2.555 -14.166 1.00 95.88 342 ALA A O 1
ATOM 2696 N N . ALA A 1 343 ? 4.607 2.468 -16.247 1.00 95.62 343 ALA A N 1
ATOM 2697 C CA . ALA A 1 343 ? 3.469 1.767 -16.834 1.00 95.62 343 ALA A CA 1
ATOM 2698 C C . ALA A 1 343 ? 3.359 0.297 -16.387 1.00 95.62 343 ALA A C 1
ATOM 2700 O O . ALA A 1 343 ? 2.312 -0.315 -16.595 1.00 95.62 343 ALA A O 1
ATOM 2701 N N . GLY A 1 344 ? 4.399 -0.273 -15.764 1.00 95.06 344 GLY A N 1
ATOM 2702 C CA . GLY A 1 344 ? 4.404 -1.657 -15.284 1.00 95.06 344 GLY A CA 1
ATOM 2703 C C . GLY A 1 344 ? 5.026 -2.668 -16.246 1.00 95.06 344 GLY A C 1
ATOM 2704 O O . GLY A 1 344 ? 4.717 -3.852 -16.149 1.00 95.06 344 GLY A O 1
ATOM 2705 N N . ILE A 1 345 ? 5.888 -2.233 -17.174 1.00 97.38 345 ILE A N 1
ATOM 2706 C CA . ILE A 1 345 ? 6.672 -3.159 -18.006 1.00 97.38 345 ILE A CA 1
ATOM 2707 C C . ILE A 1 345 ? 7.578 -4.017 -17.117 1.00 97.38 345 ILE A C 1
ATOM 2709 O O . ILE A 1 345 ? 8.283 -3.502 -16.252 1.00 97.38 345 ILE A O 1
ATOM 2713 N N . GLY A 1 346 ? 7.595 -5.329 -17.359 1.00 96.06 346 GLY A N 1
ATOM 2714 C CA . GLY A 1 346 ? 8.403 -6.255 -16.564 1.00 96.06 346 GLY A CA 1
ATOM 2715 C C . GLY A 1 346 ? 9.891 -6.246 -16.883 1.00 96.06 346 GLY A C 1
ATOM 2716 O O . GLY A 1 346 ? 10.713 -6.480 -15.991 1.00 96.06 346 GLY A O 1
ATOM 2717 N N . ARG A 1 347 ? 10.258 -6.000 -18.150 1.00 98.19 347 ARG A N 1
ATOM 2718 C CA . ARG A 1 347 ? 11.662 -5.941 -18.572 1.00 98.19 347 ARG A CA 1
ATOM 2719 C C . ARG A 1 347 ? 11.962 -4.855 -19.598 1.00 98.19 347 ARG A C 1
ATOM 2721 O O . ARG A 1 347 ? 11.272 -4.759 -20.612 1.00 98.19 347 ARG A O 1
ATOM 2728 N N . ILE A 1 348 ? 13.059 -4.129 -19.380 1.00 98.56 348 ILE A N 1
ATOM 2729 C CA . ILE A 1 348 ? 13.624 -3.168 -20.332 1.00 98.56 348 ILE A CA 1
ATOM 2730 C C . ILE A 1 348 ? 15.118 -3.456 -20.523 1.00 98.56 348 ILE A C 1
ATOM 2732 O O . ILE A 1 348 ? 15.905 -3.307 -19.593 1.00 98.56 348 ILE A O 1
ATOM 2736 N N . ASP A 1 349 ? 15.514 -3.826 -21.735 1.00 98.50 349 ASP A N 1
ATOM 2737 C CA . ASP A 1 349 ? 16.923 -3.893 -22.120 1.00 98.50 349 ASP A CA 1
ATOM 2738 C C . ASP A 1 349 ? 17.300 -2.570 -22.801 1.00 98.50 349 ASP A C 1
ATOM 2740 O O . ASP A 1 349 ? 16.677 -2.167 -23.784 1.00 98.50 349 ASP A O 1
ATOM 2744 N N . ILE A 1 350 ? 18.292 -1.869 -22.257 1.00 98.69 350 ILE A N 1
ATOM 2745 C CA . ILE A 1 350 ? 18.685 -0.516 -22.659 1.00 98.69 350 ILE A CA 1
ATOM 2746 C C . ILE A 1 350 ? 20.020 -0.582 -23.386 1.00 98.69 350 ILE A C 1
ATOM 2748 O O . ILE A 1 350 ? 20.992 -1.126 -22.868 1.00 98.69 350 ILE A O 1
ATOM 2752 N N . VAL A 1 351 ? 20.088 0.005 -24.573 1.00 98.25 351 VAL A N 1
ATOM 2753 C CA . VAL A 1 351 ? 21.266 -0.022 -25.438 1.00 98.25 351 VAL A CA 1
ATOM 2754 C C . VAL A 1 351 ? 21.706 1.399 -25.728 1.00 98.25 351 VAL A C 1
ATOM 2756 O O . VAL A 1 351 ? 20.992 2.143 -26.393 1.00 98.25 351 VAL A O 1
ATOM 2759 N N . ASP A 1 352 ? 22.887 1.775 -25.257 1.00 98.12 352 ASP A N 1
ATOM 2760 C CA . ASP A 1 352 ? 23.479 3.078 -25.548 1.00 98.12 352 ASP A CA 1
ATOM 2761 C C . ASP A 1 352 ? 25.009 2.983 -25.421 1.00 98.12 352 ASP A C 1
ATOM 2763 O O . ASP A 1 352 ? 25.508 2.523 -24.385 1.00 98.12 352 ASP A O 1
ATOM 2767 N N . PRO A 1 353 ? 25.777 3.369 -26.456 1.00 97.38 353 PRO A N 1
ATOM 2768 C CA . PRO A 1 353 ? 27.231 3.257 -26.427 1.00 97.38 353 PRO A CA 1
ATOM 2769 C C . PRO A 1 353 ? 27.899 4.353 -25.580 1.00 97.38 353 PRO A C 1
ATOM 2771 O O . PRO A 1 353 ? 29.062 4.193 -25.185 1.00 97.38 353 PRO A O 1
ATOM 2774 N N . ASP A 1 354 ? 27.194 5.449 -25.291 1.00 97.25 354 ASP A N 1
ATOM 2775 C CA . ASP A 1 354 ? 27.776 6.651 -24.710 1.00 97.25 354 ASP A CA 1
ATOM 2776 C C . ASP A 1 354 ? 27.966 6.557 -23.190 1.00 97.25 354 ASP A C 1
ATOM 2778 O O . ASP A 1 354 ? 27.361 5.756 -22.465 1.00 97.25 354 ASP A O 1
ATOM 2782 N N . ARG A 1 355 ? 28.791 7.474 -22.678 1.00 98.12 355 ARG A N 1
ATOM 2783 C CA . ARG A 1 355 ? 28.871 7.807 -21.253 1.00 98.12 355 ARG A CA 1
ATOM 2784 C C . ARG A 1 355 ? 28.089 9.078 -20.951 1.00 98.12 355 ARG A C 1
ATOM 2786 O O . ARG A 1 355 ? 27.927 9.941 -21.812 1.00 98.12 355 ARG A O 1
ATOM 2793 N N . PHE A 1 356 ? 27.597 9.178 -19.725 1.00 98.06 356 PHE A N 1
ATOM 2794 C CA . PHE A 1 356 ? 26.929 10.366 -19.225 1.00 98.06 356 PHE A CA 1
ATOM 2795 C C . PHE A 1 356 ? 27.953 11.473 -18.954 1.00 98.06 356 PHE A C 1
ATOM 2797 O O . PHE A 1 356 ? 28.951 11.244 -18.275 1.00 98.06 356 PHE A O 1
ATOM 2804 N N . SER A 1 357 ? 27.708 12.668 -19.486 1.00 97.25 357 SER A N 1
ATOM 2805 C CA . SER A 1 357 ? 28.561 13.845 -19.299 1.00 97.25 357 SER A CA 1
ATOM 2806 C C . SER A 1 357 ? 27.794 14.978 -18.623 1.00 97.25 357 SER A C 1
ATOM 2808 O O . SER A 1 357 ? 26.570 15.069 -18.723 1.00 97.25 357 SER A O 1
ATOM 2810 N N . THR A 1 358 ? 28.513 15.918 -18.011 1.00 96.25 358 THR A N 1
ATOM 2811 C CA . THR A 1 358 ? 27.910 17.102 -17.372 1.00 96.25 358 THR A CA 1
ATOM 2812 C C . THR A 1 358 ? 27.090 17.961 -18.343 1.00 96.25 358 THR A C 1
ATOM 2814 O O . THR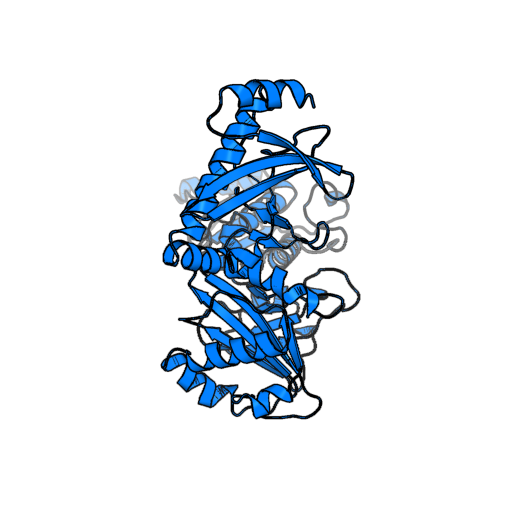 A 1 358 ? 26.077 18.542 -17.964 1.00 96.25 358 THR A O 1
ATOM 2817 N N . SER A 1 359 ? 27.442 17.976 -19.632 1.00 96.12 359 SER A N 1
ATOM 2818 C CA . SER A 1 359 ? 26.655 18.641 -20.681 1.00 96.12 359 SER A CA 1
ATOM 2819 C C . SER A 1 359 ? 25.277 18.008 -20.930 1.00 96.12 359 SER A C 1
ATOM 2821 O O . SER A 1 359 ? 24.482 18.543 -21.700 1.00 96.12 359 SER A O 1
ATOM 2823 N N . ASN A 1 360 ? 24.968 16.854 -20.327 1.00 96.38 360 ASN A N 1
ATOM 2824 C CA . ASN A 1 360 ? 23.666 16.197 -20.436 1.00 96.38 360 ASN A CA 1
ATOM 2825 C C . ASN A 1 360 ? 22.727 16.494 -19.253 1.00 96.38 360 ASN A C 1
ATOM 2827 O O . ASN A 1 360 ? 21.537 16.219 -19.389 1.00 96.38 360 ASN A O 1
ATOM 2831 N N . LEU A 1 361 ? 23.219 17.086 -18.154 1.00 94.75 361 LEU A N 1
ATOM 2832 C CA . LEU A 1 361 ? 22.493 17.237 -16.879 1.00 94.75 361 LEU A CA 1
ATOM 2833 C C . LEU A 1 361 ? 21.095 17.850 -17.018 1.00 94.75 361 LEU A C 1
ATOM 2835 O O . LEU A 1 361 ? 20.142 17.335 -16.453 1.00 94.75 361 LEU A O 1
ATOM 2839 N N . TYR A 1 362 ? 20.950 18.923 -17.797 1.00 94.81 362 TYR A N 1
ATOM 2840 C CA . TYR A 1 362 ? 19.675 19.645 -17.903 1.00 94.81 362 TYR A CA 1
ATOM 2841 C C . TYR A 1 362 ? 18.577 18.893 -18.657 1.00 94.81 362 TYR A C 1
ATOM 2843 O O . TYR A 1 362 ? 17.410 19.260 -18.565 1.00 94.81 362 TYR A O 1
ATOM 2851 N N . ARG A 1 363 ? 18.943 17.893 -19.460 1.00 95.12 363 ARG A N 1
ATOM 2852 C CA . ARG A 1 363 ? 18.034 17.270 -20.431 1.00 95.12 363 ARG A CA 1
ATOM 2853 C C . ARG A 1 363 ? 17.925 15.760 -20.282 1.00 95.12 363 ARG A C 1
ATOM 2855 O O . ARG A 1 363 ? 17.346 15.129 -21.156 1.00 95.12 363 ARG A O 1
ATOM 2862 N N . HIS A 1 364 ? 18.572 15.166 -19.290 1.00 97.44 364 HIS A N 1
ATOM 2863 C CA . HIS A 1 364 ? 18.622 13.722 -19.091 1.00 97.44 364 HIS A CA 1
ATOM 2864 C C . HIS A 1 364 ? 18.105 13.401 -17.695 1.00 97.44 364 HIS A C 1
ATOM 2866 O O . HIS A 1 364 ? 18.370 14.148 -16.762 1.00 97.44 364 HIS A O 1
ATOM 2872 N N . THR A 1 365 ? 17.448 12.256 -17.529 1.00 96.50 365 THR A N 1
ATOM 2873 C CA . THR A 1 365 ? 16.918 11.822 -16.224 1.00 96.50 365 THR A CA 1
ATOM 2874 C C . THR A 1 365 ? 17.980 11.489 -15.170 1.00 96.50 365 THR A C 1
ATOM 2876 O O . THR A 1 365 ? 17.621 11.233 -14.022 1.00 96.50 365 THR A O 1
ATOM 2879 N N . LEU A 1 366 ? 19.259 11.377 -15.550 1.00 97.31 366 LEU A N 1
ATOM 2880 C CA . LEU A 1 366 ? 20.321 10.933 -14.651 1.00 97.31 366 LEU A CA 1
ATOM 2881 C C . LEU A 1 366 ? 20.830 12.096 -13.805 1.00 97.31 366 LEU A C 1
ATOM 2883 O O . LEU A 1 366 ? 21.086 13.187 -14.311 1.00 97.31 366 LEU A O 1
ATOM 2887 N N . ASP A 1 367 ? 21.047 11.811 -12.526 1.00 95.31 367 ASP A N 1
ATOM 2888 C CA . ASP A 1 367 ? 21.614 12.758 -11.576 1.00 95.31 367 ASP A CA 1
ATOM 2889 C C . ASP A 1 367 ? 23.126 12.941 -11.795 1.00 95.31 367 ASP A C 1
ATOM 2891 O O . ASP A 1 367 ? 23.828 12.064 -12.308 1.00 95.31 367 ASP A O 1
ATOM 2895 N N . GLY A 1 368 ? 23.669 14.079 -11.351 1.00 95.75 368 GLY A N 1
ATOM 2896 C CA . GLY A 1 368 ? 25.082 14.416 -11.565 1.00 95.75 368 GLY A CA 1
ATOM 2897 C C . GLY A 1 368 ? 26.091 13.466 -10.912 1.00 95.75 368 GLY A C 1
ATOM 2898 O O . GLY A 1 368 ? 27.227 13.373 -11.378 1.00 95.75 368 GLY A O 1
ATOM 2899 N N . ASN A 1 369 ? 25.680 12.697 -9.901 1.00 95.88 369 ASN A N 1
ATOM 2900 C CA . ASN A 1 369 ? 26.506 11.648 -9.294 1.00 95.88 369 ASN A CA 1
ATOM 2901 C C . ASN A 1 369 ? 26.782 10.457 -10.238 1.00 95.88 369 ASN A C 1
ATOM 2903 O O . ASN A 1 369 ? 27.647 9.642 -9.929 1.00 95.88 369 ASN A O 1
ATOM 2907 N N . MET A 1 370 ? 26.092 10.375 -11.381 1.00 96.81 370 MET A N 1
ATOM 2908 C CA . MET A 1 370 ? 26.306 9.366 -12.425 1.00 96.81 370 MET A CA 1
ATOM 2909 C C . MET A 1 370 ? 27.261 9.837 -13.532 1.00 96.81 370 MET A C 1
ATOM 2911 O O . MET A 1 370 ? 27.390 9.165 -14.556 1.00 96.81 370 MET A O 1
ATOM 2915 N N . THR A 1 371 ? 27.913 10.998 -13.386 1.00 96.88 371 THR A N 1
ATOM 2916 C CA . THR A 1 371 ? 28.881 11.499 -14.383 1.00 96.88 371 THR A CA 1
ATOM 2917 C C . THR A 1 371 ? 29.957 10.447 -14.672 1.00 96.88 371 THR A C 1
ATOM 2919 O O . THR A 1 371 ? 30.405 9.742 -13.771 1.00 96.88 371 THR A O 1
ATOM 2922 N N . ASP A 1 372 ? 30.325 10.308 -15.946 1.00 96.88 372 ASP A N 1
ATOM 2923 C CA . ASP A 1 372 ? 31.235 9.303 -16.506 1.00 96.88 372 ASP A CA 1
ATOM 2924 C C . ASP A 1 372 ? 30.725 7.856 -16.509 1.00 96.88 372 ASP A C 1
ATOM 2926 O O . ASP A 1 372 ? 31.375 6.982 -17.093 1.00 96.88 372 ASP A O 1
ATOM 2930 N N . TRP A 1 373 ? 29.545 7.558 -15.960 1.00 97.94 373 TRP A N 1
ATOM 2931 C CA . TRP A 1 373 ? 28.960 6.220 -16.075 1.00 97.94 373 TRP A CA 1
ATOM 2932 C C . TRP A 1 373 ? 28.460 5.953 -17.502 1.00 97.94 373 TRP A C 1
ATOM 2934 O O . TRP A 1 373 ? 27.967 6.867 -18.165 1.00 97.94 373 TRP A O 1
ATOM 2944 N N . PRO A 1 374 ? 28.540 4.710 -18.016 1.00 98.50 374 PRO A N 1
ATOM 2945 C CA . PRO A 1 374 ? 27.850 4.343 -19.252 1.00 98.50 374 PRO A CA 1
ATOM 2946 C C . PRO A 1 374 ? 26.344 4.589 -19.110 1.00 98.50 374 PRO A C 1
ATOM 2948 O O . PRO A 1 374 ? 25.738 4.076 -18.165 1.00 98.50 374 PRO A O 1
ATOM 2951 N N . LYS A 1 375 ? 25.740 5.350 -20.035 1.00 98.38 375 LYS A N 1
ATOM 2952 C CA . LYS A 1 375 ? 24.350 5.823 -19.892 1.00 98.38 375 LYS A CA 1
ATOM 2953 C C . LYS A 1 375 ? 23.377 4.663 -19.692 1.00 98.38 375 LYS A C 1
ATOM 2955 O O . LYS A 1 375 ? 22.606 4.677 -18.739 1.00 98.38 375 LYS A O 1
ATOM 2960 N N . ALA A 1 376 ? 23.477 3.625 -20.525 1.00 98.56 376 ALA A N 1
ATOM 2961 C CA . ALA A 1 376 ? 22.587 2.467 -20.462 1.00 98.56 376 ALA A CA 1
ATOM 2962 C C . ALA A 1 376 ? 22.602 1.773 -19.090 1.00 98.56 376 ALA A C 1
ATOM 2964 O O . ALA A 1 376 ? 21.550 1.443 -18.547 1.00 98.56 376 ALA A O 1
ATOM 2965 N N . LEU A 1 377 ? 23.790 1.593 -18.501 1.00 98.56 377 LEU A N 1
ATOM 2966 C CA . LEU A 1 377 ? 23.942 0.979 -17.179 1.00 98.56 377 LEU A CA 1
ATOM 2967 C C . LEU A 1 377 ? 23.405 1.887 -16.067 1.00 98.56 377 LEU A C 1
ATOM 2969 O O . LEU A 1 377 ? 22.739 1.406 -15.154 1.00 98.56 377 LEU A O 1
ATOM 2973 N N . ALA A 1 378 ? 23.667 3.193 -16.152 1.00 98.25 378 ALA A N 1
ATOM 2974 C CA . ALA A 1 378 ? 23.189 4.161 -15.171 1.00 98.25 378 ALA A CA 1
ATOM 2975 C C . ALA A 1 378 ? 21.654 4.285 -15.182 1.00 98.25 378 ALA A C 1
ATOM 2977 O O . ALA A 1 378 ? 21.034 4.281 -14.119 1.00 98.25 378 ALA A O 1
ATOM 2978 N N . VAL A 1 379 ? 21.024 4.321 -16.364 1.00 98.44 379 VAL A N 1
ATOM 2979 C CA . VAL A 1 379 ? 19.554 4.338 -16.482 1.00 98.44 379 VAL A CA 1
ATOM 2980 C C . VAL A 1 379 ? 18.963 3.033 -15.953 1.00 98.44 379 VAL A C 1
ATOM 2982 O O . VAL A 1 379 ? 18.028 3.075 -15.158 1.00 98.44 379 VAL A O 1
ATOM 2985 N N . ALA A 1 380 ? 19.532 1.876 -16.310 1.00 98.25 380 ALA A N 1
ATOM 2986 C CA . ALA A 1 380 ? 19.084 0.588 -15.777 1.00 98.25 380 ALA A CA 1
ATOM 2987 C C . ALA A 1 380 ? 19.147 0.552 -14.239 1.00 98.25 380 ALA A C 1
ATOM 2989 O O . ALA A 1 380 ? 18.182 0.148 -13.587 1.00 98.25 380 ALA A O 1
ATOM 2990 N N . PHE A 1 381 ? 20.240 1.047 -13.651 1.00 96.44 381 PHE A N 1
ATOM 2991 C CA . PHE A 1 381 ? 20.391 1.163 -12.201 1.00 96.44 381 PHE A CA 1
ATOM 2992 C C . PHE A 1 381 ? 19.330 2.083 -11.572 1.00 96.44 381 PHE A C 1
ATOM 2994 O O . PHE A 1 381 ? 18.691 1.701 -10.589 1.00 96.44 381 PHE A O 1
ATOM 3001 N N . GLN A 1 382 ? 19.093 3.266 -12.151 1.00 96.50 382 GLN A N 1
ATOM 3002 C CA . GLN A 1 382 ? 18.081 4.217 -11.673 1.00 96.50 382 GLN A CA 1
ATOM 3003 C C . GLN A 1 382 ? 16.667 3.615 -11.716 1.00 96.50 382 GLN A C 1
ATOM 3005 O O . GLN A 1 382 ? 15.906 3.732 -10.753 1.00 96.50 382 GLN A O 1
ATOM 3010 N N . LEU A 1 383 ? 16.324 2.930 -12.809 1.00 97.12 383 LEU A N 1
ATOM 3011 C CA . LEU A 1 383 ? 15.034 2.262 -12.978 1.00 97.12 383 LEU A CA 1
ATOM 3012 C C . LEU A 1 383 ? 14.827 1.156 -11.945 1.00 97.12 383 LEU A C 1
ATOM 3014 O O . LEU A 1 383 ? 13.778 1.106 -11.313 1.00 97.12 383 LEU A O 1
ATOM 3018 N N . GLN A 1 384 ? 15.834 0.312 -11.729 1.00 94.94 384 GLN A N 1
ATOM 3019 C CA . GLN A 1 384 ? 15.790 -0.760 -10.734 1.00 94.94 384 GLN A CA 1
ATOM 3020 C C . GLN A 1 384 ? 15.675 -0.242 -9.292 1.00 94.94 384 GLN A C 1
ATOM 3022 O O . GLN A 1 384 ? 15.079 -0.905 -8.442 1.00 94.94 384 GLN A O 1
ATOM 3027 N N . ALA A 1 385 ? 16.249 0.928 -9.000 1.00 92.75 385 ALA A N 1
ATOM 3028 C CA . ALA A 1 385 ? 16.117 1.574 -7.699 1.00 92.75 385 ALA A CA 1
ATOM 3029 C C . ALA A 1 385 ? 14.714 2.166 -7.484 1.00 92.75 385 ALA A C 1
ATOM 3031 O O . ALA A 1 385 ? 14.217 2.172 -6.359 1.00 92.75 385 ALA A O 1
ATOM 3032 N N . LYS A 1 386 ? 14.076 2.658 -8.554 1.00 93.69 386 LYS A N 1
ATOM 3033 C CA . LYS A 1 386 ? 12.750 3.286 -8.504 1.00 93.69 386 LYS A CA 1
ATOM 3034 C C . LYS A 1 386 ? 11.597 2.283 -8.583 1.00 93.69 386 LYS A C 1
ATOM 3036 O O . LYS A 1 386 ? 10.593 2.468 -7.901 1.00 93.69 386 LYS A O 1
ATOM 3041 N N . PHE A 1 387 ? 11.724 1.250 -9.411 1.00 94.69 387 PHE A N 1
ATOM 3042 C CA . PHE A 1 387 ? 10.669 0.288 -9.726 1.00 94.69 387 PHE A CA 1
ATOM 3043 C C . PHE A 1 387 ? 11.087 -1.116 -9.252 1.00 94.69 387 PHE A C 1
ATOM 3045 O O . PHE A 1 387 ? 11.792 -1.819 -9.976 1.00 94.69 387 PHE A O 1
ATOM 3052 N N . PRO A 1 388 ? 10.655 -1.554 -8.050 1.00 92.81 388 PRO A N 1
ATOM 3053 C CA . PRO A 1 388 ? 11.180 -2.757 -7.401 1.00 92.81 388 PRO A CA 1
ATOM 3054 C C . PRO A 1 388 ? 11.050 -4.035 -8.229 1.00 92.81 388 PRO A C 1
ATOM 3056 O O . PRO A 1 388 ? 11.888 -4.915 -8.104 1.00 92.81 388 PRO A O 1
ATOM 3059 N N . TRP A 1 389 ? 10.012 -4.158 -9.059 1.00 93.56 389 TRP A N 1
ATOM 3060 C CA . TRP A 1 389 ? 9.752 -5.375 -9.839 1.00 93.56 389 TRP A CA 1
ATOM 3061 C C . TRP A 1 389 ? 10.215 -5.300 -11.296 1.00 93.56 389 TRP A C 1
ATOM 3063 O O . TRP A 1 389 ? 10.123 -6.303 -12.003 1.00 93.56 389 TRP A O 1
ATOM 3073 N N . LEU A 1 390 ? 10.722 -4.149 -11.744 1.00 95.38 390 LEU A N 1
ATOM 3074 C CA . LEU A 1 390 ? 11.233 -3.983 -13.100 1.00 95.38 390 LEU A CA 1
ATOM 3075 C C . LEU A 1 390 ? 12.633 -4.591 -13.213 1.00 95.38 390 LEU A C 1
ATOM 3077 O O . LEU A 1 390 ? 13.559 -4.230 -12.482 1.00 95.38 390 LEU A O 1
ATOM 3081 N N . LYS A 1 391 ? 12.811 -5.465 -14.203 1.00 96.44 391 LYS A N 1
ATOM 3082 C CA . LYS A 1 391 ? 14.131 -5.925 -14.635 1.00 96.44 391 LYS A CA 1
ATOM 3083 C C . LYS A 1 391 ? 14.658 -4.971 -15.699 1.00 96.44 391 LYS A C 1
ATOM 3085 O O . LYS A 1 391 ? 14.094 -4.892 -16.783 1.00 96.44 391 LYS A O 1
ATOM 3090 N N . ALA A 1 392 ? 15.732 -4.255 -15.400 1.00 97.94 392 ALA A N 1
ATOM 3091 C CA . ALA A 1 392 ? 16.398 -3.415 -16.389 1.00 97.94 392 ALA A CA 1
ATOM 3092 C C . ALA A 1 392 ? 17.870 -3.796 -16.529 1.00 97.94 392 ALA A C 1
ATOM 3094 O O . ALA A 1 392 ? 18.561 -3.871 -15.517 1.00 97.94 392 ALA A O 1
ATOM 3095 N N . ASP A 1 393 ? 18.337 -4.002 -17.757 1.00 98.19 393 ASP A N 1
ATOM 3096 C CA . ASP A 1 393 ? 19.736 -4.307 -18.070 1.00 98.19 393 ASP A CA 1
ATOM 3097 C C . ASP A 1 393 ? 20.276 -3.281 -19.072 1.00 98.19 393 ASP A C 1
ATOM 3099 O O . ASP A 1 393 ? 19.555 -2.843 -19.967 1.00 98.19 393 ASP A O 1
ATOM 3103 N N . GLY A 1 394 ? 21.541 -2.881 -18.923 1.00 98.19 394 GLY A N 1
ATOM 3104 C CA . GLY A 1 394 ? 22.187 -1.890 -19.786 1.00 98.19 394 GLY A CA 1
ATOM 3105 C C . GLY A 1 394 ? 23.319 -2.489 -20.620 1.00 98.19 394 GLY A C 1
ATOM 3106 O O . GLY A 1 394 ? 24.159 -3.219 -20.097 1.00 98.19 394 GLY A O 1
ATOM 3107 N N . TYR A 1 395 ? 23.392 -2.127 -21.900 1.00 98.31 395 TYR A N 1
ATOM 3108 C CA . TYR A 1 395 ? 24.376 -2.629 -22.858 1.00 98.31 395 TYR A CA 1
ATOM 3109 C C . TYR A 1 395 ? 25.047 -1.481 -23.614 1.00 98.31 395 TYR A C 1
ATOM 3111 O O . TYR A 1 395 ? 24.388 -0.573 -24.118 1.00 98.31 395 TYR A O 1
ATOM 3119 N N . ARG A 1 396 ? 26.376 -1.545 -23.747 1.00 97.62 396 ARG A N 1
ATOM 3120 C CA . ARG A 1 396 ? 27.202 -0.522 -24.420 1.00 97.62 396 ARG A CA 1
ATOM 3121 C C . ARG A 1 396 ? 27.350 -0.778 -25.920 1.00 97.62 396 ARG A C 1
ATOM 3123 O O . ARG A 1 396 ? 28.439 -0.676 -26.478 1.00 97.62 396 ARG A O 1
ATOM 3130 N N . ASN A 1 397 ? 26.259 -1.185 -26.546 1.00 96.69 397 ASN A N 1
ATOM 3131 C CA . ASN A 1 397 ? 26.184 -1.502 -27.965 1.00 96.69 397 ASN A CA 1
ATOM 3132 C C . ASN A 1 397 ? 25.533 -0.350 -28.735 1.00 96.69 397 ASN A C 1
ATOM 3134 O O . ASN A 1 397 ? 24.968 0.572 -28.152 1.00 96.69 397 ASN A O 1
ATOM 3138 N N . SER A 1 398 ? 25.600 -0.420 -30.058 1.00 95.38 398 SER A N 1
ATOM 3139 C CA . SER A 1 398 ? 24.905 0.485 -30.969 1.00 95.38 398 SER A CA 1
ATOM 3140 C C . SER A 1 398 ? 23.614 -0.144 -31.503 1.00 95.38 398 SER A C 1
ATOM 3142 O O . SER A 1 398 ? 23.446 -1.364 -31.478 1.00 95.38 398 SER A O 1
ATOM 3144 N N . LEU A 1 399 ? 22.719 0.677 -32.065 1.00 94.56 399 LEU A N 1
ATOM 3145 C CA . LEU A 1 399 ? 21.503 0.205 -32.745 1.00 94.56 399 LEU A CA 1
ATOM 3146 C C . LEU A 1 399 ? 21.805 -0.886 -33.791 1.00 94.56 399 LEU A C 1
ATOM 3148 O O . LEU A 1 399 ? 21.084 -1.877 -33.901 1.00 94.56 399 LEU A O 1
ATOM 3152 N N . LEU A 1 400 ? 22.885 -0.723 -34.559 1.00 94.62 400 LEU A N 1
ATOM 3153 C CA . LEU A 1 400 ? 23.197 -1.618 -35.674 1.00 94.62 400 LEU A CA 1
ATOM 3154 C C . LEU A 1 400 ? 23.651 -3.015 -35.219 1.00 94.62 400 LEU A C 1
ATOM 3156 O O . LEU A 1 400 ? 23.481 -3.972 -35.976 1.00 94.62 400 LEU A O 1
ATOM 3160 N N . ASP A 1 401 ? 24.130 -3.167 -33.981 1.00 94.88 401 ASP A N 1
ATOM 3161 C CA . ASP A 1 401 ? 24.486 -4.476 -33.408 1.00 94.88 401 ASP A CA 1
ATOM 3162 C C . ASP A 1 401 ? 23.253 -5.379 -33.215 1.00 94.88 401 ASP A C 1
ATOM 3164 O O . ASP A 1 401 ? 23.352 -6.610 -33.259 1.00 94.88 401 ASP A O 1
ATOM 3168 N N . TYR A 1 402 ? 22.075 -4.760 -33.074 1.00 93.00 402 TYR A N 1
ATOM 3169 C CA . TYR A 1 402 ? 20.777 -5.414 -32.891 1.00 93.00 402 TYR A CA 1
ATOM 3170 C C . TYR A 1 402 ? 20.027 -5.641 -34.206 1.00 93.00 402 TYR A C 1
ATOM 3172 O O . TYR A 1 402 ? 18.874 -6.070 -34.202 1.00 93.00 402 TYR A O 1
ATOM 3180 N N . ARG A 1 403 ? 20.671 -5.409 -35.358 1.00 91.69 403 ARG A N 1
ATOM 3181 C CA . ARG A 1 403 ? 20.108 -5.636 -36.698 1.00 91.69 403 ARG A CA 1
ATOM 3182 C C . ARG A 1 403 ? 20.050 -7.133 -37.050 1.00 91.69 403 ARG A C 1
ATOM 3184 O O . ARG A 1 403 ? 20.642 -7.589 -38.030 1.00 91.69 403 ARG A O 1
ATOM 3191 N N . LYS A 1 404 ? 19.380 -7.913 -36.199 1.00 92.12 404 LYS A N 1
ATOM 3192 C CA . LYS A 1 404 ? 19.244 -9.372 -36.254 1.00 92.12 404 LYS A CA 1
ATOM 3193 C C . LYS A 1 404 ? 17.820 -9.761 -35.864 1.00 92.12 404 LYS A C 1
ATOM 3195 O O . LYS A 1 404 ? 17.380 -9.485 -34.751 1.00 92.12 404 LYS A O 1
ATOM 3200 N N . ARG A 1 405 ? 17.110 -10.437 -36.767 1.00 89.12 405 ARG A N 1
ATOM 3201 C CA . ARG A 1 405 ? 15.686 -10.764 -36.633 1.00 89.12 405 ARG A CA 1
ATOM 3202 C C . ARG A 1 405 ? 15.417 -11.588 -35.383 1.00 89.12 405 ARG A C 1
ATOM 3204 O O . ARG A 1 405 ? 14.483 -11.273 -34.655 1.00 89.12 405 ARG A O 1
ATOM 3211 N N . ASP A 1 406 ? 16.259 -12.581 -35.120 1.00 89.31 406 ASP A N 1
ATOM 3212 C CA . ASP A 1 406 ? 16.093 -13.476 -33.975 1.00 89.31 406 ASP A CA 1
ATOM 3213 C C . ASP A 1 406 ? 16.200 -12.710 -32.652 1.00 89.31 406 ASP A C 1
ATOM 3215 O O . ASP A 1 406 ? 15.397 -12.927 -31.748 1.00 89.31 406 ASP A O 1
ATOM 3219 N N . VAL A 1 407 ? 17.106 -11.728 -32.576 1.00 91.25 407 VAL A N 1
ATOM 3220 C CA . VAL A 1 407 ? 17.244 -10.850 -31.406 1.00 91.25 407 VAL A CA 1
ATOM 3221 C C . VAL A 1 407 ? 16.001 -9.979 -31.240 1.00 91.25 407 VAL A C 1
ATOM 3223 O O . VAL A 1 407 ? 15.402 -9.967 -30.171 1.00 91.25 407 VAL A O 1
ATOM 3226 N N . LEU A 1 408 ? 15.562 -9.295 -32.300 1.00 92.62 408 LEU A N 1
ATOM 3227 C CA . LEU A 1 408 ? 14.391 -8.409 -32.243 1.00 92.62 408 LEU A CA 1
ATOM 3228 C C . LEU A 1 408 ? 13.092 -9.168 -31.938 1.00 92.62 408 LEU A C 1
ATOM 3230 O O . LEU A 1 408 ? 12.201 -8.629 -31.287 1.00 92.62 408 LEU A O 1
ATOM 3234 N N . SER A 1 409 ? 12.987 -10.428 -32.368 1.00 91.06 409 SER A N 1
ATOM 3235 C CA . SER A 1 409 ? 11.813 -11.273 -32.124 1.00 91.06 409 SER A CA 1
ATOM 3236 C C . SER A 1 409 ? 11.613 -11.655 -30.654 1.00 91.06 409 SER A C 1
ATOM 3238 O O . SER A 1 409 ? 10.505 -12.028 -30.271 1.00 91.06 409 SER A O 1
ATOM 3240 N N . ALA A 1 410 ? 12.656 -11.528 -29.824 1.00 92.88 410 ALA A N 1
ATOM 3241 C CA . ALA A 1 410 ? 12.593 -11.806 -28.391 1.00 92.88 410 ALA A CA 1
ATOM 3242 C C . ALA A 1 410 ? 11.889 -10.700 -27.580 1.00 92.88 410 ALA A C 1
ATOM 3244 O O . ALA A 1 410 ? 11.628 -10.897 -26.388 1.00 92.88 410 ALA A O 1
ATOM 3245 N N . TYR A 1 411 ? 11.590 -9.560 -28.212 1.00 95.69 411 TYR A N 1
ATOM 3246 C CA . TYR A 1 411 ? 10.970 -8.396 -27.589 1.00 95.69 411 TYR A CA 1
ATOM 3247 C C . TYR A 1 411 ? 9.525 -8.201 -28.068 1.00 95.69 411 TYR A C 1
ATOM 3249 O O . TYR A 1 411 ? 9.166 -8.462 -29.221 1.00 95.69 411 TYR A O 1
ATOM 3257 N N . ASP A 1 412 ? 8.673 -7.722 -27.163 1.00 96.19 412 ASP A N 1
ATOM 3258 C CA . ASP A 1 412 ? 7.298 -7.332 -27.477 1.00 96.19 412 ASP A CA 1
ATOM 3259 C C . ASP A 1 412 ? 7.253 -5.968 -28.176 1.00 96.19 412 ASP A C 1
ATOM 3261 O O . ASP A 1 412 ? 6.369 -5.727 -28.998 1.00 96.19 412 ASP A O 1
ATOM 3265 N N . LEU A 1 413 ? 8.220 -5.101 -27.867 1.00 96.31 413 LEU A N 1
ATOM 3266 C CA . LEU A 1 413 ? 8.376 -3.775 -28.448 1.00 96.31 413 LEU A CA 1
ATOM 3267 C C . LEU A 1 413 ? 9.861 -3.407 -28.550 1.00 96.31 413 LEU A C 1
ATOM 3269 O O . LEU A 1 413 ? 10.638 -3.655 -27.628 1.00 96.31 413 LEU A O 1
ATOM 3273 N N . VAL A 1 414 ? 10.237 -2.771 -29.653 1.00 96.12 414 VAL A N 1
ATOM 3274 C CA . VAL A 1 414 ? 11.537 -2.123 -29.837 1.00 96.12 414 VAL A CA 1
ATOM 3275 C C . VAL A 1 414 ? 11.295 -0.628 -29.982 1.00 96.12 414 VAL A C 1
ATOM 3277 O O . VAL A 1 414 ? 10.445 -0.234 -30.772 1.00 96.12 414 VAL A O 1
ATOM 3280 N N . VAL A 1 415 ? 12.024 0.192 -29.235 1.00 97.00 415 VAL A N 1
ATOM 3281 C CA . VAL A 1 415 ? 11.949 1.654 -29.306 1.00 97.00 415 VAL A CA 1
ATOM 3282 C C . VAL A 1 415 ? 13.290 2.204 -29.764 1.00 97.00 415 VAL A C 1
ATOM 3284 O O . VAL A 1 415 ? 14.321 1.919 -29.144 1.00 97.00 415 VAL A O 1
ATOM 3287 N N . ILE A 1 416 ? 13.275 3.017 -30.820 1.00 96.12 416 ILE A N 1
ATOM 3288 C CA . ILE A 1 416 ? 14.469 3.687 -31.336 1.00 96.12 416 ILE A CA 1
ATOM 3289 C C . ILE A 1 416 ? 14.422 5.169 -30.964 1.00 96.12 416 ILE A C 1
ATOM 3291 O O . ILE A 1 416 ? 13.655 5.945 -31.516 1.00 96.12 416 ILE A O 1
ATOM 3295 N N . ALA A 1 417 ? 15.280 5.568 -30.028 1.00 96.06 417 ALA A N 1
ATOM 3296 C CA . ALA A 1 417 ? 15.412 6.939 -29.541 1.00 96.06 417 ALA A CA 1
ATOM 3297 C C . ALA A 1 417 ? 16.872 7.419 -29.627 1.00 96.06 417 ALA A C 1
ATOM 3299 O O . ALA A 1 417 ? 17.402 8.041 -28.699 1.00 96.06 417 ALA A O 1
ATOM 3300 N N . ILE A 1 418 ? 17.545 7.092 -30.736 1.00 93.19 418 ILE A N 1
ATOM 3301 C CA . ILE A 1 418 ? 18.880 7.617 -31.038 1.00 93.19 418 ILE A CA 1
ATOM 3302 C C . ILE A 1 418 ? 18.771 8.968 -31.761 1.00 93.19 418 ILE A C 1
ATOM 3304 O O . ILE A 1 418 ? 17.698 9.377 -32.184 1.00 93.19 418 ILE A O 1
ATOM 3308 N N . GLY A 1 419 ? 19.884 9.696 -31.844 1.00 89.19 419 GLY A N 1
ATOM 3309 C CA . GLY A 1 419 ? 19.983 10.954 -32.591 1.00 89.19 419 GLY A CA 1
ATOM 3310 C C . GLY A 1 419 ? 20.867 10.809 -33.826 1.00 89.19 419 GLY A C 1
ATOM 3311 O O . GLY A 1 419 ? 21.736 11.651 -34.044 1.00 89.19 419 GLY A O 1
ATOM 3312 N N . ALA A 1 420 ? 20.728 9.709 -34.572 1.00 93.06 420 ALA A N 1
ATOM 3313 C CA . ALA A 1 420 ? 21.630 9.362 -35.671 1.00 93.06 420 ALA A CA 1
ATOM 3314 C C . ALA A 1 420 ? 20.832 8.924 -36.915 1.00 93.06 420 ALA A C 1
ATOM 3316 O O . ALA A 1 420 ? 20.716 7.720 -37.181 1.00 93.06 420 ALA A O 1
ATOM 3317 N N . PRO A 1 421 ? 20.359 9.888 -37.733 1.00 93.12 421 PRO A N 1
ATOM 3318 C CA . PRO A 1 421 ? 19.441 9.628 -38.847 1.00 93.12 421 PRO A CA 1
ATOM 3319 C C . PRO A 1 421 ? 19.944 8.586 -39.854 1.00 93.12 421 PRO A C 1
ATOM 3321 O O . PRO A 1 421 ? 19.177 7.774 -40.368 1.00 93.12 421 PRO A O 1
ATOM 3324 N N . THR A 1 422 ? 21.252 8.557 -40.128 1.00 95.31 422 THR A N 1
ATOM 3325 C CA . THR A 1 422 ? 21.851 7.565 -41.036 1.00 95.31 422 THR A CA 1
ATOM 3326 C C . THR A 1 422 ? 21.711 6.142 -40.495 1.00 95.31 422 THR A C 1
ATOM 3328 O O . THR A 1 422 ? 21.391 5.223 -41.247 1.00 95.31 422 THR A O 1
ATOM 3331 N N . HIS A 1 423 ? 21.932 5.942 -39.194 1.00 94.69 423 HIS A N 1
ATOM 3332 C CA . HIS A 1 423 ? 21.810 4.624 -38.569 1.00 94.69 423 HIS A CA 1
ATOM 3333 C C . HIS A 1 423 ? 20.346 4.191 -38.476 1.00 94.69 423 HIS A C 1
ATOM 3335 O O . HIS A 1 423 ? 20.044 3.033 -38.757 1.00 94.69 423 HIS A O 1
ATOM 3341 N N . GLU A 1 424 ? 19.442 5.121 -38.159 1.00 93.25 424 GLU A N 1
ATOM 3342 C CA . GLU A 1 424 ? 17.992 4.890 -38.172 1.00 93.25 424 GLU A CA 1
ATOM 3343 C C . GLU A 1 424 ? 17.519 4.441 -39.555 1.00 93.25 424 GLU A C 1
ATOM 3345 O O . GLU A 1 424 ? 16.837 3.424 -39.671 1.00 93.25 424 GLU A O 1
ATOM 3350 N N . ARG A 1 425 ? 17.959 5.123 -40.621 1.00 93.56 425 ARG A N 1
ATOM 3351 C CA . ARG A 1 425 ? 17.639 4.743 -42.002 1.00 93.56 425 ARG A CA 1
ATOM 3352 C C . ARG A 1 425 ? 18.147 3.342 -42.346 1.00 93.56 425 ARG A C 1
ATOM 3354 O O . ARG A 1 425 ? 17.389 2.527 -42.865 1.00 93.56 425 ARG A O 1
ATOM 3361 N N . LEU A 1 426 ? 19.408 3.036 -42.035 1.00 94.25 426 LEU A N 1
ATOM 3362 C CA . LEU A 1 426 ? 19.985 1.707 -42.287 1.00 94.25 426 LEU A CA 1
ATOM 3363 C C . LEU A 1 426 ? 19.244 0.595 -41.534 1.00 94.25 426 LEU A C 1
ATOM 3365 O O . LEU A 1 426 ? 19.123 -0.526 -42.035 1.00 94.25 426 LEU A O 1
ATOM 3369 N N . PHE A 1 427 ? 18.779 0.888 -40.321 1.00 93.69 427 PHE A N 1
ATOM 3370 C CA . PHE A 1 427 ? 17.998 -0.048 -39.526 1.00 93.69 427 PHE A CA 1
ATOM 3371 C C . PHE A 1 427 ? 16.582 -0.212 -40.088 1.00 93.69 427 PHE A C 1
ATOM 3373 O O . PHE A 1 427 ? 16.111 -1.339 -40.228 1.00 93.69 427 PHE A O 1
ATOM 3380 N N . HIS A 1 428 ? 15.935 0.878 -40.501 1.00 92.12 428 HIS A N 1
ATOM 3381 C CA . HIS A 1 428 ? 14.629 0.854 -41.155 1.00 92.12 428 HIS A CA 1
ATOM 3382 C C . HIS A 1 428 ? 14.637 -0.000 -42.431 1.00 92.12 428 HIS A C 1
ATOM 3384 O O . HIS A 1 428 ? 13.810 -0.902 -42.571 1.00 92.12 428 HIS A O 1
ATOM 3390 N N . ASP A 1 429 ? 15.623 0.195 -43.313 1.00 93.25 429 ASP A N 1
ATOM 3391 C CA . ASP A 1 429 ? 15.773 -0.602 -44.539 1.00 93.25 429 ASP A CA 1
ATOM 3392 C C . ASP A 1 429 ? 15.886 -2.106 -44.235 1.00 93.25 429 ASP A C 1
ATOM 3394 O O . ASP A 1 429 ? 15.403 -2.957 -44.989 1.00 93.25 429 ASP A O 1
ATOM 3398 N N . TYR A 1 430 ? 16.514 -2.456 -43.112 1.00 93.31 430 TYR A N 1
ATOM 3399 C CA . TYR A 1 430 ? 16.580 -3.831 -42.636 1.00 93.31 430 TYR A CA 1
ATOM 3400 C C . TYR A 1 430 ? 15.239 -4.350 -42.109 1.00 93.31 430 TYR A C 1
ATOM 3402 O O . TYR A 1 430 ? 14.873 -5.490 -42.411 1.00 93.31 430 TYR A O 1
ATOM 3410 N N . LEU A 1 431 ? 14.493 -3.550 -41.344 1.00 91.88 431 LEU A N 1
ATOM 3411 C CA . LEU A 1 431 ? 13.172 -3.932 -40.833 1.00 91.88 431 LEU A CA 1
ATOM 3412 C C . LEU A 1 431 ? 12.200 -4.243 -41.974 1.00 91.88 431 LEU A C 1
ATOM 3414 O O . LEU A 1 431 ? 11.538 -5.281 -41.943 1.00 91.88 431 LEU A O 1
ATOM 3418 N N . VAL A 1 432 ? 12.195 -3.410 -43.021 1.00 89.44 432 VAL A N 1
ATOM 3419 C CA . VAL A 1 432 ? 11.379 -3.620 -44.229 1.00 89.44 432 VAL A CA 1
ATOM 3420 C C . VAL A 1 432 ? 11.721 -4.954 -44.895 1.00 89.44 432 VAL A C 1
ATOM 3422 O O . VAL A 1 432 ? 10.826 -5.734 -45.212 1.00 89.44 432 VAL A O 1
ATOM 3425 N N . LYS A 1 433 ? 13.015 -5.265 -45.050 1.00 90.56 433 LYS A N 1
ATOM 3426 C CA . LYS A 1 433 ? 13.475 -6.523 -45.667 1.00 90.56 433 LYS A CA 1
ATOM 3427 C C . LYS A 1 433 ? 13.215 -7.759 -44.802 1.00 90.56 433 LYS A C 1
ATOM 3429 O O . LYS A 1 433 ? 13.041 -8.849 -45.335 1.00 90.56 433 LYS A O 1
ATOM 3434 N N . SER A 1 434 ? 13.222 -7.611 -43.478 1.00 86.00 434 SER A N 1
ATOM 3435 C CA . SER A 1 434 ? 13.096 -8.722 -42.523 1.00 86.00 434 SER A CA 1
ATOM 3436 C C . SER A 1 434 ? 11.663 -8.979 -42.042 1.00 86.00 434 SER A C 1
ATOM 3438 O O . SER A 1 434 ? 11.414 -10.006 -41.406 1.00 86.00 434 SER A O 1
ATOM 3440 N N . GLY A 1 435 ? 10.717 -8.083 -42.349 1.00 82.44 435 GLY A N 1
ATOM 3441 C CA . GLY A 1 435 ? 9.298 -8.221 -42.009 1.00 82.44 435 GLY A CA 1
ATOM 3442 C C . GLY A 1 435 ? 8.970 -8.014 -40.524 1.00 82.44 435 GLY A C 1
ATOM 3443 O O . GLY A 1 435 ? 7.910 -8.444 -40.064 1.00 82.44 435 GLY A O 1
ATOM 3444 N N . VAL A 1 436 ? 9.862 -7.386 -39.754 1.00 83.12 436 VAL A N 1
ATOM 3445 C CA . VAL A 1 436 ? 9.661 -7.098 -38.324 1.00 83.12 436 VAL A CA 1
ATOM 3446 C C . VAL A 1 436 ? 8.787 -5.846 -38.169 1.00 83.12 436 VAL A C 1
ATOM 3448 O O . VAL A 1 436 ? 9.136 -4.790 -38.681 1.00 83.12 436 VAL A O 1
ATOM 3451 N N . LYS A 1 437 ? 7.651 -5.952 -37.459 1.00 77.12 437 LYS A N 1
ATOM 3452 C CA . LYS A 1 437 ? 6.638 -4.874 -37.350 1.00 77.12 437 LYS A CA 1
ATOM 3453 C C . LYS A 1 437 ? 6.515 -4.207 -35.970 1.00 77.12 437 LYS A C 1
ATOM 3455 O O . LYS A 1 437 ? 5.684 -3.327 -35.802 1.00 77.12 437 LYS A O 1
ATOM 3460 N N . ARG A 1 438 ? 7.279 -4.644 -34.964 1.00 79.56 438 ARG A N 1
ATOM 3461 C CA . ARG A 1 438 ? 7.120 -4.225 -33.553 1.00 79.56 438 ARG A CA 1
ATOM 3462 C C . ARG A 1 438 ? 8.125 -3.146 -33.135 1.00 79.56 438 ARG A C 1
ATOM 3464 O O . ARG A 1 438 ? 8.722 -3.250 -32.068 1.00 79.56 438 ARG A O 1
ATOM 3471 N N . VAL A 1 439 ? 8.361 -2.167 -34.005 1.00 81.31 439 VAL A N 1
ATOM 3472 C CA . VAL A 1 439 ? 9.353 -1.106 -33.785 1.00 81.31 439 VAL A CA 1
ATOM 3473 C C . VAL A 1 439 ? 8.654 0.249 -33.800 1.00 81.31 439 VAL A C 1
ATOM 3475 O O . VAL A 1 439 ? 7.928 0.530 -34.754 1.00 81.31 439 VAL A O 1
ATOM 3478 N N . LEU A 1 440 ? 8.857 1.032 -32.739 1.00 78.31 440 LEU A N 1
ATOM 3479 C CA . LEU A 1 440 ? 8.412 2.418 -32.583 1.00 78.31 440 LEU A CA 1
ATOM 3480 C C . LEU A 1 440 ? 9.579 3.387 -32.760 1.00 78.31 440 LEU A C 1
ATOM 3482 O O . LEU A 1 440 ? 10.676 3.102 -32.213 1.00 78.31 440 LEU A O 1
#

Sequence (440 aa):
MDYASVLEYFLDSEFEVQPSSYSDLDTLSVCVEIDGRLVSLVHFCVDELQQLPHFFLKDPVSFGVLAHVLTTQNFGGLGSICVNHLDSVSVNFERPELAFEESIRRHVKLLRSLITDSEFNQSELLREFSTNWYTNTKGMMSKSPKTLYCTSCVANFTQLDIYKPISPDSVMSISASFTALPYEGNDQNVARFFKIGSRQQQKDAAGCILPLQSIDPVIPHNADGLKTWLLDALQRLPHGTKSRADKELFPIRAKEFWLVLNMATPSGKAWVGVKLSLDKKRAFPLTSEKMRLWKIEPTFVEVFNKELMLPRSGANPSLDNKKVLLTGCGSVGSEIAHKLGAAGIGRIDIVDPDRFSTSNLYRHTLDGNMTDWPKALAVAFQLQAKFPWLKADGYRNSLLDYRKRDVLSAYDLVVIAIGAPTHERLFHDYLVKSGVKRVL

Radius of gyration: 28.75 Å; chains: 1; bounding box: 72×60×78 Å

pLDDT: mean 91.11, std 7.5, range [45.88, 98.69]

Organism: NCBI:txid264736